Protein AF-A0A1C6NSI0-F1 (afdb_monomer_lite)

pLDDT: mean 80.67, std 23.89, range [26.38, 98.81]

Foldseek 3Di:
DDDDDDDDDDDDDDDDDDDDDDDDDDDDDDDDDDDDDDDDDDDDDDDDDDDDDDDDDDDDDDDDDDDDDDDDDDDDDDDDDDDDDDDDDDDDDDDDDDDDDDDDDDDDDDDDDDDDDDDDDDDDDDDDDDDDDDPPDPQQVVLLVLLVVLLVLLVVLLVLLVVLLVVLVVLLVLLVLADPDPVSVVLVVLNVVLVVLNVVLVVLQVCLVVVDPSVDPPDDSVSSNVSSVSSNVSSVSSVVSVVVSVVSSVVCVVSSVVSVVLVVVLVVLLVLLVVLLVLLVVLQVVLVVVVHDDPVLVVQSVVCVVLNVVLVVPCSPPHSVRNNVSSNVSNVSSNVSNVVSNCLVVLLVVLVVLLVVLVVLLVVLLVLLVVLVVLLVVCVVAADCLLPVVLPCLSVLLVVLSVVLVVLSVVLVVCSVVVVSVSNVVSSVVSVVSSVVSVVSSVVSVVSSVQLVVCVVPVVVLLVVLVVLLVVLVVLQPPPHPDGDCVLVVLSVVLVVLSVVLVVQPPDDHGPVVCSNVSSVVSSVSSVVSSVVSVVVVVVVD

Sequence (542 aa):
MTATPSQPYTPTARQTLHTPHFVDPPRPPTPTDPHAGPDSPAHRPVPPAGPSAPGASRTPAPVPRAARPAAPGGATSGRPRPTAPGTGHASDHVSGTGGSAVRRFLSSALLPLPLLALAAVTLPAAFSGGGNRRWFGGRGEGQRAEAQAAKDAAAAAFYELDSAQRDLRISIETITAVDDSPPARGAVSGFTDLSARIDEVSHQYIAAVDAHDLDRDDLEASTASRARAELTQARDALNKVKDDLDRFTQGLGPLLDKAETQLARLAPAVERARQSLLAASNALDATRAAGLRADDLAARLAALAPELTRLNQGAGRHGVPETLQRAEHVARDAEAVRAEAERLPERAAETDRRLVSLRTRAQALTTRAEQVEPILSELRRRFTIACWQDLQQVPEQAAATVRQAEAKLAEAQAARDAQRWPDATSLLSTVRALLNSTDEAVSAAGNRLQRLNAVAKDPQDEIDRTRFAIRDAQRLAMADRHTPDPRHARPLDESVRRLELAIATLEGRHPDYWHFLTELEAVRQTVATVVSRIREERGTTA

Radius of gyration: 51.69 Å; chains: 1; bounding box: 115×95×134 Å

Secondary structure (DSSP, 8-state):
----PPPPPP--------PPPP-PPPPPPPP------------------------------PPPP---------------PPPPPPPP-----------------------------------------------S-TTHHHHHHHHHHHHHHHHHHHHHHHHHHHHHHHHHHHHHTT--SHHHHHHHHHHHHHHHHHHHHHHHHHHHHHT--TT-TT--HHHHHHHHHHHHHHHHHHHHHHHHHHHHHHHTHHHHHHHHHHHHHHHHHHHHHHHHHHHHHHHHHHHHHTT---HHHHHHHHTTHHHHHHHHH-HHHH-HHHHHHHHHHHHHHHHHHHHHHHHHHHHHHHHHHHHHHHHHHHHHHHHHHHTHHHHHHHHHHHS-GGGTGGGTTHHHHHHHHHHHHHHHHHHHHHHHHTT-HHHHHHHHHHHHHHHHHHHHHHHHHHHHHHHHHHHHH-HHHHHHHHHHHHHHHHHHHHTT-SS--HHHHHHHHHHHHHHHHHHHTT-SSS--HHHHHHHHHHHHHHHHHHHHHHHHHHHH--

Structure (mmCIF, N/CA/C/O backbone):
data_AF-A0A1C6NSI0-F1
#
_entry.id   AF-A0A1C6NSI0-F1
#
loop_
_atom_site.group_PDB
_atom_site.id
_atom_site.type_symbol
_atom_site.label_atom_id
_atom_site.label_alt_id
_atom_site.label_comp_id
_atom_site.label_asym_id
_atom_site.label_entity_id
_atom_site.label_seq_id
_atom_site.pdbx_PDB_ins_code
_atom_site.Cartn_x
_atom_site.Cartn_y
_atom_site.Cartn_z
_atom_site.occupancy
_atom_site.B_iso_or_equiv
_atom_site.auth_seq_id
_atom_site.auth_comp_id
_atom_site.auth_asym_id
_atom_site.auth_atom_id
_atom_site.pdbx_PDB_model_num
ATOM 1 N N . MET A 1 1 ? 62.209 -1.057 9.130 1.00 40.44 1 MET A N 1
ATOM 2 C CA . MET A 1 1 ? 61.403 -2.267 9.394 1.00 40.44 1 MET A CA 1
ATOM 3 C C . MET A 1 1 ? 60.888 -2.758 8.060 1.00 40.44 1 MET A C 1
ATOM 5 O O . MET A 1 1 ? 60.290 -1.996 7.317 1.00 40.44 1 MET A O 1
ATOM 9 N N . THR A 1 2 ? 61.326 -3.956 7.712 1.00 35.31 2 THR A N 1
ATOM 10 C CA . THR A 1 2 ? 61.376 -4.556 6.378 1.00 35.31 2 THR A CA 1
ATOM 11 C C . THR A 1 2 ? 60.015 -5.052 5.903 1.00 35.31 2 THR A C 1
ATOM 13 O O . THR A 1 2 ? 59.338 -5.782 6.620 1.00 35.31 2 THR A O 1
ATOM 16 N N . ALA A 1 3 ? 59.658 -4.667 4.677 1.00 31.62 3 ALA A N 1
ATOM 17 C CA . ALA A 1 3 ? 58.542 -5.200 3.910 1.00 31.62 3 ALA A CA 1
ATOM 18 C C . ALA A 1 3 ? 58.968 -6.485 3.181 1.00 31.62 3 ALA A C 1
ATOM 20 O O . ALA A 1 3 ? 60.058 -6.547 2.610 1.00 31.62 3 ALA A O 1
ATOM 21 N N . THR A 1 4 ? 58.096 -7.491 3.181 1.00 44.34 4 THR A N 1
ATOM 22 C CA . THR A 1 4 ? 58.239 -8.742 2.424 1.00 44.34 4 THR A CA 1
ATOM 23 C C . THR A 1 4 ? 57.061 -8.851 1.450 1.00 44.34 4 THR A C 1
ATOM 25 O O . THR A 1 4 ? 55.926 -8.663 1.890 1.00 44.34 4 THR A O 1
ATOM 28 N N . PRO A 1 5 ? 57.280 -9.142 0.154 1.00 53.72 5 PRO A N 1
ATOM 29 C CA . PRO A 1 5 ? 56.206 -9.384 -0.803 1.00 53.72 5 PRO A CA 1
ATOM 30 C C . PRO A 1 5 ? 55.938 -10.891 -0.956 1.00 53.72 5 PRO A C 1
ATOM 32 O O . PRO A 1 5 ? 56.872 -11.679 -1.106 1.00 53.72 5 PRO A O 1
ATOM 35 N N . SER A 1 6 ? 54.663 -11.288 -0.962 1.00 47.56 6 SER A N 1
ATOM 36 C CA . SER A 1 6 ? 54.231 -12.665 -1.244 1.00 47.56 6 SER A CA 1
ATOM 37 C C . SER A 1 6 ? 53.713 -12.795 -2.677 1.00 47.56 6 SER A C 1
ATOM 39 O O . SER A 1 6 ? 52.918 -11.982 -3.144 1.00 47.56 6 SER A O 1
ATOM 41 N N . GLN A 1 7 ? 54.205 -13.834 -3.352 1.00 47.03 7 GLN A N 1
ATOM 42 C CA . GLN A 1 7 ? 53.901 -14.245 -4.723 1.00 47.03 7 GLN A CA 1
ATOM 43 C C . GLN A 1 7 ? 52.463 -14.771 -4.925 1.00 47.03 7 GLN A C 1
ATOM 45 O O . GLN A 1 7 ? 51.830 -15.205 -3.960 1.00 47.03 7 GLN A O 1
ATOM 50 N N . PRO A 1 8 ? 51.966 -14.808 -6.181 1.00 51.91 8 PRO A N 1
ATOM 51 C CA . PRO A 1 8 ? 50.662 -15.368 -6.528 1.00 51.91 8 PRO A CA 1
ATOM 52 C C . PRO A 1 8 ? 50.698 -16.892 -6.746 1.00 51.91 8 PRO A C 1
ATOM 54 O O . PRO A 1 8 ? 51.598 -17.435 -7.385 1.00 51.91 8 PRO A O 1
ATOM 57 N N . TYR A 1 9 ? 49.660 -17.564 -6.249 1.00 40.22 9 TYR A N 1
ATOM 58 C CA . TYR A 1 9 ? 49.408 -18.997 -6.397 1.00 40.22 9 TYR A CA 1
ATOM 59 C C . TYR A 1 9 ? 48.505 -19.246 -7.620 1.00 40.22 9 TYR A C 1
ATOM 61 O O . TYR A 1 9 ? 47.424 -18.671 -7.724 1.00 40.22 9 TYR A O 1
ATOM 69 N N . THR A 1 10 ? 48.931 -20.121 -8.529 1.00 43.44 10 THR A N 1
ATOM 70 C CA . THR A 1 10 ? 48.067 -20.816 -9.502 1.00 43.44 10 THR A CA 1
ATOM 71 C C . THR A 1 10 ? 47.802 -22.228 -8.988 1.00 43.44 10 THR A C 1
ATOM 73 O O . THR A 1 10 ? 48.672 -22.813 -8.341 1.00 43.44 10 THR A O 1
ATOM 76 N N . PRO A 1 11 ? 46.641 -22.819 -9.315 1.00 54.34 11 PRO A N 1
ATOM 77 C CA . PRO A 1 11 ? 46.708 -24.215 -9.722 1.00 54.34 11 PRO A CA 1
ATOM 78 C C . PRO A 1 11 ? 45.825 -24.546 -10.929 1.00 54.34 11 PRO A C 1
ATOM 80 O O . PRO A 1 11 ? 44.625 -24.281 -10.976 1.00 54.34 11 PRO A O 1
ATOM 83 N N . THR A 1 12 ? 46.464 -25.219 -11.877 1.00 39.75 12 THR A N 1
ATOM 84 C CA . THR A 1 12 ? 45.868 -26.054 -12.916 1.00 39.75 12 THR A CA 1
ATOM 85 C C . THR A 1 12 ? 45.442 -27.384 -12.292 1.00 39.75 12 THR A C 1
ATOM 87 O O . THR A 1 12 ? 46.282 -28.069 -11.711 1.00 39.75 12 THR A O 1
ATOM 90 N N . ALA A 1 13 ? 44.187 -27.805 -12.463 1.00 43.66 13 ALA A N 1
ATOM 91 C CA . ALA A 1 13 ? 43.788 -29.197 -12.253 1.00 43.66 13 ALA A CA 1
ATOM 92 C C . ALA A 1 13 ? 42.691 -29.620 -13.246 1.00 43.66 13 ALA A C 1
ATOM 94 O O . ALA A 1 13 ? 41.591 -29.077 -13.277 1.00 43.66 13 ALA A O 1
ATOM 95 N N . ARG A 1 14 ? 43.062 -30.596 -14.081 1.00 38.69 14 ARG A N 1
ATOM 96 C CA . ARG A 1 14 ? 42.221 -31.472 -14.913 1.00 38.69 14 ARG A CA 1
ATOM 97 C C . ARG A 1 14 ? 41.553 -32.545 -14.034 1.00 38.69 14 ARG A C 1
ATOM 99 O O . ARG A 1 14 ? 42.107 -32.859 -12.989 1.00 38.69 14 ARG A O 1
ATOM 106 N N . GLN A 1 15 ? 40.531 -33.207 -14.603 1.00 36.12 15 GLN A N 1
ATOM 107 C CA . GLN A 1 15 ? 39.722 -34.361 -14.124 1.00 36.12 15 GLN A CA 1
ATOM 108 C C . GLN A 1 15 ? 38.349 -33.913 -13.594 1.00 36.12 15 GLN A C 1
ATOM 110 O O . GLN A 1 15 ? 38.277 -32.964 -12.833 1.00 36.12 15 GLN A O 1
ATOM 115 N N . THR A 1 16 ? 37.195 -34.470 -13.969 1.00 35.91 16 THR A N 1
ATOM 116 C CA . THR A 1 16 ? 36.830 -35.710 -14.682 1.00 35.91 16 THR A CA 1
ATOM 117 C C . THR A 1 16 ? 35.379 -35.550 -15.150 1.00 35.91 16 THR A C 1
ATOM 119 O O . THR A 1 16 ? 34.544 -35.051 -14.399 1.00 35.91 16 THR A O 1
ATOM 122 N N . LEU A 1 17 ? 35.071 -35.975 -16.378 1.00 38.78 17 LEU A N 1
ATOM 123 C CA . LEU A 1 17 ? 33.705 -36.070 -16.896 1.00 38.78 17 LEU A CA 1
ATOM 124 C C . LEU A 1 17 ? 32.965 -37.196 -16.163 1.00 38.78 17 LEU A C 1
ATOM 126 O O . LEU A 1 17 ? 33.383 -38.352 -16.232 1.00 38.78 17 LEU A O 1
ATOM 130 N N . HIS A 1 18 ? 31.871 -36.861 -15.480 1.00 38.34 18 HIS A N 1
ATOM 131 C CA . HIS A 1 18 ? 30.928 -37.834 -14.941 1.00 38.34 18 HIS A CA 1
ATOM 132 C C . HIS A 1 18 ? 29.558 -37.591 -15.577 1.00 38.34 18 HIS A C 1
ATOM 134 O O . HIS A 1 18 ? 28.931 -36.553 -15.377 1.00 38.34 18 HIS A O 1
ATOM 140 N N . THR A 1 19 ? 29.152 -38.542 -16.410 1.00 45.38 19 THR A N 1
ATOM 141 C CA . THR A 1 19 ? 27.862 -38.612 -17.094 1.00 45.38 19 THR A CA 1
ATOM 142 C C . THR A 1 19 ? 26.788 -39.043 -16.092 1.00 45.38 19 THR A C 1
ATOM 144 O O . THR A 1 19 ? 26.946 -40.109 -15.496 1.00 45.38 19 THR A O 1
ATOM 147 N N . PRO A 1 20 ? 25.689 -38.296 -15.893 1.00 53.16 20 PRO A N 1
ATOM 148 C CA . PRO A 1 20 ? 24.567 -38.808 -15.126 1.00 53.16 20 PRO A CA 1
ATOM 149 C C . PRO A 1 20 ? 23.620 -39.618 -16.020 1.00 53.16 20 PRO A C 1
ATOM 151 O O . PRO A 1 20 ? 23.213 -39.188 -17.100 1.00 53.16 20 PRO A O 1
ATOM 154 N N . HIS A 1 21 ? 23.293 -40.811 -15.526 1.00 43.19 21 HIS A N 1
ATOM 155 C CA . HIS A 1 21 ? 22.279 -41.725 -16.032 1.00 43.19 21 HIS A CA 1
ATOM 156 C C . HIS A 1 21 ? 20.902 -41.053 -16.147 1.00 43.19 21 HIS A C 1
ATOM 158 O O . HIS A 1 21 ? 20.418 -40.419 -15.211 1.00 43.19 21 HIS A O 1
ATOM 164 N N . PHE A 1 22 ? 20.268 -41.259 -17.299 1.00 36.88 22 PHE A N 1
ATOM 165 C CA . PHE A 1 22 ? 18.878 -40.930 -17.598 1.00 36.88 22 PHE A CA 1
ATOM 166 C C . PHE A 1 22 ? 17.968 -41.942 -16.878 1.00 36.88 22 PHE A C 1
ATOM 168 O O . PHE A 1 22 ? 18.114 -43.148 -17.082 1.00 36.88 22 PHE A O 1
ATOM 175 N N . VAL A 1 23 ? 17.071 -41.466 -16.012 1.00 50.56 23 VAL A N 1
ATOM 176 C CA . VAL A 1 23 ? 16.022 -42.270 -15.363 1.00 50.56 23 VAL A CA 1
ATOM 177 C C . VAL A 1 23 ? 14.688 -41.876 -15.993 1.00 50.56 23 VAL A C 1
ATOM 179 O O . VAL A 1 23 ? 14.336 -40.697 -16.002 1.00 50.56 23 VAL A O 1
ATOM 182 N N . ASP A 1 24 ? 13.980 -42.865 -16.539 1.00 50.12 24 ASP A N 1
ATOM 183 C CA . ASP A 1 24 ? 12.663 -42.716 -17.164 1.00 50.12 24 ASP A CA 1
ATOM 184 C C . ASP A 1 24 ? 11.600 -42.171 -16.186 1.00 50.12 24 ASP A C 1
ATOM 186 O O . ASP A 1 24 ? 11.567 -42.573 -15.018 1.00 50.12 24 ASP A O 1
ATOM 190 N N . PRO A 1 25 ? 10.674 -41.308 -16.647 1.00 57.81 25 PRO A N 1
ATOM 191 C CA . PRO A 1 25 ? 9.536 -40.867 -15.847 1.00 57.81 25 PRO A CA 1
ATOM 192 C C . PRO A 1 25 ? 8.412 -41.927 -15.806 1.00 57.81 25 PRO A C 1
ATOM 194 O O . PRO A 1 25 ? 8.136 -42.584 -16.816 1.00 57.81 25 PRO A O 1
ATOM 197 N N . 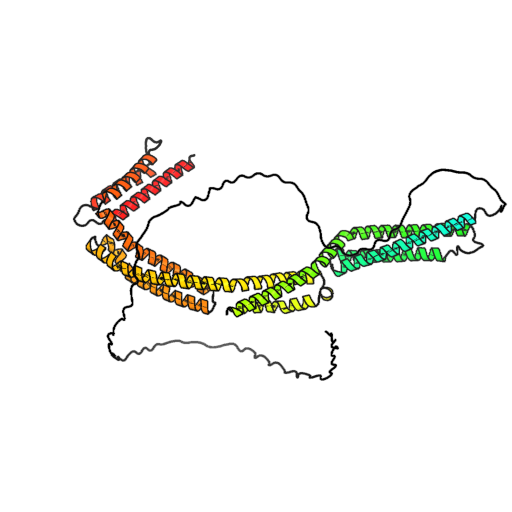PRO A 1 26 ? 7.694 -42.084 -14.675 1.00 59.44 26 PRO A N 1
ATOM 198 C CA . PRO A 1 26 ? 6.552 -42.989 -14.590 1.00 59.44 26 PRO A CA 1
ATOM 199 C C . PRO A 1 26 ? 5.335 -42.459 -15.369 1.00 59.44 26 PRO A C 1
ATOM 201 O O . PRO A 1 26 ? 4.995 -41.276 -15.316 1.00 59.44 26 PRO A O 1
ATOM 204 N N . ARG A 1 27 ? 4.660 -43.372 -16.080 1.00 55.62 27 ARG A N 1
ATOM 205 C CA . ARG A 1 27 ? 3.398 -43.139 -16.805 1.00 55.62 27 ARG A CA 1
ATOM 206 C C . ARG A 1 27 ? 2.239 -42.778 -15.855 1.00 55.62 27 ARG A C 1
ATOM 208 O O . ARG A 1 27 ? 2.170 -43.339 -14.762 1.00 55.62 27 ARG A O 1
ATOM 215 N N . PRO A 1 28 ? 1.283 -41.935 -16.288 1.00 58.69 28 PRO A N 1
ATOM 216 C CA . PRO A 1 28 ? 0.073 -41.629 -15.525 1.00 58.69 28 PRO A CA 1
ATOM 217 C C . PRO A 1 28 ? -0.999 -42.731 -15.670 1.00 58.69 28 PRO A C 1
ATOM 219 O O . PRO A 1 28 ? -1.108 -43.328 -16.745 1.00 58.69 28 PRO A O 1
ATOM 222 N N . PRO A 1 29 ? -1.833 -42.987 -14.643 1.00 61.12 29 PRO A N 1
ATOM 223 C CA . PRO A 1 29 ? -3.029 -43.808 -14.795 1.00 61.12 29 PRO A CA 1
ATOM 224 C C . PRO A 1 29 ? -4.190 -43.012 -15.418 1.00 61.12 29 PRO A C 1
ATOM 226 O O . PRO A 1 29 ? -4.438 -41.855 -15.078 1.00 61.12 29 PRO A O 1
ATOM 229 N N . THR A 1 30 ? -4.899 -43.664 -16.338 1.00 53.19 30 THR A N 1
ATOM 230 C CA . THR A 1 30 ? -6.143 -43.215 -16.979 1.00 53.19 30 THR A CA 1
ATOM 231 C C . THR A 1 30 ? -7.365 -43.352 -16.055 1.00 53.19 30 THR A C 1
ATOM 233 O O . THR A 1 30 ? -7.321 -44.128 -15.098 1.00 53.19 30 THR A O 1
ATOM 236 N N . PRO A 1 31 ? -8.466 -42.624 -16.335 1.00 55.97 31 PRO A N 1
ATOM 237 C CA . PRO A 1 31 ? -9.629 -42.534 -15.461 1.00 55.97 31 PRO A CA 1
ATOM 238 C C . PRO A 1 31 ? -10.654 -43.638 -15.757 1.00 55.97 31 PRO A C 1
ATOM 240 O O . PRO A 1 31 ? -10.918 -43.960 -16.915 1.00 55.97 31 PRO A O 1
ATOM 243 N N . THR A 1 32 ? -11.292 -44.158 -14.712 1.00 51.94 32 THR A N 1
ATOM 244 C CA . THR A 1 32 ? -12.570 -44.874 -14.815 1.00 51.94 32 THR A CA 1
ATOM 245 C C . THR A 1 32 ? -13.567 -44.226 -13.872 1.00 51.94 32 THR A C 1
ATOM 247 O O . THR A 1 32 ? -13.338 -44.139 -12.668 1.00 51.94 32 THR A O 1
ATOM 250 N N . ASP A 1 33 ? -14.636 -43.751 -14.490 1.00 42.72 33 ASP A N 1
ATOM 251 C CA . ASP A 1 33 ? -15.805 -43.092 -13.922 1.00 42.72 33 ASP A CA 1
ATOM 252 C C . ASP A 1 33 ? -16.917 -44.160 -13.677 1.00 42.72 33 ASP A C 1
ATOM 254 O O . ASP A 1 33 ? -16.643 -45.357 -13.804 1.00 42.72 33 ASP A O 1
ATOM 258 N N . PRO A 1 34 ? -18.156 -43.810 -13.291 1.00 57.75 34 PRO A N 1
ATOM 259 C CA . PRO A 1 34 ? -18.728 -44.064 -11.968 1.00 57.75 34 PRO A CA 1
ATOM 260 C C . PRO A 1 34 ? -19.895 -45.071 -12.009 1.00 57.75 34 PRO A C 1
ATOM 262 O O . PRO A 1 34 ? -20.441 -45.314 -13.074 1.00 57.75 34 PRO A O 1
ATOM 265 N N . HIS A 1 35 ? -20.347 -45.612 -10.868 1.00 37.12 35 HIS A N 1
ATOM 266 C CA . HIS A 1 35 ? -21.766 -45.953 -10.644 1.00 37.12 35 HIS A CA 1
ATOM 267 C C . HIS A 1 35 ? -22.051 -46.414 -9.200 1.00 37.12 35 HIS A C 1
ATOM 269 O O . HIS A 1 35 ? -21.257 -47.127 -8.596 1.00 37.12 35 HIS A O 1
ATOM 275 N N . ALA A 1 36 ? -23.266 -46.061 -8.753 1.00 38.09 36 ALA A N 1
ATOM 276 C CA . ALA A 1 36 ? -24.070 -46.597 -7.643 1.00 38.09 36 ALA A CA 1
ATOM 277 C C . ALA A 1 36 ? -23.945 -45.941 -6.244 1.00 38.09 36 ALA A C 1
ATOM 279 O O . ALA A 1 36 ? -23.085 -46.281 -5.438 1.00 38.09 36 ALA A O 1
ATOM 280 N N . GLY A 1 37 ? -24.907 -45.057 -5.927 1.00 35.53 37 GLY A N 1
ATOM 281 C CA . GLY A 1 37 ? -25.551 -45.030 -4.595 1.00 35.53 37 GLY A CA 1
ATOM 282 C C . GLY A 1 37 ? -26.655 -46.108 -4.511 1.00 35.53 37 GLY A C 1
ATOM 283 O O . GLY A 1 37 ? -26.683 -46.953 -5.409 1.00 35.53 37 GLY A O 1
ATOM 284 N N . PRO A 1 38 ? -27.621 -46.077 -3.562 1.00 57.59 38 PRO A N 1
ATOM 285 C CA . PRO A 1 38 ? -27.862 -45.141 -2.452 1.00 57.59 38 PRO A CA 1
ATOM 286 C C . PRO A 1 38 ? -28.110 -45.860 -1.085 1.00 57.59 38 PRO A C 1
ATOM 288 O O . PRO A 1 38 ? -27.823 -47.043 -0.947 1.00 57.59 38 PRO A O 1
ATOM 291 N N . ASP A 1 39 ? -28.657 -45.114 -0.112 1.00 40.38 39 ASP A N 1
ATOM 292 C CA . ASP A 1 39 ? -29.411 -45.533 1.097 1.00 40.38 39 ASP A CA 1
ATOM 293 C C . ASP A 1 39 ? -28.787 -45.315 2.500 1.00 40.38 39 ASP A C 1
ATOM 295 O O . ASP A 1 39 ? -27.895 -46.008 2.979 1.00 40.38 39 ASP A O 1
ATOM 299 N N . SER A 1 40 ? -29.358 -44.305 3.175 1.00 37.84 40 SER A N 1
ATOM 300 C CA . SER A 1 40 ? -29.440 -44.067 4.635 1.00 37.84 40 SER A CA 1
ATOM 301 C C . SER A 1 40 ? -30.383 -45.089 5.326 1.00 37.84 40 SER A C 1
ATOM 303 O O . SER A 1 40 ? -30.928 -45.931 4.617 1.00 37.84 40 SER A O 1
ATOM 305 N N . PRO A 1 41 ? -30.787 -44.978 6.621 1.00 53.75 41 PRO A N 1
ATOM 306 C CA . PRO A 1 41 ? -30.240 -44.328 7.833 1.00 53.75 41 PRO A CA 1
ATOM 307 C C . PRO A 1 41 ? -30.213 -45.300 9.058 1.00 53.75 41 PRO A C 1
ATOM 309 O O . PRO A 1 41 ? -30.652 -46.439 8.957 1.00 53.75 41 PRO A O 1
ATOM 312 N N . ALA A 1 42 ? -29.781 -44.827 10.243 1.00 37.69 42 ALA A N 1
ATOM 313 C CA . ALA A 1 42 ? -30.510 -44.935 11.534 1.00 37.69 42 ALA A CA 1
ATOM 314 C C . ALA A 1 42 ? -29.623 -45.125 12.788 1.00 37.69 42 ALA A C 1
ATOM 316 O O . ALA A 1 42 ? -28.912 -46.108 12.958 1.00 37.69 42 ALA A O 1
ATOM 317 N N . HIS A 1 43 ? -29.771 -44.156 13.698 1.00 38.34 43 HIS A N 1
ATOM 318 C CA . HIS A 1 43 ? -29.894 -44.261 15.157 1.00 38.34 43 HIS A CA 1
ATOM 319 C C . HIS A 1 43 ? -29.380 -45.504 15.913 1.00 38.34 43 HIS A C 1
ATOM 321 O O . HIS A 1 43 ? -29.957 -46.586 15.831 1.00 38.34 43 HIS A O 1
ATOM 327 N N . ARG A 1 44 ? -28.526 -45.248 16.920 1.00 40.34 44 ARG A N 1
ATOM 328 C CA . ARG A 1 44 ? -28.732 -45.807 18.270 1.00 40.34 44 ARG A CA 1
ATOM 329 C C . ARG A 1 44 ? -28.130 -44.924 19.382 1.00 40.34 44 ARG A C 1
ATOM 331 O O . ARG A 1 44 ? -26.974 -44.530 19.261 1.00 40.34 44 ARG A O 1
ATOM 338 N N . PRO A 1 45 ? -28.884 -44.631 20.459 1.00 55.09 45 PRO A N 1
ATOM 339 C CA . PRO A 1 45 ? -28.392 -43.978 21.672 1.00 55.09 45 PRO A CA 1
ATOM 340 C C . PRO A 1 45 ? -28.133 -45.000 22.797 1.00 55.09 45 PRO A C 1
ATOM 342 O O . PRO A 1 45 ? -28.888 -45.963 22.920 1.00 55.09 45 PRO A O 1
ATOM 345 N N . VAL A 1 46 ? -27.134 -44.763 23.659 1.00 46.56 46 VAL A N 1
ATOM 346 C CA . VAL A 1 46 ? -27.019 -45.382 25.000 1.00 46.56 46 VAL A CA 1
ATOM 347 C C . VAL A 1 46 ? -26.314 -44.415 25.979 1.00 46.56 46 VAL A C 1
ATOM 349 O O . VAL A 1 46 ? -25.192 -43.997 25.693 1.00 46.56 46 VAL A O 1
ATOM 352 N N . PRO A 1 47 ? -26.939 -44.067 27.125 1.00 57.81 47 PRO A N 1
ATOM 353 C CA . PRO A 1 47 ? -26.320 -43.457 28.316 1.00 57.81 47 PRO A CA 1
ATOM 354 C C . PRO A 1 47 ? -26.299 -44.468 29.513 1.00 57.81 47 PRO A C 1
ATOM 356 O O . PRO A 1 47 ? -26.535 -45.652 29.285 1.00 57.81 47 PRO A O 1
ATOM 359 N N . PRO A 1 48 ? -26.125 -44.068 30.796 1.00 66.31 48 PRO A N 1
ATOM 360 C CA . PRO A 1 48 ? -24.872 -43.692 31.469 1.00 66.31 48 PRO A CA 1
ATOM 361 C C . PRO A 1 48 ? -24.609 -44.488 32.785 1.00 66.31 48 PRO A C 1
ATOM 363 O O . PRO A 1 48 ? -25.527 -45.033 33.389 1.00 66.31 48 PRO A O 1
ATOM 366 N N . ALA A 1 49 ? -23.372 -44.482 33.297 1.00 42.81 49 ALA A N 1
ATOM 367 C CA . ALA A 1 49 ? -22.999 -44.798 34.694 1.00 42.81 49 ALA A CA 1
ATOM 368 C C . ALA A 1 49 ? -21.538 -44.342 34.898 1.00 42.81 49 ALA A C 1
ATOM 370 O O . ALA A 1 49 ? -20.738 -44.516 33.989 1.00 42.81 49 ALA A O 1
ATOM 371 N N . GLY A 1 50 ? -21.058 -43.745 35.986 1.00 36.53 50 GLY A N 1
ATOM 372 C CA . GLY A 1 50 ? -21.546 -43.447 37.328 1.00 36.53 50 GLY A CA 1
ATOM 373 C C . GLY A 1 50 ? -20.430 -42.665 38.070 1.00 36.53 50 GLY A C 1
ATOM 374 O O . GLY A 1 50 ? -19.399 -42.359 37.468 1.00 36.53 50 GLY A O 1
ATOM 375 N N . PRO A 1 51 ? -20.625 -42.293 39.344 1.00 53.56 51 PRO A N 1
ATOM 376 C CA . PRO A 1 51 ? -19.943 -41.172 39.993 1.00 53.56 51 PRO A CA 1
ATOM 377 C C . PRO A 1 51 ? -18.643 -41.565 40.714 1.00 53.56 51 PRO A C 1
ATOM 379 O O . PRO A 1 51 ? -18.516 -42.666 41.242 1.00 53.56 51 PRO A O 1
ATOM 382 N N . SER A 1 52 ? -17.701 -40.627 40.831 1.00 46.88 52 SER A N 1
ATOM 383 C CA . SER A 1 52 ? -16.618 -40.685 41.821 1.00 46.88 52 SER A CA 1
ATOM 384 C C . SER A 1 52 ? -16.544 -39.361 42.574 1.00 46.88 52 SER A C 1
ATOM 386 O O . SER A 1 52 ? -16.442 -38.290 41.981 1.00 46.88 52 SER A O 1
ATOM 388 N N . ALA A 1 53 ? -16.690 -39.475 43.891 1.00 43.84 53 ALA A N 1
ATOM 389 C CA . ALA A 1 53 ? -16.738 -38.406 44.879 1.00 43.84 53 ALA A CA 1
ATOM 390 C C . ALA A 1 53 ? -15.324 -38.171 45.497 1.00 43.84 53 ALA A C 1
ATOM 392 O O . ALA A 1 53 ? -14.342 -38.623 44.909 1.00 43.84 53 ALA A O 1
ATOM 393 N N . PRO A 1 54 ? -15.144 -37.418 46.604 1.00 50.62 54 PRO A N 1
ATOM 394 C CA . PRO A 1 54 ? -14.334 -36.200 46.603 1.00 50.62 54 PRO A CA 1
ATOM 395 C C . PRO A 1 54 ? -13.058 -36.306 47.462 1.00 50.62 54 PRO A C 1
ATOM 397 O O . PRO A 1 54 ? -13.008 -37.024 48.457 1.00 50.62 54 PRO A O 1
ATOM 400 N N . GLY A 1 55 ? -12.026 -35.530 47.116 1.00 38.16 55 GLY A N 1
ATOM 401 C CA . GLY A 1 55 ? -10.738 -35.524 47.813 1.00 38.16 55 GLY A CA 1
ATOM 402 C C . GLY A 1 55 ? -10.320 -34.145 48.325 1.00 38.16 55 GLY A C 1
ATOM 403 O O . GLY A 1 55 ? -9.794 -33.342 47.569 1.00 38.16 55 GLY A O 1
ATOM 404 N N . ALA A 1 56 ? -10.519 -33.950 49.629 1.00 42.22 56 ALA A N 1
ATOM 405 C CA . ALA A 1 56 ? -9.675 -33.224 50.585 1.00 42.22 56 ALA A CA 1
ATOM 406 C C . ALA A 1 56 ? -9.310 -31.736 50.366 1.00 42.22 56 ALA A C 1
ATOM 408 O O . ALA A 1 56 ? -8.397 -31.348 49.641 1.00 42.22 56 ALA A O 1
ATOM 409 N N . SER A 1 57 ? -9.948 -30.939 51.217 1.00 37.09 57 SER A N 1
ATOM 410 C CA . SER A 1 57 ? -9.590 -29.626 51.745 1.00 37.09 57 SER A CA 1
ATOM 411 C C . SER A 1 57 ? -8.140 -29.530 52.255 1.00 37.09 57 SER A C 1
ATOM 413 O O . SER A 1 57 ? -7.699 -30.356 53.055 1.00 37.09 57 SER A O 1
ATOM 415 N N . ARG A 1 58 ? -7.436 -28.442 51.910 1.00 43.44 58 ARG A N 1
ATOM 416 C CA . ARG A 1 58 ? -6.301 -27.910 52.687 1.00 43.44 58 ARG A CA 1
ATOM 417 C C . ARG A 1 58 ? -6.419 -26.389 52.819 1.00 43.44 58 ARG A C 1
ATOM 419 O O . ARG A 1 58 ? -6.312 -25.654 51.845 1.00 43.44 58 ARG A O 1
ATOM 426 N N . THR A 1 59 ? -6.659 -25.954 54.050 1.00 45.38 59 THR A N 1
ATOM 427 C CA . THR A 1 59 ? -6.667 -24.566 54.544 1.00 45.38 59 THR A CA 1
ATOM 428 C C . THR A 1 59 ? -5.214 -24.065 54.731 1.00 45.38 59 THR A C 1
ATOM 430 O O . THR A 1 59 ? -4.308 -24.897 54.840 1.00 45.38 59 THR A O 1
ATOM 433 N N . PRO A 1 60 ? -4.952 -22.739 54.743 1.00 52.34 60 PRO A N 1
ATOM 434 C CA . PRO A 1 60 ? -3.648 -22.156 54.429 1.00 52.34 60 PRO A CA 1
ATOM 435 C C . PRO A 1 60 ? -2.799 -21.818 55.667 1.00 52.34 60 PRO A C 1
ATOM 437 O O . PRO A 1 60 ? -3.311 -21.652 56.773 1.00 52.34 60 PRO A O 1
ATOM 440 N N . ALA A 1 61 ? -1.491 -21.665 55.449 1.00 43.25 61 ALA A N 1
ATOM 441 C CA . ALA A 1 61 ? -0.501 -21.192 56.422 1.00 43.25 61 ALA A CA 1
ATOM 442 C C . ALA A 1 61 ? 0.087 -19.819 55.988 1.00 43.25 61 ALA A C 1
ATOM 444 O O . ALA A 1 61 ? -0.077 -19.435 54.829 1.00 43.25 61 ALA A O 1
ATOM 445 N N . PRO A 1 62 ? 0.703 -19.043 56.906 1.00 51.22 62 PRO A N 1
ATOM 446 C CA . PRO A 1 62 ? 0.551 -17.588 56.957 1.00 51.22 62 PRO A CA 1
ATOM 447 C C . PRO A 1 62 ? 1.643 -16.755 56.259 1.00 51.22 62 PRO A C 1
ATOM 449 O O . PRO A 1 62 ? 2.753 -17.198 55.980 1.00 51.22 62 PRO A O 1
ATOM 452 N N . VAL A 1 63 ? 1.270 -15.490 56.054 1.00 47.38 63 VAL A N 1
ATOM 453 C CA . VAL A 1 63 ? 2.004 -14.330 55.520 1.00 47.38 63 VAL A CA 1
ATOM 454 C C . VAL A 1 63 ? 3.300 -14.009 56.287 1.00 47.38 63 VAL A C 1
ATOM 456 O O . VAL A 1 63 ? 3.265 -13.975 57.519 1.00 47.38 63 VAL A O 1
ATOM 459 N N . PRO A 1 64 ? 4.383 -13.575 55.607 1.00 55.72 64 PRO A N 1
ATOM 460 C CA . PRO A 1 64 ? 5.375 -12.690 56.199 1.00 55.72 64 PRO A CA 1
ATOM 461 C C . PRO A 1 64 ? 5.196 -11.233 55.736 1.00 55.72 64 PRO A C 1
ATOM 463 O O . PRO A 1 64 ? 5.087 -10.902 54.558 1.00 55.72 64 PRO A O 1
ATOM 466 N N . ARG A 1 65 ? 5.158 -10.364 56.745 1.00 42.81 65 ARG A N 1
ATOM 467 C CA . ARG A 1 65 ? 5.006 -8.908 56.734 1.00 42.81 65 ARG A CA 1
ATOM 468 C C . ARG A 1 65 ? 6.367 -8.251 56.449 1.00 42.81 65 ARG A C 1
ATOM 470 O O . ARG A 1 65 ? 7.293 -8.447 57.226 1.00 42.81 65 ARG A O 1
ATOM 477 N N . ALA A 1 66 ? 6.469 -7.426 55.407 1.00 42.22 66 ALA A N 1
ATOM 478 C CA . ALA A 1 66 ? 7.594 -6.510 55.168 1.00 42.22 66 ALA A CA 1
ATOM 479 C C . ALA A 1 66 ? 7.010 -5.114 54.874 1.00 42.22 66 ALA A C 1
ATOM 481 O O . ALA A 1 66 ? 6.215 -4.947 53.958 1.00 42.22 66 ALA A O 1
ATOM 482 N N . ALA A 1 67 ? 7.074 -4.192 55.836 1.00 38.00 67 ALA A N 1
ATOM 483 C CA . ALA A 1 67 ? 8.126 -3.183 56.012 1.00 38.00 67 ALA A CA 1
ATOM 484 C C . ALA A 1 67 ? 7.809 -1.881 55.243 1.00 38.00 67 ALA A C 1
ATOM 486 O O . ALA A 1 67 ? 8.092 -1.726 54.061 1.00 38.00 67 ALA A O 1
ATOM 487 N N . ARG A 1 68 ? 7.195 -0.939 55.975 1.00 45.31 68 ARG A N 1
ATOM 488 C CA . ARG A 1 68 ? 7.096 0.492 55.643 1.00 45.31 68 ARG A CA 1
ATOM 489 C C . ARG A 1 68 ? 8.496 1.119 55.588 1.00 45.31 68 ARG A C 1
ATOM 491 O O . ARG A 1 68 ? 9.284 0.838 56.490 1.00 45.31 68 ARG A O 1
ATOM 498 N N . PRO A 1 69 ? 8.715 2.117 54.721 1.00 51.50 69 PRO A N 1
ATOM 499 C CA . PRO A 1 69 ? 9.581 3.234 55.052 1.00 51.50 69 PRO A CA 1
ATOM 500 C C . PRO A 1 69 ? 8.783 4.525 55.274 1.00 51.50 69 PRO A C 1
ATOM 502 O O . PRO A 1 69 ? 7.681 4.724 54.763 1.00 51.50 69 PRO A O 1
ATOM 505 N N . ALA A 1 70 ? 9.363 5.354 56.133 1.00 38.16 70 ALA A N 1
ATOM 506 C CA . ALA A 1 70 ? 8.828 6.574 56.705 1.00 38.16 70 ALA A CA 1
ATOM 507 C C . ALA A 1 70 ? 8.808 7.763 55.730 1.00 38.16 70 ALA A C 1
ATOM 509 O O . ALA A 1 70 ? 9.564 7.823 54.763 1.00 38.16 70 ALA A O 1
ATOM 510 N N . ALA A 1 71 ? 7.955 8.734 56.056 1.00 42.94 71 ALA A N 1
ATOM 511 C CA . ALA A 1 71 ? 7.967 10.085 55.508 1.00 42.94 71 ALA A CA 1
ATOM 512 C C . ALA A 1 71 ? 9.236 10.859 55.913 1.00 42.94 71 ALA A C 1
ATOM 514 O O . ALA A 1 71 ? 9.818 10.587 56.966 1.00 42.94 71 ALA A O 1
ATOM 515 N N . PRO A 1 72 ? 9.561 11.925 55.167 1.00 53.59 72 PRO A N 1
ATOM 516 C CA . PRO A 1 72 ? 9.827 13.198 55.823 1.00 53.59 72 PRO A CA 1
ATOM 517 C C . PRO A 1 72 ? 8.977 14.339 55.249 1.00 53.59 72 PRO A C 1
ATOM 519 O O . PRO A 1 72 ? 8.509 14.302 54.112 1.00 53.59 72 PRO A O 1
ATOM 522 N N . GLY A 1 73 ? 8.731 15.317 56.121 1.00 33.97 73 GLY A N 1
ATOM 523 C CA . GLY A 1 73 ? 7.807 16.427 55.939 1.00 33.97 73 GLY A CA 1
ATOM 524 C C . GLY A 1 73 ? 8.292 17.526 54.995 1.00 33.97 73 GLY A C 1
ATOM 525 O O . GLY A 1 73 ? 9.351 17.450 54.378 1.00 33.97 73 GLY A O 1
ATOM 526 N N . GLY A 1 74 ? 7.425 18.528 54.865 1.00 35.84 74 GLY A N 1
ATOM 527 C CA . GLY A 1 74 ? 7.416 19.487 53.771 1.00 35.84 74 GLY A CA 1
ATOM 528 C C . GLY A 1 74 ? 8.402 20.644 53.883 1.00 35.84 74 GLY A C 1
ATOM 529 O O . GLY A 1 74 ? 8.915 20.950 54.953 1.00 35.84 74 GLY A O 1
ATOM 530 N N . ALA A 1 75 ? 8.544 21.355 52.767 1.00 34.88 75 ALA A N 1
ATOM 531 C CA . ALA A 1 75 ? 8.624 22.807 52.747 1.00 34.88 75 ALA A CA 1
ATOM 532 C C . ALA A 1 75 ? 8.256 23.343 51.353 1.00 34.88 75 ALA A C 1
ATOM 534 O O . ALA A 1 75 ? 8.567 22.772 50.313 1.00 34.88 75 ALA A O 1
ATOM 535 N N . THR A 1 76 ? 7.552 24.460 51.405 1.00 40.81 76 THR A N 1
ATOM 536 C CA . THR A 1 76 ? 7.112 25.409 50.381 1.00 40.81 76 THR A CA 1
ATOM 537 C C . THR A 1 76 ? 8.152 25.809 49.327 1.00 40.81 76 THR A C 1
ATOM 539 O O . THR A 1 76 ? 9.280 26.125 49.689 1.00 40.81 76 THR A O 1
ATOM 542 N N . SER A 1 77 ? 7.742 25.964 48.059 1.00 37.75 77 SER A N 1
ATOM 543 C CA . SER A 1 77 ? 7.991 27.171 47.231 1.00 37.75 77 SER A CA 1
ATOM 544 C C . SER A 1 77 ? 7.571 26.990 45.759 1.00 37.75 77 SER A C 1
ATOM 546 O O . SER A 1 77 ? 7.712 25.921 45.181 1.00 37.75 77 SER A O 1
ATOM 548 N N . GLY A 1 78 ? 7.087 28.079 45.149 1.00 33.06 78 GLY A N 1
ATOM 549 C CA . GLY A 1 78 ? 7.441 28.439 43.768 1.00 33.06 78 GLY A CA 1
ATOM 550 C C . GLY A 1 78 ? 6.677 27.789 42.610 1.00 33.06 78 GLY A C 1
ATOM 551 O O . GLY A 1 78 ? 7.148 26.850 41.983 1.00 33.06 78 GLY A O 1
ATOM 552 N N . ARG A 1 79 ? 5.550 28.392 42.226 1.00 42.81 79 ARG A N 1
ATOM 553 C CA . ARG A 1 79 ? 4.870 28.179 40.936 1.00 42.81 79 ARG A CA 1
ATOM 554 C C . ARG A 1 79 ? 5.584 28.986 39.833 1.00 42.81 79 ARG A C 1
ATOM 556 O O . ARG A 1 79 ? 5.826 30.172 40.055 1.00 42.81 79 ARG A O 1
ATOM 563 N N . PRO A 1 80 ? 5.766 28.435 38.620 1.00 45.69 80 PRO A N 1
ATOM 564 C CA . PRO A 1 80 ? 5.504 29.235 37.425 1.00 45.69 80 PRO A CA 1
ATOM 565 C C . PRO A 1 80 ? 4.549 28.540 36.441 1.00 45.69 80 PRO A C 1
ATOM 567 O O . PRO A 1 80 ? 4.483 27.319 36.327 1.00 45.69 80 PRO A O 1
ATOM 570 N N . ARG A 1 81 ? 3.757 29.379 35.766 1.00 42.53 81 ARG A N 1
ATOM 571 C CA . ARG A 1 81 ? 2.778 29.057 34.715 1.00 42.53 81 ARG A CA 1
ATOM 572 C C . ARG A 1 81 ? 3.456 28.496 33.453 1.00 42.53 81 ARG A C 1
ATOM 574 O O . ARG A 1 81 ? 4.483 29.045 33.064 1.00 42.53 81 ARG A O 1
ATOM 581 N N . PRO A 1 82 ? 2.826 27.556 32.727 1.00 47.12 82 PRO A N 1
ATOM 582 C CA . PRO A 1 82 ? 3.112 27.336 31.315 1.00 47.12 82 PRO A CA 1
ATOM 583 C C . PRO A 1 82 ? 2.275 28.278 30.430 1.00 47.12 82 PRO A C 1
ATOM 585 O O . PRO A 1 82 ? 1.075 28.467 30.643 1.00 47.12 82 PRO A O 1
ATOM 588 N N . THR A 1 83 ? 2.940 28.892 29.455 1.00 42.34 83 THR A N 1
ATOM 589 C CA . THR A 1 83 ? 2.376 29.719 28.385 1.00 42.34 83 THR A CA 1
ATOM 590 C C . THR A 1 83 ? 1.701 28.862 27.309 1.00 42.34 83 THR A C 1
ATOM 592 O O . THR A 1 83 ? 2.126 27.747 27.017 1.00 42.34 83 THR A O 1
ATOM 595 N N . ALA A 1 84 ? 0.623 29.403 26.740 1.00 44.59 84 ALA A N 1
ATOM 596 C CA . ALA A 1 84 ? -0.204 28.812 25.690 1.00 44.59 84 ALA A CA 1
ATOM 597 C C . ALA A 1 84 ? 0.507 28.730 24.321 1.00 44.59 84 ALA A C 1
ATOM 599 O O . ALA A 1 84 ? 1.376 29.561 24.048 1.00 44.59 84 ALA A O 1
ATOM 600 N N . PRO A 1 85 ? 0.097 27.816 23.419 1.00 45.50 85 PRO A N 1
ATOM 601 C CA . PRO A 1 85 ? 0.433 27.902 22.005 1.00 45.50 85 PRO A CA 1
ATOM 602 C C . PRO A 1 85 ? -0.585 28.776 21.258 1.00 45.50 85 PRO A C 1
ATOM 604 O O . PRO A 1 85 ? -1.800 28.617 21.392 1.00 45.50 85 PRO A O 1
ATOM 607 N N . GLY A 1 86 ? -0.047 29.729 20.500 1.00 35.03 86 GLY A N 1
ATOM 608 C CA . GLY A 1 86 ? -0.781 30.712 19.718 1.00 35.03 86 GLY A CA 1
ATOM 609 C C . GLY A 1 86 ? -1.414 30.150 18.446 1.00 35.03 86 GLY A C 1
ATOM 610 O O . GLY A 1 86 ? -0.914 29.231 17.802 1.00 35.03 86 GLY A O 1
ATOM 611 N N . THR A 1 87 ? -2.533 30.782 18.130 1.00 37.25 87 THR A N 1
ATOM 612 C CA . THR A 1 87 ? -3.388 30.738 16.947 1.00 37.25 87 THR A CA 1
ATOM 613 C C . THR A 1 87 ? -2.658 30.839 15.610 1.00 37.25 87 THR A C 1
ATOM 615 O O . THR A 1 87 ? -1.755 31.657 15.441 1.00 37.25 87 THR A O 1
ATOM 618 N N . GLY A 1 88 ? -3.151 30.082 14.628 1.00 30.44 88 GLY A N 1
ATOM 619 C CA . GLY A 1 88 ? -2.845 30.291 13.220 1.00 30.44 88 GLY A CA 1
ATOM 620 C C . GLY A 1 88 ? -3.569 31.499 12.626 1.00 30.44 88 GLY A C 1
ATOM 621 O O . GLY A 1 88 ? -4.664 31.861 13.059 1.00 30.44 88 GLY A O 1
ATOM 622 N N . HIS A 1 89 ? -2.970 32.066 11.584 1.00 34.88 89 HIS A N 1
ATOM 623 C CA . HIS A 1 89 ? -3.656 32.829 10.549 1.00 34.88 89 HIS A CA 1
ATOM 624 C C . HIS A 1 89 ? -3.004 32.534 9.200 1.00 34.88 89 HIS A C 1
ATOM 626 O O . HIS A 1 89 ? -1.787 32.612 9.044 1.00 34.88 89 HIS A O 1
ATOM 632 N N . ALA A 1 90 ? -3.860 32.148 8.261 1.00 32.88 90 ALA A N 1
ATOM 633 C CA . ALA A 1 90 ? -3.587 32.046 6.844 1.00 32.88 90 ALA A CA 1
ATOM 634 C C . ALA A 1 90 ? -3.527 33.447 6.227 1.00 32.88 90 ALA A C 1
ATOM 636 O O . ALA A 1 90 ? -4.281 34.329 6.637 1.00 32.88 90 ALA A O 1
ATOM 637 N N . SER A 1 91 ? -2.688 33.627 5.211 1.00 33.78 91 SER A N 1
ATOM 638 C CA . SER A 1 91 ? -2.888 34.600 4.132 1.00 33.78 91 SER A CA 1
ATOM 639 C C . SER A 1 91 ? -2.029 34.192 2.939 1.00 33.78 91 SER A C 1
ATOM 641 O O . SER A 1 91 ? -0.805 34.128 3.041 1.00 33.78 91 SER A O 1
ATOM 643 N N . ASP A 1 92 ? -2.705 33.908 1.831 1.00 32.22 92 ASP A N 1
ATOM 644 C CA . ASP A 1 92 ? -2.154 33.813 0.485 1.00 32.22 92 ASP A CA 1
ATOM 645 C C . ASP A 1 92 ? -1.499 35.134 0.058 1.00 32.22 92 ASP A C 1
ATOM 647 O O . ASP A 1 92 ? -2.031 36.205 0.339 1.00 32.22 92 ASP A O 1
ATOM 651 N N . HIS A 1 93 ? -0.405 35.059 -0.706 1.00 33.19 93 HIS A N 1
ATOM 652 C CA . HIS A 1 93 ? -0.259 35.857 -1.925 1.00 33.19 93 HIS A CA 1
ATOM 653 C C . HIS A 1 93 ? 0.834 35.298 -2.849 1.00 33.19 93 HIS A C 1
ATOM 655 O O . HIS A 1 93 ? 1.976 35.055 -2.468 1.00 33.19 93 HIS A O 1
ATOM 661 N N . VAL A 1 94 ? 0.417 35.124 -4.100 1.00 33.62 94 VAL A N 1
ATOM 662 C CA . VAL A 1 94 ? 1.169 34.805 -5.316 1.00 33.62 94 VAL A CA 1
ATOM 663 C C . VAL A 1 94 ? 2.158 35.916 -5.678 1.00 33.62 94 VAL A C 1
ATOM 665 O O . VAL A 1 94 ? 1.778 37.083 -5.661 1.00 33.62 94 VAL A O 1
ATOM 668 N N . SER A 1 95 ? 3.370 35.548 -6.115 1.00 33.25 95 SER A N 1
ATOM 669 C CA . SER A 1 95 ? 4.087 36.109 -7.284 1.00 33.25 95 SER A CA 1
ATOM 670 C C . SER A 1 95 ? 5.405 35.360 -7.501 1.00 33.25 95 SER A C 1
ATOM 672 O O . SER A 1 95 ? 6.145 35.106 -6.557 1.00 33.25 95 SER A O 1
ATOM 674 N N . GLY A 1 96 ? 5.659 34.950 -8.745 1.00 28.47 96 GLY A N 1
ATOM 675 C CA . GLY A 1 96 ? 6.765 34.071 -9.109 1.00 28.47 96 GLY A CA 1
ATOM 676 C C . GLY A 1 96 ? 8.059 34.770 -9.539 1.00 28.47 96 GLY A C 1
ATOM 677 O O . GLY A 1 96 ? 8.358 35.899 -9.157 1.00 28.47 96 GLY A O 1
ATOM 678 N N . THR A 1 97 ? 8.754 34.051 -10.426 1.00 30.91 97 THR A N 1
ATOM 679 C CA . THR A 1 97 ? 10.005 34.330 -11.164 1.00 30.91 97 THR A CA 1
ATOM 680 C C . THR A 1 97 ? 11.334 33.949 -10.491 1.00 30.91 97 THR A C 1
ATOM 682 O O . THR A 1 97 ? 11.904 34.702 -9.719 1.00 30.91 97 THR A O 1
ATOM 685 N N . GLY A 1 98 ? 11.843 32.774 -10.895 1.00 26.38 98 GLY A N 1
ATOM 686 C CA . GLY A 1 98 ? 13.082 32.646 -11.680 1.00 26.38 98 GLY A CA 1
ATOM 687 C C . GLY A 1 98 ? 14.433 32.796 -10.971 1.00 26.38 98 GLY A C 1
ATOM 688 O O . GLY A 1 98 ? 14.752 33.849 -10.437 1.00 26.38 98 GLY A O 1
ATOM 689 N N . GLY A 1 99 ? 15.299 31.785 -11.112 1.00 26.48 99 GLY A N 1
ATOM 690 C CA . GLY A 1 99 ? 16.741 31.965 -10.911 1.00 26.48 99 GLY A CA 1
ATOM 691 C C . GLY A 1 99 ? 17.488 30.709 -10.479 1.00 26.48 99 GLY A C 1
ATOM 692 O O . GLY A 1 99 ? 17.446 30.317 -9.322 1.00 26.48 99 GLY A O 1
ATOM 693 N N . SER A 1 100 ? 18.202 30.096 -11.419 1.00 28.69 100 SER A N 1
ATOM 694 C CA . SER A 1 100 ? 19.121 28.972 -11.231 1.00 28.69 100 SER A CA 1
ATOM 695 C C . SER A 1 100 ? 20.271 29.261 -10.258 1.00 28.69 100 SER A C 1
ATOM 697 O O . SER A 1 100 ? 20.783 30.377 -10.271 1.00 28.69 100 SER A O 1
ATOM 699 N N . ALA A 1 101 ? 20.800 28.222 -9.599 1.00 29.22 101 ALA A N 1
ATOM 700 C CA . ALA A 1 101 ? 22.189 27.748 -9.764 1.00 29.22 101 ALA A CA 1
ATOM 701 C C . ALA A 1 101 ? 22.712 27.027 -8.508 1.00 29.22 101 ALA A C 1
ATOM 703 O O . ALA A 1 101 ? 23.044 27.670 -7.520 1.00 29.22 101 ALA A O 1
ATOM 704 N N . VAL A 1 102 ? 22.947 25.714 -8.604 1.00 32.88 102 VAL A N 1
ATOM 705 C CA . VAL A 1 102 ? 24.141 25.099 -8.003 1.00 32.88 102 VAL A CA 1
ATOM 706 C C . VAL A 1 102 ? 24.735 24.157 -9.044 1.00 32.88 102 VAL A C 1
ATOM 708 O O . VAL A 1 102 ? 24.094 23.228 -9.527 1.00 32.88 102 VAL A O 1
ATOM 711 N N . ARG A 1 103 ? 25.957 24.493 -9.448 1.00 30.67 103 ARG A N 1
ATOM 712 C CA . ARG A 1 103 ? 26.768 23.900 -10.512 1.00 30.67 103 ARG A CA 1
ATOM 713 C C . ARG A 1 103 ? 28.045 23.368 -9.848 1.00 30.67 103 ARG A C 1
ATOM 715 O O . ARG A 1 103 ? 28.578 24.068 -8.990 1.00 30.67 103 ARG A O 1
ATOM 722 N N . ARG A 1 104 ? 28.588 22.263 -10.387 1.00 33.34 104 ARG A N 1
ATOM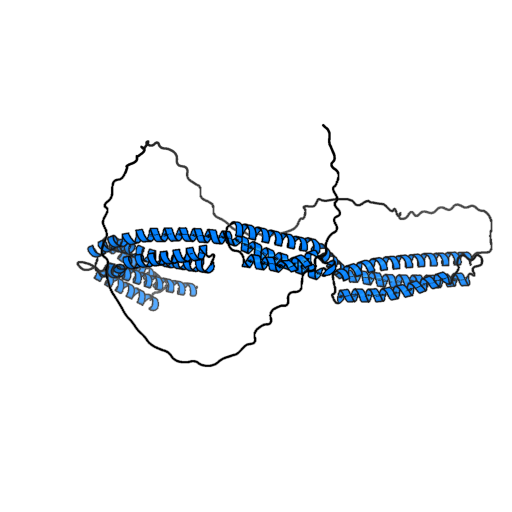 723 C CA . ARG A 1 104 ? 29.935 21.661 -10.162 1.00 33.34 104 ARG A CA 1
ATOM 724 C C . ARG A 1 104 ? 30.002 20.707 -8.957 1.00 33.34 104 ARG A C 1
ATOM 726 O O . ARG A 1 104 ? 29.437 21.005 -7.920 1.00 33.34 104 ARG A O 1
ATOM 733 N N . PHE A 1 105 ? 30.633 19.532 -9.019 1.00 30.58 105 PHE A N 1
ATOM 734 C CA . PHE A 1 105 ? 31.844 19.074 -9.726 1.00 30.58 105 PHE A CA 1
ATOM 735 C C . PHE A 1 105 ? 31.618 17.644 -10.282 1.00 30.58 105 PHE A C 1
ATOM 737 O O . PHE A 1 105 ? 30.861 16.885 -9.695 1.00 30.58 105 PHE A O 1
ATOM 744 N N . LEU A 1 106 ? 32.164 17.235 -11.430 1.00 33.41 106 LEU A N 1
ATOM 745 C CA . LEU A 1 106 ? 33.547 16.767 -11.566 1.00 33.41 106 LEU A CA 1
ATOM 746 C C . LEU A 1 106 ? 34.054 16.929 -13.005 1.00 33.41 106 LEU A C 1
ATOM 748 O O . LEU A 1 106 ? 33.438 16.485 -13.970 1.00 33.41 106 LEU A O 1
ATOM 752 N N . SER A 1 107 ? 35.213 17.569 -13.087 1.00 30.09 107 SER A N 1
ATOM 753 C CA . SER A 1 107 ? 36.039 17.791 -14.264 1.00 30.09 107 SER A CA 1
ATOM 754 C C . SER A 1 107 ? 37.064 16.666 -14.376 1.00 30.09 107 SER A C 1
ATOM 756 O O . SER A 1 107 ? 37.711 16.357 -13.377 1.00 30.09 107 SER A O 1
ATOM 758 N N . SER A 1 108 ? 37.279 16.110 -15.570 1.00 34.44 108 SER A N 1
ATOM 759 C CA . SER A 1 108 ? 38.529 15.431 -15.947 1.00 34.44 108 SER A CA 1
ATOM 760 C C . SER A 1 108 ? 38.670 15.338 -17.473 1.00 34.44 108 SER A C 1
ATOM 762 O O . SER A 1 108 ? 37.871 14.685 -18.130 1.00 34.44 108 SER A O 1
ATOM 764 N N . ALA A 1 109 ? 39.732 15.989 -17.964 1.00 32.59 109 ALA A N 1
ATOM 765 C CA . ALA A 1 109 ? 40.524 15.716 -19.169 1.00 32.59 109 ALA A CA 1
ATOM 766 C C . ALA A 1 109 ? 39.883 15.842 -20.573 1.00 32.59 109 ALA A C 1
ATOM 768 O O . ALA A 1 109 ? 39.513 14.851 -21.192 1.00 32.59 109 ALA A O 1
ATOM 769 N N . LEU A 1 110 ? 39.942 17.055 -21.142 1.00 34.19 110 LEU A N 1
ATOM 770 C CA . LEU A 1 110 ? 40.107 17.265 -22.589 1.00 34.19 110 LEU A CA 1
ATOM 771 C C . LEU A 1 110 ? 41.437 17.997 -22.845 1.00 34.19 110 LEU A C 1
ATOM 773 O O . LEU A 1 110 ? 41.706 19.028 -22.227 1.00 34.19 110 LEU A O 1
ATOM 777 N N . LEU A 1 111 ? 42.250 17.459 -23.759 1.00 35.09 111 LEU A N 1
ATOM 778 C CA . LEU A 1 111 ? 43.373 18.155 -24.393 1.00 35.09 111 LEU A CA 1
ATOM 779 C C . LEU A 1 111 ? 42.851 19.197 -25.404 1.00 35.09 111 LEU A C 1
ATOM 781 O O . LEU A 1 111 ? 41.927 18.876 -26.151 1.00 35.09 111 LEU A O 1
ATOM 785 N N . PRO A 1 112 ? 43.471 20.388 -25.516 1.00 38.16 112 PRO A N 1
ATOM 786 C CA . PRO A 1 112 ? 43.270 21.297 -26.638 1.00 38.16 112 PRO A CA 1
ATOM 787 C C . PRO A 1 112 ? 44.470 21.263 -27.602 1.00 38.16 112 PRO A C 1
ATOM 789 O O . PRO A 1 112 ? 45.623 21.320 -27.174 1.00 38.16 112 PRO A O 1
ATOM 792 N N . LEU A 1 113 ? 44.209 21.235 -28.910 1.00 32.47 113 LEU A N 1
ATOM 793 C CA . LEU A 1 113 ? 45.195 21.546 -29.953 1.00 32.47 113 LEU A CA 1
ATOM 794 C C . LEU A 1 113 ? 44.593 22.608 -30.893 1.00 32.47 113 LEU A C 1
ATOM 796 O O . LEU A 1 113 ? 43.439 22.452 -31.296 1.00 32.47 113 LEU A O 1
ATOM 800 N N . PRO A 1 114 ? 45.314 23.708 -31.192 1.00 43.19 114 PRO A N 1
ATOM 801 C CA . PRO A 1 114 ? 44.758 24.877 -31.860 1.00 43.19 114 PRO A CA 1
ATOM 802 C C . PRO A 1 114 ? 45.018 24.838 -33.371 1.00 43.19 114 PRO A C 1
ATOM 804 O O . PRO A 1 114 ? 46.095 24.434 -33.807 1.00 43.19 114 PRO A O 1
ATOM 807 N N . LEU A 1 115 ? 44.083 25.355 -34.168 1.00 36.47 115 LEU A N 1
ATOM 808 C CA . LEU A 1 115 ? 44.356 25.748 -35.550 1.00 36.47 115 LEU A CA 1
ATOM 809 C C . LEU A 1 115 ? 43.894 27.187 -35.795 1.00 36.47 115 LEU A C 1
ATOM 811 O O . LEU A 1 115 ? 42.737 27.550 -35.601 1.00 36.47 115 LEU A O 1
ATOM 815 N N . LEU A 1 116 ? 44.881 27.992 -36.182 1.00 37.78 116 LEU A N 1
ATOM 816 C CA . LEU A 1 116 ? 44.802 29.356 -36.686 1.00 37.78 116 LEU A CA 1
ATOM 817 C C . LEU A 1 116 ? 44.138 29.379 -38.069 1.00 37.78 116 LEU A C 1
ATOM 819 O O . LEU A 1 116 ? 44.543 28.616 -38.941 1.00 37.78 116 LEU A O 1
ATOM 823 N N . ALA A 1 117 ? 43.249 30.342 -38.316 1.00 35.78 117 ALA A N 1
ATOM 824 C CA . ALA A 1 117 ? 43.048 30.882 -39.659 1.00 35.78 117 ALA A CA 1
ATOM 825 C C . ALA A 1 117 ? 42.661 32.366 -39.593 1.00 35.78 117 ALA A C 1
ATOM 827 O O . ALA A 1 117 ? 41.749 32.780 -38.881 1.00 35.78 117 ALA A O 1
ATOM 828 N N . LEU A 1 118 ? 43.455 33.143 -40.320 1.00 35.97 118 LEU A N 1
ATOM 829 C CA . LEU A 1 118 ? 43.561 34.593 -40.382 1.00 35.97 118 LEU A CA 1
ATOM 830 C C . LEU A 1 118 ? 42.504 35.169 -41.342 1.00 35.97 118 LEU A C 1
ATOM 832 O O . LEU A 1 118 ? 42.321 34.633 -42.433 1.00 35.97 118 LEU A O 1
ATOM 836 N N . ALA A 1 119 ? 41.887 36.300 -40.993 1.00 34.03 119 ALA A N 1
ATOM 837 C CA . ALA A 1 119 ? 41.087 37.105 -41.915 1.00 34.03 119 ALA A CA 1
ATOM 838 C C . ALA A 1 119 ? 41.811 38.418 -42.272 1.00 34.03 119 ALA A C 1
ATOM 840 O O . ALA A 1 119 ? 42.229 39.160 -41.389 1.00 34.03 119 ALA A O 1
ATOM 841 N N . ALA A 1 120 ? 41.906 38.658 -43.583 1.00 36.62 120 ALA A N 1
ATOM 842 C CA . ALA A 1 120 ? 41.939 39.932 -44.312 1.00 36.62 120 ALA A CA 1
ATOM 843 C C . ALA A 1 120 ? 42.901 41.063 -43.874 1.00 36.62 120 ALA A C 1
ATOM 845 O O . ALA A 1 120 ? 42.632 41.821 -42.947 1.00 36.62 120 ALA A O 1
ATOM 846 N N . VAL A 1 121 ? 43.925 41.305 -44.705 1.00 40.16 121 VAL A N 1
ATOM 847 C CA . VAL A 1 121 ? 44.555 42.625 -44.877 1.00 40.16 121 VAL A CA 1
ATOM 848 C C . VAL A 1 121 ? 44.545 42.985 -46.363 1.00 40.16 121 VAL A C 1
ATOM 850 O O . VAL A 1 121 ? 45.096 42.274 -47.197 1.00 40.16 121 VAL A O 1
ATOM 853 N N . THR A 1 122 ? 43.912 44.111 -46.677 1.00 43.56 122 THR A N 1
ATOM 854 C CA . THR A 1 122 ? 44.019 44.850 -47.940 1.00 43.56 122 THR A CA 1
ATOM 855 C C . THR A 1 122 ? 45.085 45.939 -47.806 1.00 43.56 122 THR A C 1
ATOM 857 O O . THR A 1 122 ? 45.033 46.665 -46.818 1.00 43.56 122 THR A O 1
ATOM 860 N N . LEU A 1 123 ? 45.982 46.096 -48.792 1.00 34.66 123 LEU A N 1
ATOM 861 C CA . LEU A 1 123 ? 46.478 47.371 -49.367 1.00 34.66 123 LEU A CA 1
ATOM 862 C C . LEU A 1 123 ? 47.518 47.089 -50.492 1.00 34.66 123 LEU A C 1
ATOM 864 O O . LEU A 1 123 ? 48.120 46.015 -50.501 1.00 34.66 123 LEU A O 1
ATOM 868 N N . PRO A 1 124 ? 47.713 48.016 -51.458 1.00 52.38 124 PRO A N 1
ATOM 869 C CA . PRO A 1 124 ? 48.440 47.797 -52.710 1.00 52.38 124 PRO A CA 1
ATOM 870 C C . PRO A 1 124 ? 49.905 48.256 -52.634 1.00 52.38 124 PRO A C 1
ATOM 872 O O . PRO A 1 124 ? 50.206 49.283 -52.031 1.00 52.38 124 PRO A O 1
ATOM 875 N N . ALA A 1 125 ? 50.813 47.565 -53.327 1.00 34.66 125 ALA A N 1
ATOM 876 C CA . ALA A 1 125 ? 52.117 48.124 -53.686 1.00 34.66 125 ALA A CA 1
ATOM 877 C C . ALA A 1 125 ? 52.693 47.429 -54.924 1.00 34.66 125 ALA A C 1
ATOM 879 O O . ALA A 1 125 ? 52.885 46.216 -54.961 1.00 34.66 125 ALA A O 1
ATOM 880 N N . ALA A 1 126 ? 52.966 48.245 -55.936 1.00 43.34 126 ALA A N 1
ATOM 881 C CA . ALA A 1 126 ? 53.770 47.907 -57.092 1.00 43.34 126 ALA A CA 1
ATOM 882 C C . ALA A 1 126 ? 55.254 47.816 -56.704 1.00 43.34 126 ALA A C 1
ATOM 884 O O . ALA A 1 126 ? 55.745 48.671 -55.969 1.00 43.34 126 ALA A O 1
ATOM 885 N N . PHE A 1 127 ? 55.988 46.869 -57.291 1.00 40.84 127 PHE A N 1
ATOM 886 C CA . PHE A 1 127 ? 57.364 47.131 -57.705 1.00 40.84 127 PHE A CA 1
ATOM 887 C C . PHE A 1 127 ? 57.727 46.323 -58.951 1.00 40.84 127 PHE A C 1
ATOM 889 O O . PHE A 1 127 ? 57.371 45.160 -59.117 1.00 40.84 127 PHE A O 1
ATOM 896 N N . SER A 1 128 ? 58.402 47.029 -59.843 1.00 42.72 128 SER A N 1
ATOM 897 C CA . SER A 1 128 ? 58.851 46.662 -61.176 1.00 42.72 128 SER A CA 1
ATOM 898 C C . SER A 1 128 ? 60.237 46.014 -61.175 1.00 42.72 128 SER A C 1
ATOM 900 O O . SER A 1 128 ? 61.117 46.456 -60.439 1.00 42.72 128 SER A O 1
ATOM 902 N N . GLY A 1 129 ? 60.454 45.090 -62.116 1.00 35.00 129 GLY A N 1
ATOM 903 C CA . GLY A 1 129 ? 61.763 44.579 -62.550 1.00 35.00 129 GLY A CA 1
ATOM 904 C C . GLY A 1 129 ? 61.722 43.053 -62.661 1.00 35.00 129 GLY A C 1
ATOM 905 O O . GLY A 1 129 ? 61.565 42.382 -61.657 1.00 35.00 129 GLY A O 1
ATOM 906 N N . GLY A 1 130 ? 61.775 42.395 -63.818 1.00 35.53 130 GLY A N 1
ATOM 907 C CA . GLY A 1 130 ? 62.340 42.753 -65.116 1.00 35.53 130 GLY A CA 1
ATOM 908 C C . GLY A 1 130 ? 63.379 41.682 -65.460 1.00 35.53 130 GLY A C 1
ATOM 909 O O . GLY A 1 130 ? 64.453 41.688 -64.874 1.00 35.53 130 GLY A O 1
ATOM 910 N N . GLY A 1 131 ? 63.069 40.747 -66.368 1.00 34.66 131 GLY A N 1
ATOM 911 C CA . GLY A 1 131 ? 64.045 39.717 -66.748 1.00 34.66 131 GLY A CA 1
ATOM 912 C C . GLY A 1 131 ? 63.522 38.539 -67.571 1.00 34.66 131 GLY A C 1
ATOM 913 O O . GLY A 1 131 ? 63.383 37.442 -67.059 1.00 34.66 131 GLY A O 1
ATOM 914 N N . ASN A 1 132 ? 63.341 38.784 -68.870 1.00 37.25 132 ASN A N 1
ATOM 915 C CA . ASN A 1 132 ? 63.502 37.847 -69.993 1.00 37.25 132 ASN A CA 1
ATOM 916 C C . ASN A 1 132 ? 62.483 36.709 -70.233 1.00 37.25 132 ASN A C 1
ATOM 918 O O . ASN A 1 132 ? 62.655 35.565 -69.838 1.00 37.25 132 ASN A O 1
ATOM 922 N N . ARG A 1 133 ? 61.514 37.045 -71.098 1.00 46.97 133 ARG A N 1
ATOM 923 C CA . ARG A 1 133 ? 61.148 36.334 -72.343 1.00 46.97 133 ARG A CA 1
ATOM 924 C C . ARG A 1 133 ? 61.142 34.794 -72.303 1.00 46.97 133 ARG A C 1
ATOM 926 O O . ARG A 1 133 ? 62.132 34.155 -72.648 1.00 46.97 133 ARG A O 1
ATOM 933 N N . ARG A 1 134 ? 59.935 34.229 -72.201 1.00 42.47 134 ARG A N 1
ATOM 934 C CA . ARG A 1 134 ? 59.525 33.110 -73.067 1.00 42.47 134 ARG A CA 1
ATOM 935 C C . ARG A 1 134 ? 58.122 33.381 -73.616 1.00 42.47 134 ARG A C 1
ATOM 937 O O . ARG A 1 134 ? 57.096 33.035 -73.049 1.00 42.47 134 ARG A O 1
ATOM 944 N N . TRP A 1 135 ? 58.133 34.152 -74.694 1.00 44.97 135 TRP A N 1
ATOM 945 C CA . TRP A 1 135 ? 57.012 34.508 -75.556 1.00 44.97 135 TRP A CA 1
ATOM 946 C C . TRP A 1 135 ? 56.700 33.262 -76.413 1.00 44.97 135 TRP A C 1
ATOM 948 O O . TRP A 1 135 ? 57.619 32.757 -77.049 1.00 44.97 135 TRP A O 1
ATOM 958 N N . PHE A 1 136 ? 55.442 32.789 -76.392 1.00 41.66 136 PHE A N 1
ATOM 959 C CA . PHE A 1 136 ? 54.865 31.542 -76.965 1.00 41.66 136 PHE A CA 1
ATOM 960 C C . PHE A 1 136 ? 54.689 30.342 -75.998 1.00 41.66 136 PHE A C 1
ATOM 962 O O . PHE A 1 136 ? 55.497 29.422 -75.969 1.00 41.66 136 PHE A O 1
ATOM 969 N N . GLY A 1 137 ? 53.565 30.341 -75.259 1.00 49.44 137 GLY A N 1
ATOM 970 C CA . GLY A 1 137 ? 53.019 29.181 -74.513 1.00 49.44 137 GLY A CA 1
ATOM 971 C C . GLY A 1 137 ? 51.645 29.410 -73.833 1.00 49.44 137 GLY A C 1
ATOM 972 O O . GLY A 1 137 ? 51.189 28.605 -73.031 1.00 49.44 137 GLY A O 1
ATOM 973 N N . GLY A 1 138 ? 50.968 30.531 -74.112 1.00 52.38 138 GLY A N 1
ATOM 974 C CA . GLY A 1 138 ? 49.995 31.158 -73.199 1.00 52.38 138 GLY A CA 1
ATOM 975 C C . GLY A 1 138 ? 48.513 30.792 -73.345 1.00 52.38 138 GLY A C 1
ATOM 976 O O . GLY A 1 138 ? 47.670 31.673 -73.218 1.00 52.38 138 GLY A O 1
ATOM 977 N N . ARG A 1 139 ? 48.153 29.533 -73.611 1.00 52.81 139 ARG A N 1
ATOM 978 C CA . ARG A 1 139 ? 46.738 29.099 -73.506 1.00 52.81 139 ARG A CA 1
ATOM 979 C C . ARG A 1 139 ? 46.584 27.649 -73.036 1.00 52.81 139 ARG A C 1
ATOM 981 O O . ARG A 1 139 ? 45.632 27.364 -72.326 1.00 52.81 139 ARG A O 1
ATOM 988 N N . GLY A 1 140 ? 47.534 26.769 -73.366 1.00 55.81 140 GLY A N 1
ATOM 989 C CA . GLY A 1 140 ? 47.558 25.380 -72.883 1.00 55.81 140 GLY A CA 1
ATOM 990 C C . GLY A 1 140 ? 47.929 25.252 -71.401 1.00 55.81 140 GLY A C 1
ATOM 991 O O . GLY A 1 140 ? 47.248 24.543 -70.671 1.00 55.81 140 GLY A O 1
ATOM 992 N N . GLU A 1 141 ? 48.925 26.014 -70.934 1.00 62.44 141 GLU A N 1
ATOM 993 C CA . GLU A 1 141 ? 49.405 25.964 -69.539 1.00 62.44 141 GLU A CA 1
ATOM 994 C C . GLU A 1 141 ? 48.341 26.417 -68.522 1.00 62.44 141 GLU A C 1
ATOM 996 O O . GLU A 1 141 ? 48.134 25.787 -67.489 1.00 62.44 141 GLU A O 1
ATOM 1001 N N . GLY A 1 142 ? 47.593 27.480 -68.846 1.00 75.06 142 GLY A N 1
ATOM 1002 C CA . GLY A 1 142 ? 46.489 27.956 -68.006 1.00 75.06 142 GLY A CA 1
ATOM 1003 C C . GLY A 1 142 ? 45.336 26.954 -67.923 1.00 75.06 142 GLY A C 1
ATOM 1004 O O . GLY A 1 142 ? 44.786 26.746 -66.848 1.00 75.06 142 GLY A O 1
ATOM 1005 N N . GLN A 1 143 ? 45.009 26.276 -69.028 1.00 77.88 143 GLN A N 1
ATOM 1006 C CA . GLN A 1 143 ? 43.954 25.260 -69.030 1.00 77.88 143 GLN A CA 1
ATOM 1007 C C . GLN A 1 143 ? 44.352 23.985 -68.286 1.00 77.88 143 GLN A C 1
ATOM 1009 O O . GLN A 1 143 ? 43.498 23.356 -67.664 1.00 77.88 143 GLN A O 1
ATOM 1014 N N . ARG A 1 144 ? 45.640 23.626 -68.297 1.00 80.56 144 ARG A N 1
ATOM 1015 C CA . ARG A 1 144 ? 46.172 22.535 -67.475 1.00 80.56 144 ARG A CA 1
ATOM 1016 C C . ARG A 1 144 ? 46.045 22.853 -65.985 1.00 80.56 144 ARG A C 1
ATOM 1018 O O . ARG A 1 144 ? 45.526 22.033 -65.236 1.00 80.56 144 ARG A O 1
ATOM 1025 N N . ALA A 1 145 ? 46.443 24.057 -65.569 1.00 85.25 145 ALA A N 1
ATOM 1026 C CA . ALA A 1 145 ? 46.296 24.505 -64.184 1.00 85.25 145 ALA A CA 1
ATOM 1027 C C . ALA A 1 145 ? 44.824 24.528 -63.726 1.00 85.25 145 ALA A C 1
ATOM 1029 O O . ALA A 1 145 ? 44.512 24.108 -62.614 1.00 85.25 145 ALA A O 1
ATOM 1030 N N . GLU A 1 146 ? 43.901 24.962 -64.586 1.00 85.75 146 GLU A N 1
ATOM 1031 C CA . GLU A 1 146 ? 42.463 24.935 -64.289 1.00 85.75 146 GLU A CA 1
ATOM 1032 C C . GLU A 1 146 ? 41.887 23.510 -64.215 1.00 85.75 146 GLU A C 1
ATOM 1034 O O . GLU A 1 146 ? 41.020 23.249 -63.382 1.00 85.75 146 GLU A O 1
ATOM 1039 N N . ALA A 1 147 ? 42.352 22.585 -65.063 1.00 87.69 147 ALA A N 1
ATOM 1040 C CA . ALA A 1 147 ? 41.966 21.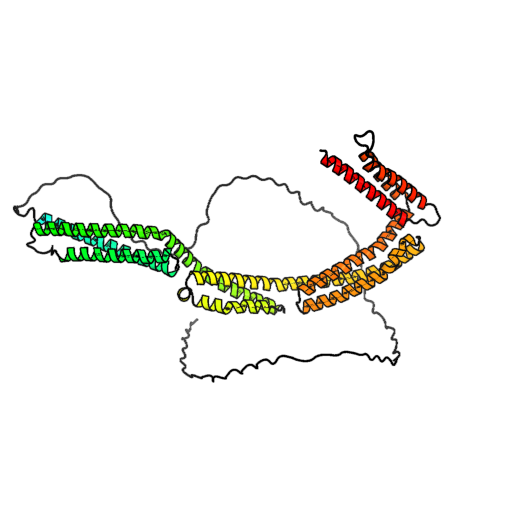175 -65.003 1.00 87.69 147 ALA A CA 1
ATOM 1041 C C . ALA A 1 147 ? 42.499 20.497 -63.730 1.00 87.69 147 ALA A C 1
ATOM 1043 O O . ALA A 1 147 ? 41.763 19.751 -63.086 1.00 87.69 147 ALA A O 1
ATOM 1044 N N . GLN A 1 148 ? 43.729 20.819 -63.316 1.00 89.94 148 GLN A N 1
ATOM 1045 C CA . GLN A 1 148 ? 44.295 20.341 -62.055 1.00 89.94 148 GLN A CA 1
ATOM 1046 C C . GLN A 1 148 ? 43.514 20.876 -60.849 1.00 89.94 148 GLN A C 1
ATOM 1048 O O . GLN A 1 148 ? 43.134 20.105 -59.974 1.00 89.94 148 GLN A O 1
ATOM 1053 N N . ALA A 1 149 ? 43.172 22.168 -60.838 1.00 91.00 149 ALA A N 1
ATOM 1054 C CA . ALA A 1 149 ? 42.332 22.740 -59.787 1.00 91.00 149 ALA A CA 1
ATOM 1055 C C . ALA A 1 149 ? 40.936 22.086 -59.730 1.00 91.00 149 ALA A C 1
ATOM 1057 O O . ALA A 1 149 ? 40.384 21.895 -58.646 1.00 91.00 149 ALA A O 1
ATOM 1058 N N . ALA A 1 150 ? 40.360 21.714 -60.881 1.00 92.56 150 ALA A N 1
ATOM 1059 C CA . ALA A 1 150 ? 39.107 20.960 -60.931 1.00 92.56 150 ALA A CA 1
ATOM 1060 C C . ALA A 1 150 ? 39.264 19.535 -60.372 1.00 92.56 150 ALA A C 1
ATOM 1062 O O . ALA A 1 150 ? 38.369 19.071 -59.665 1.00 92.56 150 ALA A O 1
ATOM 1063 N N . LYS A 1 151 ? 40.400 18.871 -60.631 1.00 92.62 151 LYS A N 1
ATOM 1064 C CA . LYS A 1 151 ? 40.741 17.557 -60.063 1.00 92.62 151 LYS A CA 1
ATOM 1065 C C . LYS A 1 151 ? 40.863 17.621 -58.543 1.00 92.62 151 LYS A C 1
ATOM 1067 O O . LYS A 1 151 ? 40.225 16.828 -57.859 1.00 92.62 151 LYS A O 1
ATOM 1072 N N . ASP A 1 152 ? 41.600 18.598 -58.019 1.00 95.06 152 ASP A N 1
ATOM 1073 C CA . ASP A 1 152 ? 41.779 18.790 -56.575 1.00 95.06 152 ASP A CA 1
ATOM 1074 C C . ASP A 1 152 ? 40.441 19.103 -55.881 1.00 95.06 152 ASP A C 1
ATOM 1076 O O . ASP A 1 152 ? 40.139 18.557 -54.820 1.00 95.06 152 ASP A O 1
ATOM 1080 N N . ALA A 1 153 ? 39.593 19.931 -56.505 1.00 94.81 153 ALA A N 1
ATOM 1081 C CA . ALA A 1 153 ? 38.259 20.240 -55.990 1.00 94.81 153 ALA A CA 1
ATOM 1082 C C . ALA A 1 153 ? 37.313 19.025 -56.008 1.00 94.81 153 ALA A C 1
ATOM 1084 O O . ALA A 1 153 ? 36.530 18.846 -55.076 1.00 94.81 153 ALA A O 1
ATOM 1085 N N . ALA A 1 154 ? 37.374 18.189 -57.048 1.00 94.75 154 ALA A N 1
ATOM 1086 C CA . ALA A 1 154 ? 36.612 16.943 -57.114 1.00 94.75 154 ALA A CA 1
ATOM 1087 C C . ALA A 1 154 ? 37.103 15.925 -56.071 1.00 94.75 154 ALA A C 1
ATOM 1089 O O . ALA A 1 154 ? 36.285 15.297 -55.402 1.00 94.75 154 ALA A O 1
ATOM 1090 N N . ALA A 1 155 ? 38.420 15.824 -55.867 1.00 96.12 155 ALA A N 1
ATOM 1091 C CA . ALA A 1 155 ? 39.011 14.985 -54.829 1.00 96.12 155 ALA A CA 1
ATOM 1092 C C . ALA A 1 155 ? 38.572 15.424 -53.424 1.00 96.12 155 ALA A C 1
ATOM 1094 O O . ALA A 1 155 ? 38.186 14.584 -52.615 1.00 96.12 155 ALA A O 1
ATOM 1095 N N . ALA A 1 156 ? 38.566 16.731 -53.143 1.00 97.50 156 ALA A N 1
ATOM 1096 C CA . ALA A 1 156 ? 38.056 17.265 -51.881 1.00 97.50 156 ALA A CA 1
ATOM 1097 C C . ALA A 1 156 ? 36.577 16.898 -51.656 1.00 97.50 156 ALA A C 1
ATOM 1099 O O . ALA A 1 156 ? 36.240 16.358 -50.604 1.00 97.50 156 ALA A O 1
ATOM 1100 N N . ALA A 1 157 ? 35.717 17.099 -52.663 1.00 96.88 157 ALA A N 1
ATOM 1101 C CA . ALA A 1 157 ? 34.299 16.733 -52.590 1.00 96.88 157 ALA A CA 1
ATOM 1102 C C . ALA A 1 157 ? 34.087 15.225 -52.355 1.00 96.88 157 ALA A C 1
ATOM 1104 O O . ALA A 1 157 ? 33.206 14.830 -51.593 1.00 96.88 157 ALA A O 1
ATOM 1105 N N . PHE A 1 158 ? 34.920 14.379 -52.968 1.00 97.19 158 PHE A N 1
ATOM 1106 C CA . PHE A 1 158 ? 34.897 12.932 -52.758 1.00 97.19 158 PHE A CA 1
ATOM 1107 C C . PHE A 1 158 ? 35.241 12.555 -51.306 1.00 97.19 158 PHE A C 1
ATOM 1109 O O . PHE A 1 158 ? 34.507 11.791 -50.681 1.00 97.19 158 PHE A O 1
ATOM 1116 N N . TYR A 1 159 ? 36.312 13.125 -50.739 1.00 97.56 159 TYR A N 1
ATOM 1117 C CA . TYR A 1 159 ? 36.702 12.868 -49.346 1.00 97.56 159 TYR A CA 1
ATOM 1118 C C . TYR A 1 159 ? 35.660 13.351 -48.331 1.00 97.56 159 TYR A C 1
ATOM 1120 O O . TYR A 1 159 ? 35.419 12.676 -47.326 1.00 97.56 159 TYR A O 1
ATOM 1128 N N . GLU A 1 160 ? 35.041 14.508 -48.574 1.00 96.94 160 GLU A N 1
ATOM 1129 C CA . GLU A 1 160 ? 33.966 15.021 -47.722 1.00 96.94 160 GLU A CA 1
ATOM 1130 C C . GLU A 1 160 ? 32.739 14.103 -47.745 1.00 96.94 160 GLU A C 1
ATOM 1132 O O . GLU A 1 160 ? 32.175 13.815 -46.688 1.00 96.94 160 GLU A O 1
ATOM 1137 N N . LEU A 1 161 ? 32.351 13.603 -48.925 1.00 97.69 161 LEU A N 1
ATOM 1138 C CA . LEU A 1 161 ? 31.231 12.672 -49.066 1.00 97.69 161 LEU A CA 1
ATOM 1139 C C . LEU A 1 161 ? 31.499 11.331 -48.364 1.00 97.69 161 LEU A C 1
ATOM 1141 O O . LEU A 1 161 ? 30.641 10.866 -47.616 1.00 97.69 161 LEU A O 1
ATOM 1145 N N . ASP A 1 162 ? 32.679 10.732 -48.558 1.00 96.44 162 ASP A N 1
ATOM 1146 C CA . ASP A 1 162 ? 33.070 9.479 -47.886 1.00 96.44 162 ASP A CA 1
ATOM 1147 C C . ASP A 1 162 ? 33.093 9.646 -46.357 1.00 96.44 162 ASP A C 1
ATOM 1149 O O . ASP A 1 162 ? 32.579 8.797 -45.626 1.00 96.44 162 ASP A O 1
ATOM 1153 N N . SER A 1 163 ? 33.614 10.771 -45.859 1.00 96.44 163 SER A N 1
ATOM 1154 C CA . SER A 1 163 ? 33.613 11.070 -44.421 1.00 96.44 163 SER A CA 1
ATOM 1155 C C . SER A 1 163 ? 32.186 11.173 -43.873 1.00 96.44 163 SER A C 1
ATOM 1157 O O . SER A 1 163 ? 31.849 10.502 -42.897 1.00 96.44 163 SER A O 1
ATOM 1159 N N . ALA A 1 164 ? 31.314 11.928 -44.547 1.00 96.00 164 ALA A N 1
ATOM 1160 C CA . ALA A 1 164 ? 29.917 12.076 -44.148 1.00 96.00 164 ALA A CA 1
ATOM 1161 C C . ALA A 1 164 ? 29.140 10.746 -44.216 1.00 96.00 164 ALA A C 1
ATOM 1163 O O . ALA A 1 164 ? 28.308 10.464 -43.351 1.00 96.00 164 ALA A O 1
ATOM 1164 N N . GLN A 1 165 ? 29.423 9.889 -45.205 1.00 96.12 165 GLN A N 1
ATOM 1165 C CA . GLN A 1 165 ? 28.808 8.563 -45.313 1.00 96.12 165 GLN A CA 1
ATOM 1166 C C . GLN A 1 165 ? 29.214 7.661 -44.139 1.00 96.12 165 GLN A C 1
ATOM 1168 O O . GLN A 1 165 ? 28.373 6.939 -43.593 1.00 96.12 165 GLN A O 1
ATOM 1173 N N . ARG A 1 166 ? 30.490 7.699 -43.728 1.00 96.31 166 ARG A N 1
ATOM 1174 C CA . ARG A 1 166 ? 30.985 6.940 -42.569 1.00 96.31 166 ARG A CA 1
ATOM 1175 C C . ARG A 1 166 ? 30.329 7.397 -41.271 1.00 96.31 166 ARG A C 1
ATOM 1177 O O . ARG A 1 166 ? 29.930 6.535 -40.490 1.00 96.31 166 ARG A O 1
ATOM 1184 N N . ASP A 1 167 ? 30.180 8.703 -41.072 1.00 94.75 167 ASP A N 1
ATOM 1185 C CA . ASP A 1 167 ? 29.516 9.261 -39.890 1.00 94.75 167 ASP A CA 1
ATOM 1186 C C . ASP A 1 167 ? 28.038 8.854 -39.841 1.00 94.75 167 ASP A C 1
ATOM 1188 O O . ASP A 1 167 ? 27.560 8.347 -38.823 1.00 94.75 167 ASP A O 1
ATOM 1192 N N . LEU A 1 168 ? 27.327 8.964 -40.968 1.00 95.06 168 LEU A N 1
ATOM 1193 C CA . LEU A 1 168 ? 25.933 8.535 -41.053 1.00 95.06 168 LEU A CA 1
ATOM 1194 C C . LEU A 1 168 ? 25.771 7.034 -40.777 1.00 95.06 168 LEU A C 1
ATOM 1196 O O . LEU A 1 168 ? 24.811 6.631 -40.119 1.00 95.06 168 LEU A O 1
ATOM 1200 N N . ARG A 1 169 ? 26.707 6.192 -41.228 1.00 96.12 169 ARG A N 1
ATOM 1201 C CA . ARG A 1 169 ? 26.682 4.757 -40.912 1.00 96.12 169 ARG A CA 1
ATOM 1202 C C . ARG A 1 169 ? 26.700 4.511 -39.400 1.00 96.12 169 ARG A C 1
ATOM 1204 O O . ARG A 1 169 ? 25.903 3.708 -38.925 1.00 96.12 169 ARG A O 1
ATOM 1211 N N . ILE A 1 170 ? 27.533 5.233 -38.645 1.00 94.56 170 ILE A N 1
ATOM 1212 C CA . ILE A 1 170 ? 27.586 5.133 -37.173 1.00 94.56 170 ILE A CA 1
ATOM 1213 C C . ILE A 1 170 ? 26.243 5.547 -36.552 1.00 94.56 170 ILE A C 1
ATOM 1215 O O . ILE A 1 170 ? 25.745 4.894 -35.630 1.00 94.56 170 ILE A O 1
ATOM 1219 N N . SER A 1 171 ? 25.618 6.608 -37.072 1.00 94.75 171 SER A N 1
ATOM 1220 C CA . SER A 1 171 ? 24.281 7.034 -36.645 1.00 94.75 171 SER A CA 1
ATOM 1221 C C . SER A 1 171 ? 23.221 5.954 -36.895 1.00 94.75 171 SER A C 1
ATOM 1223 O O . SER A 1 171 ? 22.429 5.654 -36.002 1.00 94.75 171 SER A O 1
ATOM 1225 N N . ILE A 1 172 ? 23.225 5.322 -38.071 1.00 95.12 172 ILE A N 1
ATOM 1226 C CA . ILE A 1 172 ? 22.295 4.234 -38.410 1.00 95.12 172 ILE A CA 1
ATOM 1227 C C . ILE A 1 172 ? 22.524 3.003 -37.525 1.00 95.12 172 ILE A C 1
ATOM 1229 O O . ILE A 1 172 ? 21.558 2.427 -37.019 1.00 95.12 172 ILE A O 1
ATOM 1233 N N . GLU A 1 173 ? 23.777 2.618 -37.277 1.00 92.19 173 GLU A N 1
ATOM 1234 C CA . GLU A 1 173 ? 24.120 1.531 -36.348 1.00 92.19 173 GLU A CA 1
ATOM 1235 C C . GLU A 1 173 ? 23.619 1.827 -34.926 1.00 92.19 173 GLU A C 1
ATOM 1237 O O . GLU A 1 173 ? 23.042 0.959 -34.275 1.00 92.19 173 GLU A O 1
ATOM 1242 N N . THR A 1 174 ? 23.749 3.074 -34.465 1.00 93.19 174 THR A N 1
ATOM 1243 C CA . THR A 1 174 ? 23.268 3.499 -33.141 1.00 93.19 174 THR A CA 1
ATOM 1244 C C . THR A 1 174 ? 21.744 3.430 -33.033 1.00 93.19 174 THR A C 1
ATOM 1246 O O . THR A 1 174 ? 21.226 2.916 -32.042 1.00 93.19 174 THR A O 1
ATOM 1249 N N . ILE A 1 175 ? 21.017 3.903 -34.053 1.00 93.50 175 ILE A N 1
ATOM 1250 C CA . ILE A 1 175 ? 19.546 3.832 -34.099 1.00 93.50 175 ILE A CA 1
ATOM 1251 C C . ILE A 1 175 ? 19.092 2.369 -34.093 1.00 93.50 175 ILE A C 1
ATOM 1253 O O . ILE A 1 175 ? 18.256 1.980 -33.282 1.00 93.50 175 ILE A O 1
ATOM 1257 N N . THR A 1 176 ? 19.660 1.543 -34.971 1.00 90.50 176 THR A N 1
ATOM 1258 C CA . THR A 1 176 ? 19.240 0.142 -35.142 1.00 90.50 176 THR A CA 1
ATOM 1259 C C . THR A 1 176 ? 19.621 -0.755 -33.968 1.00 90.50 176 THR A C 1
ATOM 1261 O O . THR A 1 176 ? 18.933 -1.740 -33.708 1.00 90.50 176 THR A O 1
ATOM 1264 N N . ALA A 1 177 ? 20.659 -0.405 -33.203 1.00 87.25 177 ALA A N 1
ATOM 1265 C CA . ALA A 1 177 ? 21.011 -1.115 -31.976 1.00 87.25 177 ALA A CA 1
ATOM 1266 C C . ALA A 1 177 ? 19.930 -1.014 -30.882 1.00 87.25 177 ALA A C 1
ATOM 1268 O O . ALA A 1 177 ? 19.911 -1.836 -29.960 1.00 87.25 177 ALA A O 1
ATOM 1269 N N . VAL A 1 178 ? 19.049 -0.008 -30.946 1.00 90.44 178 VAL A N 1
ATOM 1270 C CA . VAL A 1 178 ? 18.088 0.289 -29.870 1.00 90.44 178 VAL A CA 1
ATOM 1271 C C . VAL A 1 178 ? 16.644 0.477 -30.328 1.00 90.44 178 VAL A C 1
ATOM 1273 O O . VAL A 1 178 ? 15.751 0.526 -29.482 1.00 90.44 178 VAL A O 1
ATOM 1276 N N . ASP A 1 179 ? 16.390 0.558 -31.633 1.00 86.44 179 ASP A N 1
ATOM 1277 C CA . ASP A 1 179 ? 15.067 0.807 -32.196 1.00 86.44 179 ASP A CA 1
ATOM 1278 C C . ASP A 1 179 ? 14.823 -0.046 -33.456 1.00 86.44 179 ASP A C 1
ATOM 1280 O O . ASP A 1 179 ? 15.544 0.061 -34.445 1.00 86.44 179 ASP A O 1
ATOM 1284 N N . ASP A 1 180 ? 13.762 -0.861 -33.431 1.00 85.69 180 ASP A N 1
ATOM 1285 C CA . ASP A 1 180 ? 13.258 -1.639 -34.578 1.00 85.69 180 ASP A CA 1
ATOM 1286 C C . ASP A 1 180 ? 11.841 -1.185 -34.996 1.00 85.69 180 ASP A C 1
ATOM 1288 O O . ASP A 1 180 ? 10.977 -1.947 -35.441 1.00 85.69 180 ASP A O 1
ATOM 1292 N N . SER A 1 181 ? 11.533 0.094 -34.800 1.00 88.25 181 SER A N 1
ATOM 1293 C CA . SER A 1 181 ? 10.284 0.685 -35.274 1.00 88.25 181 SER A CA 1
ATOM 1294 C C . SER A 1 181 ? 10.286 0.885 -36.800 1.00 88.25 181 SER A C 1
ATOM 1296 O O . SER A 1 181 ? 11.344 0.942 -37.434 1.00 88.25 181 SER A O 1
ATOM 1298 N N . PRO A 1 182 ? 9.106 1.032 -37.439 1.00 93.31 182 PRO A N 1
ATOM 1299 C CA . PRO A 1 182 ? 9.035 1.322 -38.871 1.00 93.31 182 PRO A CA 1
ATOM 1300 C C . PRO A 1 182 ? 9.871 2.541 -39.317 1.00 93.31 182 PRO A C 1
ATOM 1302 O O . PRO A 1 182 ? 10.521 2.430 -40.354 1.00 93.31 182 PRO A O 1
ATOM 1305 N N . PRO A 1 183 ? 9.944 3.661 -38.562 1.00 91.06 183 PRO A N 1
ATOM 1306 C CA . PRO A 1 183 ? 10.859 4.762 -38.874 1.00 91.06 183 PRO A CA 1
ATOM 1307 C C . PRO A 1 183 ? 12.344 4.372 -38.852 1.00 91.06 183 PRO A C 1
ATOM 1309 O O . PRO A 1 183 ? 13.081 4.780 -39.746 1.00 91.06 183 PRO A O 1
ATOM 1312 N N . ALA A 1 184 ? 12.783 3.554 -37.888 1.00 91.81 184 ALA A N 1
ATOM 1313 C CA . ALA A 1 184 ? 14.165 3.074 -37.814 1.00 91.81 184 ALA A CA 1
ATOM 1314 C C . ALA A 1 184 ? 14.514 2.160 -39.002 1.00 91.81 184 ALA A C 1
ATOM 1316 O O . ALA A 1 184 ? 15.544 2.344 -39.649 1.00 91.81 184 ALA A O 1
ATOM 1317 N N . ARG A 1 185 ? 13.609 1.247 -39.382 1.00 93.31 185 ARG A N 1
ATOM 1318 C CA . ARG A 1 185 ? 13.757 0.447 -40.614 1.00 93.31 185 ARG A CA 1
ATOM 1319 C C . ARG A 1 185 ? 13.755 1.313 -41.877 1.00 93.31 185 ARG A C 1
ATOM 1321 O O . ARG A 1 185 ? 14.515 1.049 -42.806 1.00 93.31 185 ARG A O 1
ATOM 1328 N N . GLY A 1 186 ? 12.943 2.370 -41.897 1.00 94.19 186 GLY A N 1
ATOM 1329 C CA . GLY A 1 186 ? 12.945 3.375 -42.960 1.00 94.19 186 GLY A CA 1
ATOM 1330 C C . GLY A 1 186 ? 14.288 4.099 -43.083 1.00 94.19 186 GLY A C 1
ATOM 1331 O O . GLY A 1 186 ? 14.758 4.307 -44.198 1.00 94.19 186 GLY A O 1
ATOM 1332 N N . ALA A 1 187 ? 14.945 4.409 -41.961 1.00 95.00 187 ALA A N 1
ATOM 1333 C CA . ALA A 1 187 ? 16.282 5.000 -41.951 1.00 95.00 187 ALA A CA 1
ATOM 1334 C C . ALA A 1 187 ? 17.335 4.062 -42.575 1.00 95.00 187 ALA A C 1
ATOM 1336 O O . ALA A 1 187 ? 18.163 4.508 -43.365 1.00 95.00 187 ALA A O 1
ATOM 1337 N N . VAL A 1 188 ? 17.263 2.754 -42.308 1.00 95.88 188 VAL A N 1
ATOM 1338 C CA . VAL A 1 188 ? 18.148 1.759 -42.946 1.00 95.88 188 VAL A CA 1
ATOM 1339 C C . VAL A 1 188 ? 17.924 1.694 -44.458 1.00 95.88 188 VAL A C 1
ATOM 1341 O O . VAL A 1 188 ? 18.885 1.721 -45.229 1.00 95.88 188 VAL A O 1
ATOM 1344 N N . SER A 1 189 ? 16.661 1.646 -44.894 1.00 95.75 189 SER A N 1
ATOM 1345 C CA . SER A 1 189 ? 16.318 1.639 -46.322 1.00 95.75 189 SER A CA 1
ATOM 1346 C C . SER A 1 189 ? 16.819 2.905 -47.016 1.00 95.75 189 SER A C 1
ATOM 1348 O O . SER A 1 189 ? 17.506 2.820 -48.028 1.00 95.75 189 SER A O 1
ATOM 1350 N N . GLY A 1 190 ? 16.546 4.078 -46.436 1.00 95.69 190 GLY A N 1
ATOM 1351 C CA . GLY A 1 190 ? 16.981 5.361 -46.990 1.00 95.69 190 GLY A CA 1
ATOM 1352 C C . GLY A 1 190 ? 18.504 5.493 -47.061 1.00 95.69 190 GLY A C 1
ATOM 1353 O O . GLY A 1 190 ? 19.030 5.998 -48.053 1.00 95.69 190 GLY A O 1
ATOM 1354 N N . PHE A 1 191 ? 19.224 4.980 -46.058 1.00 96.81 191 PHE A N 1
ATOM 1355 C CA . PHE A 1 191 ? 20.686 4.922 -46.078 1.00 96.81 191 PHE A CA 1
ATOM 1356 C C . PHE A 1 191 ? 21.224 3.978 -47.165 1.00 96.81 191 PHE A C 1
ATOM 1358 O O . PHE A 1 191 ? 22.227 4.291 -47.807 1.00 96.81 191 PHE A O 1
ATOM 1365 N N . THR A 1 192 ? 20.542 2.858 -47.416 1.00 96.88 192 THR A N 1
ATOM 1366 C CA . THR A 1 192 ? 20.900 1.910 -48.487 1.00 96.88 192 THR A CA 1
ATOM 1367 C C . THR A 1 192 ? 20.740 2.559 -49.864 1.00 96.88 192 THR A C 1
ATOM 1369 O O . THR A 1 192 ? 21.658 2.510 -50.683 1.00 96.88 192 THR A O 1
ATOM 1372 N N . ASP A 1 193 ? 19.625 3.260 -50.088 1.00 97.06 193 ASP A N 1
ATOM 1373 C CA . ASP A 1 193 ? 19.356 3.981 -51.339 1.00 97.06 193 ASP A CA 1
ATOM 1374 C C . ASP A 1 193 ? 20.327 5.153 -51.565 1.00 97.06 193 ASP A C 1
ATOM 1376 O O . ASP A 1 193 ? 20.660 5.497 -52.702 1.00 97.06 193 ASP A O 1
ATOM 1380 N N . LEU A 1 194 ? 20.763 5.824 -50.493 1.00 96.56 194 LEU A N 1
ATOM 1381 C CA . LEU A 1 194 ? 21.805 6.853 -50.561 1.00 96.56 194 LEU A CA 1
ATOM 1382 C C . LEU A 1 194 ? 23.175 6.245 -50.853 1.00 96.56 194 LEU A C 1
ATOM 1384 O O . LEU A 1 194 ? 23.880 6.766 -51.709 1.00 96.56 194 LEU A O 1
ATOM 1388 N N . SER A 1 195 ? 23.524 5.128 -50.217 1.00 96.44 195 SER A N 1
ATOM 1389 C CA . SER A 1 195 ? 24.805 4.448 -50.440 1.00 96.44 195 SER A CA 1
ATOM 1390 C C . SER A 1 195 ? 24.960 3.999 -51.894 1.00 96.44 195 SER A C 1
ATOM 1392 O O . SER A 1 195 ? 25.981 4.291 -52.502 1.00 96.44 195 SER A O 1
ATOM 1394 N N . ALA A 1 196 ? 23.915 3.428 -52.504 1.00 97.12 196 ALA A N 1
ATOM 1395 C CA . ALA A 1 196 ? 23.949 3.064 -53.924 1.00 97.12 196 ALA A CA 1
ATOM 1396 C C . ALA A 1 196 ? 24.163 4.280 -54.849 1.00 97.12 196 ALA A C 1
ATOM 1398 O O . ALA A 1 196 ? 24.851 4.189 -55.865 1.00 97.12 196 ALA A O 1
ATOM 1399 N N . ARG A 1 197 ? 23.590 5.441 -54.500 1.00 97.00 197 ARG A N 1
ATOM 1400 C CA . ARG A 1 197 ? 23.813 6.693 -55.242 1.00 97.00 197 ARG A CA 1
ATOM 1401 C C . ARG A 1 197 ? 25.227 7.235 -55.048 1.00 97.00 197 ARG A C 1
ATOM 1403 O O . ARG A 1 197 ? 25.784 7.765 -56.004 1.00 97.00 197 ARG A O 1
ATOM 1410 N N . ILE A 1 198 ? 25.787 7.107 -53.845 1.00 96.94 198 ILE A N 1
ATOM 1411 C CA . ILE A 1 198 ? 27.175 7.474 -53.535 1.00 96.94 198 ILE A CA 1
ATOM 1412 C C . ILE A 1 198 ? 28.146 6.613 -54.344 1.00 96.94 198 ILE A C 1
ATOM 1414 O O . ILE A 1 198 ? 29.068 7.163 -54.944 1.00 96.94 198 ILE A O 1
ATOM 1418 N N . ASP A 1 199 ? 27.914 5.302 -54.423 1.00 97.12 199 ASP A N 1
ATOM 1419 C CA . ASP A 1 199 ? 28.744 4.382 -55.210 1.00 97.12 199 ASP A CA 1
ATOM 1420 C C . ASP A 1 199 ? 28.756 4.775 -56.698 1.00 97.12 199 ASP A C 1
ATOM 1422 O O . ASP A 1 199 ? 29.814 4.834 -57.325 1.00 97.12 199 ASP A O 1
ATOM 1426 N N . GLU A 1 200 ? 27.595 5.140 -57.252 1.00 97.31 200 GLU A N 1
ATOM 1427 C CA . GLU A 1 200 ? 27.472 5.592 -58.643 1.00 97.31 200 GLU A CA 1
ATOM 1428 C C . GLU A 1 200 ? 28.262 6.884 -58.919 1.00 97.31 200 GLU A C 1
ATOM 1430 O O . GLU A 1 200 ? 29.059 6.936 -59.857 1.00 97.31 200 GLU A O 1
ATOM 1435 N N . VAL A 1 201 ? 28.104 7.929 -58.095 1.00 97.50 201 VAL A N 1
ATOM 1436 C CA . VAL A 1 201 ? 28.858 9.185 -58.299 1.00 97.50 201 VAL A CA 1
ATOM 1437 C C . VAL A 1 201 ? 30.352 9.027 -58.002 1.00 97.50 201 VAL A C 1
ATOM 1439 O O . VAL A 1 201 ? 31.177 9.700 -58.618 1.00 97.50 201 VAL A O 1
ATOM 1442 N N . SER A 1 202 ? 30.714 8.096 -57.116 1.00 96.12 202 SER A N 1
ATOM 1443 C CA . SER A 1 202 ? 32.103 7.720 -56.845 1.00 96.12 202 SER A CA 1
ATOM 1444 C C . SER A 1 202 ? 32.748 7.069 -58.066 1.00 96.12 202 SER A C 1
ATOM 1446 O O . SER A 1 202 ? 33.859 7.443 -58.440 1.00 96.12 202 SER A O 1
ATOM 1448 N N . HIS A 1 203 ? 32.042 6.158 -58.746 1.00 96.56 203 HIS A N 1
ATOM 1449 C CA . HIS A 1 203 ? 32.509 5.578 -60.006 1.00 96.56 203 HIS A CA 1
ATOM 1450 C C . HIS A 1 203 ? 32.662 6.627 -61.110 1.00 96.56 203 HIS A C 1
ATOM 1452 O O . HIS A 1 203 ? 33.654 6.595 -61.835 1.00 96.56 203 HIS A O 1
ATOM 1458 N N . GLN A 1 204 ? 31.728 7.576 -61.226 1.00 94.44 204 GLN A N 1
ATOM 1459 C CA . GLN A 1 204 ? 31.826 8.668 -62.204 1.00 94.44 204 GLN A CA 1
ATOM 1460 C C . GLN A 1 204 ? 33.055 9.551 -61.955 1.00 94.44 204 GLN A C 1
ATOM 1462 O O . GLN A 1 204 ? 33.756 9.910 -62.900 1.00 94.44 204 GLN A O 1
ATOM 1467 N N . TYR A 1 205 ? 33.352 9.862 -60.691 1.00 95.62 205 TYR A N 1
ATOM 1468 C CA . TYR A 1 205 ? 34.565 10.582 -60.308 1.00 95.62 205 TYR A CA 1
ATOM 1469 C C . TYR A 1 205 ? 35.840 9.794 -60.637 1.00 95.62 205 TYR A C 1
ATOM 1471 O O . TYR A 1 205 ? 36.734 10.343 -61.279 1.00 95.62 205 TYR A O 1
ATOM 1479 N N . ILE A 1 206 ? 35.915 8.513 -60.254 1.00 94.81 206 ILE A N 1
ATOM 1480 C CA . ILE A 1 206 ? 37.078 7.657 -60.537 1.00 94.81 206 ILE A CA 1
ATOM 1481 C C . ILE A 1 206 ? 37.303 7.554 -62.050 1.00 94.81 206 ILE A C 1
ATOM 1483 O O . ILE A 1 206 ? 38.411 7.792 -62.518 1.00 94.81 206 ILE A O 1
ATOM 1487 N N . ALA A 1 207 ? 36.245 7.315 -62.831 1.00 94.62 207 ALA A N 1
ATOM 1488 C CA . ALA A 1 207 ? 36.325 7.257 -64.287 1.00 94.62 207 ALA A CA 1
ATOM 1489 C C . ALA A 1 207 ? 36.803 8.583 -64.904 1.00 94.62 207 ALA A C 1
ATOM 1491 O O . ALA A 1 207 ? 37.608 8.568 -65.833 1.00 94.62 207 ALA A O 1
ATOM 1492 N N . ALA A 1 208 ? 36.348 9.729 -64.382 1.00 91.81 208 ALA A N 1
ATOM 1493 C CA . ALA A 1 208 ? 36.804 11.043 -64.832 1.00 91.81 208 ALA A CA 1
ATOM 1494 C C . ALA A 1 208 ? 38.278 11.308 -64.476 1.00 91.81 208 ALA A C 1
ATOM 1496 O O . ALA A 1 208 ? 38.987 11.951 -65.246 1.00 91.81 208 ALA A O 1
ATOM 1497 N N . VAL A 1 209 ? 38.761 10.815 -63.334 1.00 92.25 209 VAL A N 1
ATOM 1498 C CA . VAL A 1 209 ? 40.178 10.916 -62.953 1.00 92.25 209 VAL A CA 1
ATOM 1499 C C . VAL A 1 209 ? 41.056 9.990 -63.799 1.00 92.25 209 VAL A C 1
ATOM 1501 O O . VAL A 1 209 ? 42.124 10.418 -64.234 1.00 92.25 209 VAL A O 1
ATOM 1504 N N . ASP A 1 210 ? 40.602 8.766 -64.070 1.00 91.81 210 ASP A N 1
ATOM 1505 C CA . ASP A 1 210 ? 41.344 7.754 -64.833 1.00 91.81 210 ASP A CA 1
ATOM 1506 C C . ASP A 1 210 ? 41.399 8.063 -66.338 1.00 91.81 210 ASP A C 1
ATOM 1508 O O . ASP A 1 210 ? 42.359 7.698 -67.019 1.00 91.81 210 ASP A O 1
ATOM 1512 N N . ALA A 1 211 ? 40.384 8.746 -66.877 1.00 89.56 211 ALA A N 1
ATOM 1513 C CA . ALA A 1 211 ? 40.309 9.092 -68.296 1.00 89.56 211 ALA A CA 1
ATOM 1514 C C . ALA A 1 211 ? 41.349 10.139 -68.735 1.00 89.56 211 ALA A C 1
ATOM 1516 O O . ALA A 1 211 ? 41.670 10.212 -69.926 1.00 89.56 211 ALA A O 1
ATOM 1517 N N . HIS A 1 212 ? 41.877 10.946 -67.804 1.00 83.75 212 HIS A N 1
ATOM 1518 C CA . HIS A 1 212 ? 42.746 12.085 -68.116 1.00 83.75 212 HIS A CA 1
ATOM 1519 C C . HIS A 1 212 ? 44.060 12.044 -67.330 1.00 83.75 212 HIS A C 1
ATOM 1521 O O . HIS A 1 212 ? 44.115 12.399 -66.151 1.00 83.75 212 HIS A O 1
ATOM 1527 N N . ASP A 1 213 ? 45.152 11.707 -68.019 1.00 82.81 213 ASP A N 1
ATOM 1528 C CA . ASP A 1 213 ? 46.512 11.874 -67.498 1.00 82.81 213 ASP A CA 1
ATOM 1529 C C . ASP A 1 213 ? 46.944 13.348 -67.602 1.00 82.81 213 ASP A C 1
ATOM 1531 O O . ASP A 1 213 ? 47.503 13.801 -68.607 1.00 82.81 213 ASP A O 1
ATOM 1535 N N . LEU A 1 214 ? 46.624 14.115 -66.557 1.00 80.44 214 LEU A N 1
ATOM 1536 C CA . LEU A 1 214 ? 46.961 15.536 -66.455 1.00 80.44 214 LEU A CA 1
ATOM 1537 C C . LEU A 1 214 ? 48.457 15.793 -66.219 1.00 80.44 214 LEU A C 1
ATOM 1539 O O . LEU A 1 214 ? 48.855 16.953 -66.293 1.00 80.44 214 LEU A O 1
ATOM 1543 N N . ASP A 1 215 ? 49.275 14.760 -65.980 1.00 79.31 215 ASP A N 1
ATOM 1544 C CA . ASP A 1 215 ? 50.718 14.880 -65.732 1.00 79.31 215 ASP A CA 1
ATOM 1545 C C . ASP A 1 215 ? 51.551 14.785 -67.023 1.00 79.31 215 ASP A C 1
ATOM 1547 O O . ASP A 1 215 ? 52.722 15.159 -67.046 1.00 79.31 215 ASP A O 1
ATOM 1551 N N . ARG A 1 216 ? 50.930 14.431 -68.152 1.00 79.75 216 ARG A N 1
ATOM 1552 C CA . ARG A 1 216 ? 51.580 14.290 -69.464 1.00 79.75 216 ARG A CA 1
ATOM 1553 C C . ARG A 1 216 ? 52.116 15.609 -70.051 1.00 79.75 216 ARG A C 1
ATOM 1555 O O . ARG A 1 216 ? 51.343 16.537 -70.271 1.00 79.75 216 ARG A O 1
ATOM 1562 N N . ASP A 1 217 ? 53.408 15.691 -70.377 1.00 68.31 217 ASP A N 1
ATOM 1563 C CA . ASP A 1 217 ? 54.102 16.925 -70.819 1.00 68.31 217 ASP A CA 1
ATOM 1564 C C . ASP A 1 217 ? 53.557 17.575 -72.118 1.00 68.31 217 ASP A C 1
ATOM 1566 O O . ASP A 1 217 ? 53.715 18.779 -72.322 1.00 68.31 217 ASP A O 1
ATOM 1570 N N . ASP A 1 218 ? 52.891 16.814 -72.994 1.00 69.62 218 ASP A N 1
ATOM 1571 C CA . ASP A 1 218 ? 52.325 17.245 -74.286 1.00 69.62 218 ASP A CA 1
ATOM 1572 C C . ASP A 1 218 ? 50.780 17.299 -74.302 1.00 69.62 218 ASP A C 1
ATOM 1574 O O . ASP A 1 218 ? 50.148 17.058 -75.332 1.00 69.62 218 ASP A O 1
ATOM 1578 N N . LEU A 1 219 ? 50.145 17.612 -73.164 1.00 75.81 219 LEU A N 1
ATOM 1579 C CA . LEU A 1 219 ? 48.681 17.655 -73.049 1.00 75.81 219 LEU A CA 1
ATOM 1580 C C . LEU A 1 219 ? 48.042 18.709 -73.976 1.00 75.81 219 LEU A C 1
ATOM 1582 O O . LEU A 1 219 ? 48.300 19.911 -73.876 1.00 75.81 219 LEU A O 1
ATOM 1586 N N . GLU A 1 220 ? 47.141 18.262 -74.853 1.00 80.38 220 GLU A N 1
ATOM 1587 C CA . GLU A 1 220 ? 46.396 19.141 -75.756 1.00 80.38 220 GLU A CA 1
ATOM 1588 C C . GLU A 1 220 ? 45.392 20.019 -74.983 1.00 80.38 220 GLU A C 1
ATOM 1590 O O . GLU A 1 220 ? 44.679 19.547 -74.096 1.00 80.38 220 GLU A O 1
ATOM 1595 N N . ALA A 1 221 ? 45.269 21.299 -75.354 1.00 78.75 221 ALA A N 1
ATOM 1596 C CA . ALA A 1 221 ? 44.338 22.228 -74.704 1.00 78.75 221 ALA A CA 1
ATOM 1597 C C . ALA A 1 221 ? 42.865 21.770 -74.794 1.00 78.75 221 ALA A C 1
ATOM 1599 O O . ALA A 1 221 ? 42.092 21.979 -73.863 1.00 78.75 221 ALA A O 1
ATOM 1600 N N . SER A 1 222 ? 42.464 21.105 -75.884 1.00 81.56 222 SER A N 1
ATOM 1601 C CA . SER A 1 222 ? 41.107 20.557 -76.026 1.00 81.56 222 SER A CA 1
ATOM 1602 C C . SER A 1 222 ? 40.833 19.429 -75.016 1.00 81.56 222 SER A C 1
ATOM 1604 O O . SER A 1 222 ? 39.747 19.370 -74.435 1.00 81.56 222 SER A O 1
ATOM 1606 N N . THR A 1 223 ? 41.839 18.594 -74.744 1.00 85.44 223 THR A N 1
ATOM 1607 C CA . THR A 1 223 ? 41.813 17.536 -73.726 1.00 85.44 223 THR A CA 1
ATOM 1608 C C . THR A 1 223 ? 41.785 18.124 -72.317 1.00 85.44 223 THR A C 1
ATOM 1610 O O . THR A 1 223 ? 40.956 17.705 -71.516 1.00 85.44 223 THR A O 1
ATOM 1613 N N . ALA A 1 224 ? 42.584 19.159 -72.029 1.00 84.38 224 ALA A N 1
ATOM 1614 C CA . ALA A 1 224 ? 42.553 19.859 -70.739 1.00 84.38 224 ALA A CA 1
ATOM 1615 C C . ALA A 1 224 ? 41.185 20.518 -70.455 1.00 84.38 224 ALA A C 1
ATOM 1617 O O . ALA A 1 224 ? 40.647 20.395 -69.355 1.00 84.38 224 ALA A O 1
ATOM 1618 N N . SER A 1 225 ? 40.571 21.157 -71.461 1.00 86.75 225 SER A N 1
ATOM 1619 C CA . SER A 1 225 ? 39.202 21.691 -71.363 1.00 86.75 225 SER A CA 1
ATOM 1620 C C . 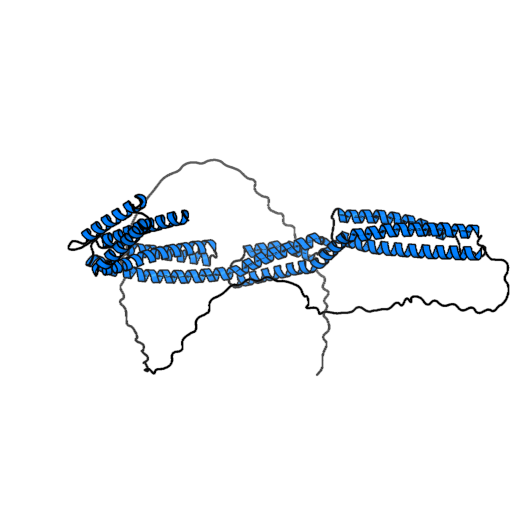SER A 1 225 ? 38.159 20.603 -71.086 1.00 86.75 225 SER A C 1
ATOM 1622 O O . SER A 1 225 ? 37.259 20.812 -70.271 1.00 86.75 225 SER A O 1
ATOM 1624 N N . ARG A 1 226 ? 38.268 19.444 -71.751 1.00 88.44 226 ARG A N 1
ATOM 1625 C CA . ARG A 1 226 ? 37.355 18.310 -71.547 1.00 88.44 226 ARG A CA 1
ATOM 1626 C C . ARG A 1 226 ? 37.506 17.717 -70.146 1.00 88.44 226 ARG A C 1
ATOM 1628 O O . ARG A 1 226 ? 36.502 17.564 -69.458 1.00 88.44 226 ARG A O 1
ATOM 1635 N N . ALA A 1 227 ? 38.742 17.493 -69.701 1.00 89.62 227 ALA A N 1
ATOM 1636 C CA . ALA A 1 227 ? 39.046 17.022 -68.354 1.00 89.62 227 ALA A CA 1
ATOM 1637 C C . ALA A 1 227 ? 38.474 17.961 -67.286 1.00 89.62 227 ALA A C 1
ATOM 1639 O O . ALA A 1 227 ? 37.791 17.520 -66.366 1.00 89.62 227 ALA A O 1
ATOM 1640 N N . ARG A 1 228 ? 38.667 19.279 -67.447 1.00 92.19 228 ARG A N 1
ATOM 1641 C CA . ARG A 1 228 ? 38.076 20.286 -66.556 1.00 92.19 228 ARG A CA 1
ATOM 1642 C C . ARG A 1 228 ? 36.551 20.166 -66.493 1.00 92.19 228 ARG A C 1
ATOM 1644 O O . ARG A 1 228 ? 35.992 20.240 -65.400 1.00 92.19 228 ARG A O 1
ATOM 1651 N N . ALA A 1 229 ? 35.878 20.016 -67.634 1.00 92.69 229 ALA A N 1
ATOM 1652 C CA . ALA A 1 229 ? 34.420 19.913 -67.692 1.00 92.69 229 ALA A CA 1
ATOM 1653 C C . ALA A 1 229 ? 33.904 18.636 -67.007 1.00 92.69 229 ALA A C 1
ATOM 1655 O O . ALA A 1 229 ? 33.009 18.722 -66.169 1.00 92.69 229 ALA A O 1
ATOM 1656 N N . GLU A 1 230 ? 34.506 17.482 -67.303 1.00 93.62 230 GLU A N 1
ATOM 1657 C CA . GLU A 1 230 ? 34.126 16.185 -66.725 1.00 93.62 230 GLU A CA 1
ATOM 1658 C C . GLU A 1 230 ? 34.398 16.127 -65.210 1.00 93.62 230 GLU A C 1
ATOM 1660 O O . GLU A 1 230 ? 33.533 15.702 -64.447 1.00 93.62 230 GLU A O 1
ATOM 1665 N N . LEU A 1 231 ? 35.537 16.650 -64.740 1.00 94.19 231 LEU A N 1
ATOM 1666 C CA . LEU A 1 231 ? 35.855 16.739 -63.307 1.00 94.19 231 LEU A CA 1
ATOM 1667 C C . LEU A 1 231 ? 34.943 17.724 -62.564 1.00 94.19 231 LEU A C 1
ATOM 1669 O O . LEU A 1 231 ? 34.540 17.465 -61.431 1.00 94.19 231 LEU A O 1
ATOM 1673 N N . THR A 1 232 ? 34.574 18.839 -63.202 1.00 95.38 232 THR A N 1
ATOM 1674 C CA . THR A 1 232 ? 33.595 19.785 -62.641 1.00 95.38 232 THR A CA 1
ATOM 1675 C C . THR A 1 232 ? 32.222 19.125 -62.517 1.00 95.38 232 THR A C 1
ATOM 1677 O O . THR A 1 232 ? 31.578 19.251 -61.479 1.00 95.38 232 THR A O 1
ATOM 1680 N N . GLN A 1 233 ? 31.799 18.369 -63.533 1.00 95.88 233 GLN A N 1
ATOM 1681 C CA . GLN A 1 233 ? 30.548 17.615 -63.506 1.00 95.88 233 GLN A CA 1
ATOM 1682 C C . GLN A 1 233 ? 30.549 16.546 -62.403 1.00 95.88 233 GLN A C 1
ATOM 1684 O O . GLN A 1 233 ? 29.570 16.440 -61.666 1.00 95.88 233 GLN A O 1
ATOM 1689 N N . ALA A 1 234 ? 31.643 15.791 -62.255 1.00 96.12 234 ALA A N 1
ATOM 1690 C CA . ALA A 1 234 ? 31.793 14.802 -61.190 1.00 96.12 234 ALA A CA 1
ATOM 1691 C C . ALA A 1 234 ? 31.732 15.454 -59.799 1.00 96.12 234 ALA A C 1
ATOM 1693 O O . ALA A 1 234 ? 30.985 14.998 -58.936 1.00 96.12 234 ALA A O 1
ATOM 1694 N N . ARG A 1 235 ? 32.441 16.574 -59.595 1.00 97.25 235 ARG A N 1
ATOM 1695 C CA . ARG A 1 235 ? 32.373 17.365 -58.356 1.00 97.25 235 ARG A CA 1
ATOM 1696 C C . ARG A 1 235 ? 30.945 17.817 -58.045 1.00 97.25 235 ARG A C 1
ATOM 1698 O O . ARG A 1 235 ? 30.494 17.682 -56.912 1.00 97.25 235 ARG A O 1
ATOM 1705 N N . ASP A 1 236 ? 30.233 18.363 -59.026 1.00 97.62 236 ASP A N 1
ATOM 1706 C CA . ASP A 1 236 ? 28.874 18.870 -58.820 1.00 97.62 236 ASP A CA 1
ATOM 1707 C C . ASP A 1 236 ? 27.890 17.731 -58.492 1.00 97.62 236 ASP A C 1
ATOM 1709 O O . ASP A 1 236 ? 27.004 17.901 -57.651 1.00 97.62 236 ASP A O 1
ATOM 1713 N N . ALA A 1 237 ? 28.078 16.548 -59.089 1.00 97.25 237 ALA A N 1
ATOM 1714 C CA . ALA A 1 237 ? 27.326 15.344 -58.744 1.00 97.25 237 ALA A CA 1
ATOM 1715 C C . ALA A 1 237 ? 27.622 14.859 -57.310 1.00 97.25 237 ALA A C 1
ATOM 1717 O O . ALA A 1 237 ? 26.680 14.582 -56.564 1.00 97.25 237 ALA A O 1
ATOM 1718 N N . LEU A 1 238 ? 28.899 14.823 -56.903 1.00 97.75 238 LEU A N 1
ATOM 1719 C CA . LEU A 1 238 ? 29.322 14.485 -55.537 1.00 97.75 238 LEU A CA 1
ATOM 1720 C C . LEU A 1 238 ? 28.700 15.439 -54.507 1.00 97.75 238 LEU A C 1
ATOM 1722 O O . LEU A 1 238 ? 28.081 14.987 -53.544 1.00 97.75 238 LEU A O 1
ATOM 1726 N N . ASN A 1 239 ? 28.779 16.750 -54.748 1.00 97.94 239 ASN A N 1
ATOM 1727 C CA . ASN A 1 239 ? 28.196 17.765 -53.867 1.00 97.94 239 ASN A CA 1
ATOM 1728 C C . ASN A 1 239 ? 26.674 17.624 -53.753 1.00 97.94 239 ASN A C 1
ATOM 1730 O O . ASN A 1 239 ? 26.124 17.720 -52.661 1.00 97.94 239 ASN A O 1
ATOM 1734 N N . LYS A 1 240 ? 25.981 17.328 -54.858 1.00 97.69 240 LYS A N 1
ATOM 1735 C CA . LYS A 1 240 ? 24.528 17.119 -54.834 1.00 97.69 240 LYS A CA 1
ATOM 1736 C C . LYS A 1 240 ? 24.127 15.919 -53.971 1.00 97.69 240 LYS A C 1
ATOM 1738 O O . LYS A 1 240 ? 23.156 16.007 -53.221 1.00 97.69 240 LYS A O 1
ATOM 1743 N N . VAL A 1 241 ? 24.853 14.803 -54.076 1.00 97.88 241 VAL A N 1
ATOM 1744 C CA . VAL A 1 241 ? 24.594 13.617 -53.243 1.00 97.88 241 VAL A CA 1
ATOM 1745 C C . VAL A 1 241 ? 24.959 13.889 -51.783 1.00 97.88 241 VAL A C 1
ATOM 1747 O O . VAL A 1 241 ? 24.220 13.472 -50.894 1.00 97.88 241 VAL A O 1
ATOM 1750 N N . LYS A 1 242 ? 26.023 14.654 -51.521 1.00 96.94 242 LYS A N 1
ATOM 1751 C CA . LYS A 1 242 ? 26.360 15.129 -50.174 1.00 96.94 242 LYS A CA 1
ATOM 1752 C C . LYS A 1 242 ? 25.237 15.985 -49.572 1.00 96.94 242 LYS A C 1
ATOM 1754 O O . LYS A 1 242 ? 24.856 15.760 -48.432 1.00 96.94 242 LYS A O 1
ATOM 1759 N N . ASP A 1 243 ? 24.634 16.894 -50.335 1.00 97.69 243 ASP A N 1
ATOM 1760 C CA . ASP A 1 243 ? 23.503 17.700 -49.854 1.00 97.69 243 ASP A CA 1
ATOM 1761 C C . ASP A 1 243 ? 22.254 16.848 -49.556 1.00 97.69 243 ASP A C 1
ATOM 1763 O O . ASP A 1 243 ? 21.484 17.159 -48.641 1.00 97.69 243 ASP A O 1
ATOM 1767 N N . ASP A 1 244 ? 22.009 15.792 -50.343 1.00 97.38 244 ASP A N 1
ATOM 1768 C CA . ASP A 1 244 ? 20.964 14.797 -50.056 1.00 97.38 244 ASP A CA 1
ATOM 1769 C C . ASP A 1 244 ? 21.274 14.032 -48.756 1.00 97.38 244 ASP A C 1
ATOM 1771 O O . ASP A 1 244 ? 20.373 13.827 -47.937 1.00 97.38 244 ASP A O 1
ATOM 1775 N N . LEU A 1 245 ? 22.538 13.649 -48.556 1.00 97.25 245 LEU A N 1
ATOM 1776 C CA . LEU A 1 245 ? 23.034 12.961 -47.366 1.00 97.25 245 LEU A CA 1
ATOM 1777 C C . LEU A 1 245 ? 22.882 13.829 -46.109 1.00 97.25 245 LEU A C 1
ATOM 1779 O O . LEU A 1 245 ? 22.322 13.372 -45.117 1.00 97.25 245 LEU A O 1
ATOM 1783 N N . ASP A 1 246 ? 23.303 15.092 -46.164 1.00 96.38 246 ASP A N 1
ATOM 1784 C CA . ASP A 1 246 ? 23.221 16.034 -45.044 1.00 96.38 246 ASP A CA 1
ATOM 1785 C C . ASP A 1 246 ? 21.762 16.284 -44.629 1.00 96.38 246 ASP A C 1
ATOM 1787 O O . ASP A 1 246 ? 21.434 16.267 -43.440 1.00 96.38 246 ASP A O 1
ATOM 1791 N N . ARG A 1 247 ? 20.849 16.443 -45.600 1.00 96.81 247 ARG A N 1
ATOM 1792 C CA . ARG A 1 247 ? 19.402 16.551 -45.335 1.00 96.81 247 ARG A CA 1
ATOM 1793 C C . ARG A 1 247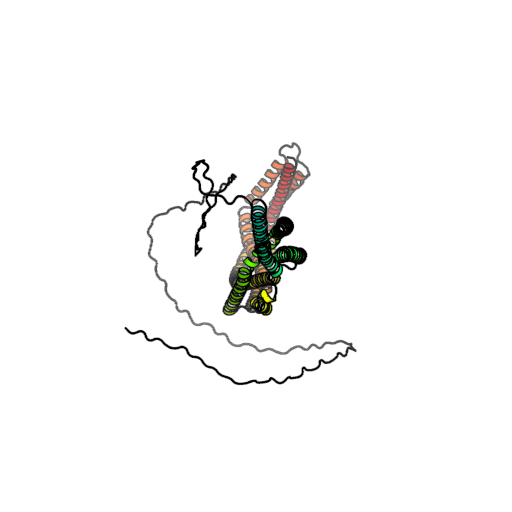 ? 18.833 15.289 -44.698 1.00 96.81 247 ARG A C 1
ATOM 1795 O O . ARG A 1 247 ? 17.998 15.381 -43.798 1.00 96.81 247 ARG A O 1
ATOM 1802 N N . PHE A 1 248 ? 19.268 14.121 -45.159 1.00 97.00 248 PHE A N 1
ATOM 1803 C CA . PHE A 1 248 ? 18.847 12.851 -44.583 1.00 97.00 248 PHE A CA 1
ATOM 1804 C C . PHE A 1 248 ? 19.323 12.714 -43.131 1.00 97.00 248 PHE A C 1
ATOM 1806 O O . PHE A 1 248 ? 18.505 12.442 -42.255 1.00 97.00 248 PHE A O 1
ATOM 1813 N N . THR A 1 249 ? 20.597 13.011 -42.856 1.00 95.56 249 THR A N 1
ATOM 1814 C CA . THR A 1 249 ? 21.177 13.024 -41.503 1.00 95.56 249 THR A CA 1
ATOM 1815 C C . THR A 1 249 ? 20.418 13.966 -40.569 1.00 95.56 249 THR A C 1
ATOM 1817 O O . THR A 1 249 ? 20.058 13.574 -39.460 1.00 95.56 249 THR A O 1
ATOM 1820 N N . GLN A 1 250 ? 20.090 15.183 -41.021 1.00 94.88 250 GLN A N 1
ATOM 1821 C CA . GLN A 1 250 ? 19.282 16.132 -40.240 1.00 94.88 250 GLN A CA 1
ATOM 1822 C C . GLN A 1 250 ? 17.893 15.570 -39.894 1.00 94.88 250 GLN A C 1
ATOM 1824 O O . GLN A 1 250 ? 17.394 15.789 -38.790 1.00 94.88 250 GLN A O 1
ATOM 1829 N N . GLY A 1 251 ? 17.284 14.803 -40.802 1.00 95.31 251 GLY A N 1
ATOM 1830 C CA . GLY A 1 251 ? 16.006 14.128 -40.568 1.00 95.31 251 GLY A CA 1
ATOM 1831 C C . GLY A 1 251 ? 16.055 13.023 -39.504 1.00 95.31 251 GLY A C 1
ATOM 1832 O O . GLY A 1 251 ? 15.020 12.703 -38.920 1.00 95.31 251 GLY A O 1
ATOM 1833 N N . LEU A 1 252 ? 17.236 12.464 -39.212 1.00 95.69 252 LEU A N 1
ATOM 1834 C CA . LEU A 1 252 ? 17.413 11.406 -38.210 1.00 95.69 252 LEU A CA 1
ATOM 1835 C C . LEU A 1 252 ? 17.539 11.919 -36.772 1.00 95.69 252 LEU A C 1
ATOM 1837 O O . LEU A 1 252 ? 17.461 11.105 -35.851 1.00 95.69 252 LEU A O 1
ATOM 1841 N N . GLY A 1 253 ? 17.693 13.232 -36.561 1.00 93.88 253 GLY A N 1
ATOM 1842 C CA . GLY A 1 253 ? 17.902 13.837 -35.237 1.00 93.88 253 GLY A CA 1
ATOM 1843 C C . GLY A 1 253 ? 16.979 13.284 -34.136 1.00 93.88 253 GLY A C 1
ATOM 1844 O O . GLY A 1 253 ? 17.482 12.760 -33.146 1.00 93.88 253 GLY A O 1
ATOM 1845 N N . PRO A 1 254 ? 15.644 13.255 -34.323 1.00 94.44 254 PRO A N 1
ATOM 1846 C CA . PRO A 1 254 ? 14.726 12.717 -33.314 1.00 94.44 254 PRO A CA 1
ATOM 1847 C C . PRO A 1 254 ? 14.923 11.227 -32.983 1.00 94.44 254 PRO A C 1
ATOM 1849 O O . PRO A 1 254 ? 14.652 10.804 -31.857 1.00 94.44 254 PRO A O 1
ATOM 1852 N N . LEU A 1 255 ? 15.360 10.412 -33.951 1.00 94.31 255 LEU A N 1
ATOM 1853 C CA . LEU A 1 255 ? 15.647 8.991 -33.726 1.00 94.31 255 LEU A CA 1
ATOM 1854 C C . LEU A 1 255 ? 16.958 8.813 -32.954 1.00 94.31 255 LEU A C 1
ATOM 1856 O O . LEU A 1 255 ? 17.013 7.976 -32.053 1.00 94.31 255 LEU A O 1
ATOM 1860 N N . LEU A 1 256 ? 17.974 9.626 -33.257 1.00 93.88 256 LEU A N 1
ATOM 1861 C CA . LEU A 1 256 ? 19.241 9.642 -32.523 1.00 93.88 256 LEU A CA 1
ATOM 1862 C C . LEU A 1 256 ? 19.052 10.107 -31.078 1.00 93.88 256 LEU A C 1
ATOM 1864 O O . LEU A 1 256 ? 19.453 9.394 -30.163 1.00 93.88 256 LEU A O 1
ATOM 1868 N N . ASP A 1 257 ? 18.340 11.213 -30.853 1.00 94.25 257 ASP A N 1
ATOM 1869 C CA . ASP A 1 257 ? 18.052 11.726 -29.506 1.00 94.25 257 ASP A CA 1
ATOM 1870 C C . ASP A 1 257 ? 17.341 10.672 -28.637 1.00 94.25 257 ASP A C 1
ATOM 1872 O O . ASP A 1 257 ? 17.636 10.482 -27.448 1.00 94.25 257 ASP A O 1
ATOM 1876 N N . LYS A 1 258 ? 16.389 9.947 -29.239 1.00 92.44 258 LYS A N 1
ATOM 1877 C CA . LYS A 1 258 ? 15.682 8.842 -28.587 1.00 92.44 258 LYS A CA 1
ATOM 1878 C C . LYS A 1 258 ? 16.636 7.692 -28.258 1.00 92.44 258 LYS A C 1
ATOM 1880 O O . LYS A 1 258 ? 16.591 7.184 -27.133 1.00 92.44 258 LYS A O 1
ATOM 1885 N N . ALA A 1 259 ? 17.480 7.297 -29.209 1.00 93.44 259 ALA A N 1
ATOM 1886 C CA . ALA A 1 259 ? 18.445 6.219 -29.042 1.00 93.44 259 ALA A CA 1
ATOM 1887 C C . ALA A 1 259 ? 19.448 6.519 -27.917 1.00 93.44 259 ALA A C 1
ATOM 1889 O O . ALA A 1 259 ? 19.618 5.718 -26.994 1.00 93.44 259 ALA A O 1
ATOM 1890 N N . GLU A 1 260 ? 20.032 7.716 -27.926 1.00 92.81 260 GLU A N 1
ATOM 1891 C CA . GLU A 1 260 ? 20.946 8.196 -26.889 1.00 92.81 260 GLU A CA 1
ATOM 1892 C C . GLU A 1 260 ? 20.278 8.221 -25.513 1.00 92.81 260 GLU A C 1
ATOM 1894 O O . GLU A 1 260 ? 20.841 7.744 -24.524 1.00 92.81 260 GLU A O 1
ATOM 1899 N N . THR A 1 261 ? 19.032 8.700 -25.445 1.00 94.00 261 THR A N 1
ATOM 1900 C CA . THR A 1 261 ? 18.254 8.714 -24.202 1.00 94.00 261 THR A CA 1
ATOM 1901 C C . THR A 1 261 ? 18.038 7.303 -23.649 1.00 94.00 261 THR A C 1
ATOM 1903 O O . THR A 1 261 ? 18.121 7.098 -22.434 1.00 94.00 261 THR A O 1
ATOM 1906 N N . GLN A 1 262 ? 17.753 6.315 -24.501 1.00 93.94 262 GLN A N 1
ATOM 1907 C CA . GLN A 1 262 ? 17.583 4.922 -24.075 1.00 93.94 262 GLN A CA 1
ATOM 1908 C C . GLN A 1 262 ? 18.904 4.311 -23.595 1.00 93.94 262 GLN A C 1
ATOM 1910 O O . GLN A 1 262 ? 18.939 3.702 -22.522 1.00 93.94 262 GLN A O 1
ATOM 1915 N N . LEU A 1 263 ? 19.998 4.531 -24.326 1.00 94.06 263 LEU A N 1
ATOM 1916 C CA . LEU A 1 263 ? 21.331 4.054 -23.947 1.00 94.06 263 LEU A CA 1
ATOM 1917 C C . LEU A 1 263 ? 21.794 4.649 -22.613 1.00 94.06 263 LEU A C 1
ATOM 1919 O O . LEU A 1 263 ? 22.251 3.914 -21.736 1.00 94.06 263 LEU A O 1
ATOM 1923 N N . ALA A 1 264 ? 21.588 5.952 -22.406 1.00 95.62 264 ALA A N 1
ATOM 1924 C CA . ALA A 1 264 ? 21.933 6.635 -21.160 1.00 95.62 264 ALA A CA 1
ATOM 1925 C C . ALA A 1 264 ? 21.162 6.091 -19.942 1.00 95.62 264 ALA A C 1
ATOM 1927 O O . ALA A 1 264 ? 21.661 6.117 -18.815 1.00 95.62 264 ALA A O 1
ATOM 1928 N N . ARG A 1 265 ? 19.942 5.578 -20.150 1.00 96.25 265 ARG A N 1
ATOM 1929 C CA . ARG A 1 265 ? 19.094 5.012 -19.086 1.00 96.25 265 ARG A CA 1
ATOM 1930 C C . ARG A 1 265 ? 19.404 3.554 -18.765 1.00 96.25 265 ARG A C 1
ATOM 1932 O O . ARG A 1 265 ? 19.097 3.118 -17.654 1.00 96.25 265 ARG A O 1
ATOM 1939 N N . LEU A 1 266 ? 19.998 2.809 -19.697 1.00 96.25 266 LEU A N 1
ATOM 1940 C CA . LEU A 1 266 ? 20.144 1.357 -19.604 1.00 96.25 266 LEU A CA 1
ATOM 1941 C C . LEU A 1 266 ? 20.903 0.913 -18.350 1.00 96.25 266 LEU A C 1
ATOM 1943 O O . LEU A 1 266 ? 20.361 0.167 -17.534 1.00 96.25 266 LEU A O 1
ATOM 1947 N N . ALA A 1 267 ? 22.137 1.385 -18.169 1.00 96.00 267 ALA A N 1
ATOM 1948 C CA . ALA A 1 267 ? 22.958 0.974 -17.031 1.00 96.00 267 ALA A CA 1
ATOM 1949 C C . ALA A 1 267 ? 22.335 1.373 -15.673 1.00 96.00 267 ALA A C 1
ATOM 1951 O O . ALA A 1 267 ? 22.206 0.498 -14.812 1.00 96.00 267 ALA A O 1
ATOM 1952 N N . PRO A 1 268 ? 21.854 2.621 -15.472 1.00 98.06 268 PRO A N 1
ATOM 1953 C CA . PRO A 1 268 ? 21.140 2.989 -14.249 1.00 98.06 268 PRO A CA 1
ATOM 1954 C C . PRO A 1 268 ? 19.885 2.151 -13.969 1.00 98.06 268 PRO A C 1
ATOM 1956 O O . PRO A 1 268 ? 19.602 1.844 -12.811 1.00 98.06 268 PRO A O 1
ATOM 1959 N N . ALA A 1 269 ? 19.113 1.788 -14.999 1.00 98.19 269 ALA A N 1
ATOM 1960 C CA . ALA A 1 269 ? 17.906 0.982 -14.830 1.00 98.19 269 ALA A CA 1
ATOM 1961 C C . ALA A 1 269 ? 18.237 -0.442 -14.364 1.00 98.19 269 ALA A C 1
ATOM 1963 O O . ALA A 1 269 ? 17.654 -0.917 -13.388 1.00 98.19 269 ALA A O 1
ATOM 1964 N N . VAL A 1 270 ? 19.205 -1.095 -15.017 1.00 98.19 270 VAL A N 1
ATOM 1965 C CA . VAL A 1 270 ? 19.661 -2.441 -14.637 1.00 98.19 270 VAL A CA 1
ATOM 1966 C C . VAL A 1 270 ? 20.204 -2.442 -13.211 1.00 98.19 270 VAL A C 1
ATOM 1968 O O . VAL A 1 270 ? 19.889 -3.343 -12.435 1.00 98.19 270 VAL A O 1
ATOM 1971 N N . GLU A 1 271 ? 20.970 -1.419 -12.834 1.00 98.00 271 GLU A N 1
ATOM 1972 C CA . GLU A 1 271 ? 21.558 -1.383 -11.500 1.00 98.00 271 GLU A CA 1
ATOM 1973 C C . GLU A 1 271 ? 20.535 -1.104 -10.401 1.00 98.00 271 GLU A C 1
ATOM 1975 O O . GLU A 1 271 ? 20.567 -1.748 -9.351 1.00 98.00 271 GLU A O 1
ATOM 1980 N N . ARG A 1 272 ? 19.540 -0.255 -10.674 1.00 98.38 272 ARG A N 1
ATOM 1981 C CA . ARG A 1 272 ? 18.382 -0.102 -9.787 1.00 98.38 272 ARG A CA 1
ATOM 1982 C C . ARG A 1 272 ? 17.659 -1.434 -9.578 1.00 98.38 272 ARG A C 1
ATOM 1984 O O . ARG A 1 272 ? 17.333 -1.763 -8.443 1.00 98.38 272 ARG A O 1
ATOM 1991 N N . ALA A 1 273 ? 17.445 -2.216 -10.636 1.00 98.50 273 ALA A N 1
ATOM 1992 C CA . ALA A 1 273 ? 16.790 -3.520 -10.528 1.00 98.50 273 ALA A CA 1
ATOM 1993 C C . ALA A 1 273 ? 17.562 -4.485 -9.611 1.00 98.50 273 ALA A C 1
ATOM 1995 O O . ALA A 1 273 ? 16.961 -5.138 -8.756 1.00 98.50 273 ALA A O 1
ATOM 1996 N N . ARG A 1 274 ? 18.897 -4.537 -9.729 1.00 98.00 274 ARG A N 1
ATOM 1997 C CA . ARG A 1 274 ? 19.747 -5.354 -8.844 1.00 98.00 274 ARG A CA 1
ATOM 1998 C C . ARG A 1 274 ? 19.692 -4.888 -7.393 1.00 98.00 274 ARG A C 1
ATOM 2000 O O . ARG A 1 274 ? 19.565 -5.716 -6.492 1.00 98.00 274 ARG A O 1
ATOM 2007 N N . GLN A 1 275 ? 19.750 -3.579 -7.166 1.00 98.31 275 GLN A N 1
ATOM 2008 C CA . GLN A 1 275 ? 19.649 -3.002 -5.826 1.00 98.31 275 GLN A CA 1
ATOM 2009 C C . GLN A 1 275 ? 18.292 -3.302 -5.180 1.00 98.31 275 GLN A C 1
ATOM 2011 O O . GLN A 1 275 ? 18.253 -3.697 -4.015 1.00 98.31 275 GLN A O 1
ATOM 2016 N N . SER A 1 276 ? 17.191 -3.188 -5.930 1.00 98.62 276 SER A N 1
ATOM 2017 C CA . SER A 1 276 ? 15.852 -3.544 -5.446 1.00 98.62 276 SER A CA 1
ATOM 2018 C C . SER A 1 276 ? 15.749 -5.029 -5.082 1.00 98.62 276 SER A C 1
ATOM 2020 O O . SER A 1 276 ? 15.208 -5.351 -4.028 1.00 98.62 276 SER A O 1
ATOM 2022 N N . LEU A 1 277 ? 16.318 -5.935 -5.889 1.00 98.38 277 LEU A N 1
ATOM 2023 C CA . LEU A 1 277 ? 16.357 -7.371 -5.578 1.00 98.38 277 LEU A CA 1
ATOM 2024 C C . LEU A 1 277 ? 17.141 -7.672 -4.293 1.00 98.38 277 LEU A C 1
ATOM 2026 O O . LEU A 1 277 ? 16.664 -8.426 -3.445 1.00 98.38 277 LEU A O 1
ATOM 2030 N N . LEU A 1 278 ? 18.322 -7.068 -4.128 1.00 98.31 278 LEU A N 1
ATOM 2031 C CA . LEU A 1 278 ? 19.129 -7.234 -2.918 1.00 98.31 278 LEU A CA 1
ATOM 2032 C C . LEU A 1 278 ? 18.394 -6.704 -1.680 1.00 98.31 278 LEU A C 1
ATOM 2034 O O . LEU A 1 278 ? 18.351 -7.373 -0.650 1.00 98.31 278 LEU A O 1
ATOM 2038 N N . ALA A 1 279 ? 17.783 -5.522 -1.786 1.00 98.62 279 ALA A N 1
ATOM 2039 C CA . ALA A 1 279 ? 17.019 -4.932 -0.695 1.00 98.62 279 ALA A CA 1
ATOM 2040 C C . ALA A 1 279 ? 15.806 -5.796 -0.309 1.00 98.62 279 ALA A C 1
ATOM 2042 O O . ALA A 1 279 ? 15.563 -6.003 0.877 1.00 98.62 279 ALA A O 1
ATOM 2043 N N . ALA A 1 280 ? 15.092 -6.354 -1.291 1.00 98.69 280 ALA A N 1
ATOM 2044 C CA . ALA A 1 280 ? 13.993 -7.285 -1.050 1.00 98.69 280 ALA A CA 1
ATOM 2045 C C . ALA A 1 280 ? 14.463 -8.570 -0.347 1.00 98.69 280 ALA A C 1
ATOM 2047 O O . ALA A 1 280 ? 13.823 -9.012 0.606 1.00 98.69 280 ALA A O 1
ATOM 2048 N N . SER A 1 281 ? 15.603 -9.138 -0.761 1.00 98.31 281 SER A N 1
ATOM 2049 C CA . SER A 1 281 ? 16.197 -10.307 -0.094 1.00 98.31 281 SER A CA 1
ATOM 2050 C C . SER A 1 281 ? 16.539 -10.006 1.366 1.00 98.31 281 SER A C 1
ATOM 2052 O O . SER A 1 281 ? 16.134 -10.749 2.257 1.00 98.31 281 SER A O 1
ATOM 2054 N N . ASN A 1 282 ? 17.208 -8.880 1.626 1.00 98.50 282 ASN A N 1
ATOM 2055 C CA . ASN A 1 282 ? 17.571 -8.467 2.982 1.00 98.50 282 ASN A CA 1
ATOM 2056 C C . ASN A 1 282 ? 16.333 -8.243 3.868 1.00 98.50 282 ASN A C 1
ATOM 2058 O O . ASN A 1 282 ? 16.329 -8.639 5.033 1.00 98.50 282 ASN A O 1
ATOM 2062 N N . ALA A 1 283 ? 15.269 -7.642 3.324 1.00 98.38 283 ALA A N 1
ATOM 2063 C CA . ALA A 1 283 ? 14.013 -7.445 4.047 1.00 98.38 283 ALA A CA 1
ATOM 2064 C C . ALA A 1 283 ? 13.321 -8.778 4.389 1.00 98.38 283 ALA A C 1
ATOM 2066 O O . ALA A 1 283 ? 12.789 -8.937 5.493 1.00 98.38 283 ALA A O 1
ATOM 2067 N N . LEU A 1 284 ? 13.363 -9.765 3.487 1.00 98.12 284 LEU A N 1
ATOM 2068 C CA . LEU A 1 284 ? 12.862 -11.114 3.765 1.00 98.12 284 LEU A CA 1
ATOM 2069 C C . LEU A 1 284 ? 13.678 -11.820 4.845 1.00 98.12 284 LEU A C 1
ATOM 2071 O O . LEU A 1 284 ? 13.098 -12.440 5.736 1.00 98.12 284 LEU A O 1
ATOM 2075 N N . ASP A 1 285 ? 15.001 -11.706 4.804 1.00 97.75 285 ASP A N 1
ATOM 2076 C CA . ASP A 1 285 ? 15.865 -12.315 5.814 1.00 97.75 285 ASP A CA 1
ATOM 2077 C C . ASP A 1 285 ? 15.660 -11.673 7.189 1.00 97.75 285 ASP A C 1
ATOM 2079 O O . ASP A 1 285 ? 15.542 -12.388 8.185 1.00 97.75 285 ASP A O 1
ATOM 2083 N N . ALA A 1 286 ? 15.491 -10.349 7.251 1.00 97.25 286 ALA A N 1
ATOM 2084 C CA . ALA A 1 286 ? 15.115 -9.650 8.480 1.00 97.25 286 ALA A CA 1
ATOM 2085 C C . ALA A 1 286 ? 13.742 -10.107 9.011 1.00 97.25 286 ALA A C 1
ATOM 2087 O O . ALA A 1 286 ? 13.581 -10.344 10.210 1.00 97.25 286 ALA A O 1
ATOM 2088 N N . THR A 1 287 ? 12.764 -10.297 8.121 1.00 97.56 287 THR A N 1
ATOM 2089 C CA . THR A 1 287 ? 11.425 -10.800 8.470 1.00 97.56 287 THR A CA 1
ATOM 2090 C C . THR A 1 287 ? 11.495 -12.213 9.058 1.00 97.56 287 THR A C 1
ATOM 2092 O O . THR A 1 287 ? 10.903 -12.484 10.105 1.00 97.56 287 THR A O 1
ATOM 2095 N N . ARG A 1 288 ? 12.281 -13.107 8.446 1.00 96.31 288 ARG A N 1
ATOM 2096 C CA . ARG A 1 288 ? 12.505 -14.472 8.951 1.00 96.31 288 ARG A CA 1
ATOM 2097 C C . ARG A 1 288 ? 13.271 -14.484 10.269 1.00 96.31 288 ARG A C 1
ATOM 2099 O O . ARG A 1 288 ? 12.924 -15.257 11.158 1.00 96.31 288 ARG A O 1
ATOM 2106 N N . ALA A 1 289 ? 14.274 -13.619 10.422 1.00 96.00 289 ALA A N 1
ATOM 2107 C CA . ALA A 1 289 ? 15.019 -13.466 11.670 1.00 96.00 289 ALA A CA 1
ATOM 2108 C C . ALA A 1 289 ? 14.114 -13.006 12.827 1.00 96.00 289 ALA A C 1
ATOM 2110 O O . ALA A 1 289 ? 14.326 -13.404 13.970 1.00 96.00 289 ALA A O 1
ATOM 2111 N N . ALA A 1 290 ? 13.059 -12.241 12.528 1.00 95.38 290 ALA A N 1
ATOM 2112 C CA . ALA A 1 290 ? 12.006 -11.887 13.478 1.00 95.38 290 ALA A CA 1
ATOM 2113 C C . ALA A 1 290 ? 10.986 -13.022 13.740 1.00 95.38 290 ALA A C 1
ATOM 2115 O O . ALA A 1 290 ? 10.003 -12.812 14.451 1.00 95.38 290 ALA A O 1
ATOM 2116 N N . GLY A 1 291 ? 11.184 -14.220 13.175 1.00 95.31 291 GLY A N 1
ATOM 2117 C CA . GLY A 1 291 ? 10.290 -15.374 13.326 1.00 95.31 291 GLY A CA 1
ATOM 2118 C C . GLY A 1 291 ? 8.989 -15.275 12.521 1.00 95.31 291 GLY A C 1
ATOM 2119 O O . GLY A 1 291 ? 8.033 -16.011 12.786 1.00 95.31 291 GLY A O 1
ATOM 2120 N N . LEU A 1 292 ? 8.916 -14.359 11.552 1.00 97.38 292 LEU A N 1
ATOM 2121 C CA . LEU A 1 292 ? 7.735 -14.159 10.717 1.00 97.38 292 LEU A CA 1
ATOM 2122 C C . LEU A 1 292 ? 7.835 -14.984 9.430 1.00 97.38 292 LEU A C 1
ATOM 2124 O O . LEU A 1 292 ? 8.890 -15.073 8.801 1.00 97.38 292 LEU A O 1
ATOM 2128 N N . ARG A 1 293 ? 6.720 -15.604 9.042 1.00 95.12 293 ARG A N 1
ATOM 2129 C CA . ARG A 1 293 ? 6.591 -16.339 7.786 1.00 95.12 293 ARG A CA 1
ATOM 2130 C C . ARG A 1 293 ? 6.468 -15.349 6.640 1.00 95.12 293 ARG A C 1
ATOM 2132 O O . ARG A 1 293 ? 5.733 -14.368 6.725 1.00 95.12 293 ARG A O 1
ATOM 2139 N N . ALA A 1 294 ? 7.169 -15.652 5.558 1.00 95.94 294 ALA A N 1
ATOM 2140 C CA . ALA A 1 294 ? 7.189 -14.841 4.349 1.00 95.94 294 ALA A CA 1
ATOM 2141 C C . ALA A 1 294 ? 7.325 -15.725 3.098 1.00 95.94 294 ALA A C 1
ATOM 2143 O O . ALA A 1 294 ? 7.969 -15.330 2.130 1.00 95.94 294 ALA A O 1
ATOM 2144 N N . ASP A 1 295 ? 6.762 -16.938 3.128 1.00 95.00 295 ASP A N 1
ATOM 2145 C CA . ASP A 1 295 ? 6.944 -17.949 2.075 1.00 95.00 295 ASP A CA 1
ATOM 2146 C C . ASP A 1 295 ? 6.387 -17.479 0.725 1.00 95.00 295 ASP A C 1
ATOM 2148 O O . ASP A 1 295 ? 7.075 -17.578 -0.289 1.00 95.00 295 ASP A O 1
ATOM 2152 N N . ASP A 1 296 ? 5.205 -16.856 0.718 1.00 95.31 296 ASP A N 1
ATOM 2153 C CA . ASP A 1 296 ? 4.605 -16.293 -0.499 1.00 95.31 296 ASP A CA 1
ATOM 2154 C C . ASP A 1 296 ? 5.453 -15.151 -1.083 1.00 95.31 296 ASP A C 1
ATOM 2156 O O . ASP A 1 296 ? 5.655 -15.060 -2.296 1.00 95.31 296 ASP A O 1
ATOM 2160 N N . LEU A 1 297 ? 5.995 -14.284 -0.220 1.00 97.56 297 LEU A N 1
ATOM 2161 C CA . LEU A 1 297 ? 6.879 -13.192 -0.635 1.00 97.56 297 LEU A CA 1
ATOM 2162 C C . LEU A 1 297 ? 8.212 -13.729 -1.172 1.00 97.56 297 LEU A C 1
ATOM 2164 O O . LEU A 1 297 ? 8.730 -13.229 -2.170 1.00 97.56 297 LEU A O 1
ATOM 2168 N N . ALA A 1 298 ? 8.742 -14.784 -0.552 1.00 97.69 298 ALA A N 1
ATOM 2169 C CA . ALA A 1 298 ? 9.937 -15.473 -1.012 1.00 97.69 298 ALA A CA 1
ATOM 2170 C C . ALA A 1 298 ? 9.720 -16.156 -2.367 1.00 97.69 298 ALA A C 1
ATOM 2172 O O . ALA A 1 298 ? 10.581 -16.052 -3.237 1.00 97.69 298 ALA A O 1
ATOM 2173 N N . ALA A 1 299 ? 8.567 -16.796 -2.575 1.00 98.00 299 ALA A N 1
ATOM 2174 C CA . ALA A 1 299 ? 8.198 -17.396 -3.853 1.00 98.00 299 ALA A CA 1
ATOM 2175 C C . ALA A 1 299 ? 8.075 -16.337 -4.961 1.00 98.00 299 ALA A C 1
ATOM 2177 O O . ALA A 1 299 ? 8.597 -16.531 -6.059 1.00 98.00 299 ALA A O 1
ATOM 2178 N N . ARG A 1 300 ? 7.462 -15.181 -4.661 1.00 97.88 300 ARG A N 1
ATOM 2179 C CA . ARG A 1 300 ? 7.394 -14.035 -5.585 1.00 97.88 300 ARG A CA 1
ATOM 2180 C C . ARG A 1 300 ? 8.778 -13.490 -5.936 1.00 97.88 300 ARG A C 1
ATOM 2182 O O . ARG A 1 300 ? 9.043 -13.249 -7.109 1.00 97.88 300 ARG A O 1
ATOM 2189 N N . LEU A 1 301 ? 9.674 -13.337 -4.958 1.00 98.06 301 LEU A N 1
ATOM 2190 C CA . LEU A 1 301 ? 11.047 -12.899 -5.226 1.00 98.06 301 LEU A CA 1
ATOM 2191 C C . LEU A 1 301 ? 11.818 -13.935 -6.059 1.00 98.06 301 LEU A C 1
ATOM 2193 O O . LEU A 1 301 ? 12.517 -13.573 -7.002 1.00 98.06 301 LEU A O 1
ATOM 2197 N N . ALA A 1 302 ? 11.657 -15.225 -5.755 1.00 97.50 302 ALA A N 1
ATOM 2198 C CA . ALA A 1 302 ? 12.280 -16.313 -6.505 1.00 97.50 302 ALA A CA 1
ATOM 2199 C C . ALA A 1 302 ? 11.797 -16.371 -7.965 1.00 97.50 302 ALA A C 1
ATOM 2201 O O . ALA A 1 302 ? 12.589 -16.667 -8.861 1.00 97.50 302 ALA A O 1
ATOM 2202 N N . ALA A 1 303 ? 10.534 -16.019 -8.229 1.00 97.94 303 ALA A N 1
ATOM 2203 C CA . ALA A 1 303 ? 9.992 -15.928 -9.584 1.00 97.94 303 ALA A CA 1
ATOM 2204 C C . ALA A 1 303 ? 10.695 -14.865 -10.457 1.00 97.94 303 ALA A C 1
ATOM 2206 O O . ALA A 1 303 ? 10.638 -14.960 -11.682 1.00 97.94 303 ALA A O 1
ATOM 2207 N N . LEU A 1 304 ? 11.418 -13.903 -9.861 1.00 97.81 304 LEU A N 1
ATOM 2208 C CA . LEU A 1 304 ? 12.225 -12.908 -10.584 1.00 97.81 304 LEU A CA 1
ATOM 2209 C C . LEU A 1 304 ? 13.626 -13.419 -10.984 1.00 97.81 304 LEU A C 1
ATOM 2211 O O . LEU A 1 304 ? 14.346 -12.739 -11.718 1.00 97.81 304 LEU A O 1
ATOM 2215 N N . ALA A 1 305 ? 14.043 -14.616 -10.558 1.00 95.31 305 ALA A N 1
ATOM 2216 C CA . ALA A 1 305 ? 15.374 -15.151 -10.872 1.00 95.31 305 ALA A CA 1
ATOM 2217 C C . ALA A 1 305 ? 15.659 -15.332 -12.387 1.00 95.31 305 ALA A C 1
ATOM 2219 O O . ALA A 1 305 ? 16.762 -14.983 -12.836 1.00 95.31 305 ALA A O 1
ATOM 2220 N N . PRO A 1 306 ? 14.711 -15.813 -13.223 1.00 97.06 306 PRO A N 1
ATOM 2221 C CA . PRO A 1 306 ? 14.909 -15.869 -14.674 1.00 97.06 306 PRO A CA 1
ATOM 2222 C C . PRO A 1 306 ? 15.103 -14.479 -15.292 1.00 97.06 306 PRO A C 1
ATOM 2224 O O . PRO A 1 306 ? 15.888 -14.307 -16.226 1.00 97.06 306 PRO A O 1
ATOM 2227 N N . GLU A 1 307 ? 14.430 -13.473 -14.739 1.00 97.00 307 GLU A N 1
ATOM 2228 C CA . GLU A 1 307 ? 14.513 -12.091 -15.199 1.00 97.00 307 GLU A CA 1
ATOM 2229 C C . GLU A 1 307 ? 15.888 -11.494 -14.892 1.00 97.00 307 GLU A C 1
ATOM 2231 O O . GLU A 1 307 ? 16.522 -10.933 -15.786 1.00 97.00 307 GLU A O 1
ATOM 2236 N N . LEU A 1 308 ? 16.418 -11.722 -13.684 1.00 95.06 308 LEU A N 1
ATOM 2237 C CA . LEU A 1 308 ? 17.792 -11.359 -13.323 1.00 95.06 308 LEU A CA 1
ATOM 2238 C C . LEU A 1 308 ? 18.825 -12.035 -14.237 1.00 95.06 308 LEU A C 1
ATOM 2240 O O . LEU A 1 308 ? 19.805 -11.411 -14.644 1.00 95.06 308 LEU A O 1
ATOM 2244 N N . THR A 1 309 ? 18.592 -13.296 -14.607 1.00 96.31 309 THR A N 1
ATOM 2245 C CA . THR A 1 309 ? 19.471 -14.023 -15.535 1.00 96.31 309 THR A CA 1
ATOM 2246 C C . THR A 1 309 ? 19.522 -13.329 -16.898 1.00 96.31 309 THR A C 1
ATOM 2248 O O . THR A 1 309 ? 20.603 -13.145 -17.457 1.00 96.31 309 THR A O 1
ATOM 2251 N N . ARG A 1 310 ? 18.377 -12.878 -17.422 1.00 96.94 310 ARG A N 1
ATOM 2252 C CA . ARG A 1 310 ? 18.308 -12.124 -18.684 1.00 96.94 310 ARG A CA 1
ATOM 2253 C C . ARG A 1 310 ? 18.930 -10.731 -18.558 1.00 96.94 310 ARG A C 1
ATOM 2255 O O . ARG A 1 310 ? 19.657 -10.326 -19.459 1.00 96.94 310 ARG A O 1
ATOM 2262 N N . LEU A 1 311 ? 18.738 -10.038 -17.432 1.00 96.44 311 LEU A N 1
ATOM 2263 C CA . LEU A 1 311 ? 19.416 -8.761 -17.162 1.00 96.44 311 LEU A CA 1
ATOM 2264 C C . LEU A 1 311 ? 20.945 -8.911 -17.158 1.00 96.44 311 LEU A C 1
ATOM 2266 O O . LEU A 1 311 ? 21.644 -8.054 -17.690 1.00 96.44 311 LEU A O 1
ATOM 2270 N N . ASN A 1 312 ? 21.470 -10.015 -16.619 1.00 94.38 312 ASN A N 1
ATOM 2271 C CA . ASN A 1 312 ? 22.908 -10.302 -16.623 1.00 94.38 312 ASN A CA 1
ATOM 2272 C C . ASN A 1 312 ? 23.447 -10.696 -18.006 1.00 94.38 312 ASN A C 1
ATOM 2274 O O . ASN A 1 312 ? 24.618 -10.463 -18.284 1.00 94.38 312 ASN A O 1
ATOM 2278 N N . GLN A 1 313 ? 22.608 -11.258 -18.880 1.00 95.25 313 GLN A N 1
ATOM 2279 C CA . GLN A 1 313 ? 22.961 -11.484 -20.287 1.00 95.25 313 GLN A CA 1
ATOM 2280 C C . GLN A 1 313 ? 23.021 -10.171 -21.090 1.00 95.25 313 GLN A C 1
ATOM 2282 O O . GLN A 1 313 ? 23.707 -10.117 -22.108 1.00 95.25 313 GLN A O 1
ATOM 2287 N N . GLY A 1 314 ? 22.349 -9.119 -20.611 1.00 92.94 314 GLY A N 1
ATOM 2288 C CA . GLY A 1 314 ? 22.476 -7.750 -21.103 1.00 92.94 314 GLY A CA 1
ATOM 2289 C C . GLY A 1 314 ? 21.738 -7.453 -22.412 1.00 92.94 314 GLY A C 1
ATOM 2290 O O . GLY A 1 314 ? 21.200 -8.336 -23.086 1.00 92.94 314 GLY A O 1
ATOM 2291 N N . ALA A 1 315 ? 21.744 -6.171 -22.784 1.00 92.94 315 ALA A N 1
ATOM 2292 C CA . ALA A 1 315 ? 21.031 -5.669 -23.957 1.00 92.94 315 ALA A CA 1
ATOM 2293 C C . ALA A 1 315 ? 21.616 -6.142 -25.294 1.00 92.94 315 ALA A C 1
ATOM 2295 O O . ALA A 1 315 ? 20.878 -6.235 -26.265 1.00 92.94 315 ALA A O 1
ATOM 2296 N N . GLY A 1 316 ? 22.898 -6.521 -25.348 1.00 90.25 316 GLY A N 1
ATOM 2297 C CA . GLY A 1 316 ? 23.497 -7.064 -26.574 1.00 90.25 316 GLY A CA 1
ATOM 2298 C C . GLY A 1 316 ? 22.850 -8.374 -27.045 1.00 90.25 316 GLY A C 1
ATOM 2299 O O . GLY A 1 316 ? 22.889 -8.682 -28.229 1.00 90.25 316 GLY A O 1
ATOM 2300 N N . ARG A 1 317 ? 22.229 -9.138 -26.133 1.00 92.38 317 ARG A N 1
ATOM 2301 C CA . ARG A 1 317 ? 21.492 -10.367 -26.467 1.00 92.38 317 ARG A CA 1
ATOM 2302 C C . ARG A 1 317 ? 19.987 -10.150 -26.596 1.00 92.38 317 ARG A C 1
ATOM 2304 O O . ARG A 1 317 ? 19.346 -10.854 -27.369 1.00 92.38 317 ARG A O 1
ATOM 2311 N N . HIS A 1 318 ? 19.429 -9.252 -25.787 1.00 92.81 318 HIS A N 1
ATOM 2312 C CA . HIS A 1 318 ? 17.978 -9.130 -25.609 1.00 92.81 318 HIS A CA 1
ATOM 2313 C C . HIS A 1 318 ? 17.370 -7.859 -26.193 1.00 92.81 318 HIS A C 1
ATOM 2315 O O . HIS A 1 318 ? 16.155 -7.749 -26.162 1.00 92.81 318 HIS A O 1
ATOM 2321 N N . GLY A 1 319 ? 18.178 -6.927 -26.698 1.00 92.12 319 GLY A N 1
ATOM 2322 C CA . GLY A 1 319 ? 17.727 -5.599 -27.106 1.00 92.12 319 GLY A CA 1
ATOM 2323 C C . GLY A 1 319 ? 17.702 -4.603 -25.943 1.00 92.12 319 GLY A C 1
ATOM 2324 O O . GLY A 1 319 ? 17.511 -4.962 -24.772 1.00 92.12 319 GLY A O 1
ATOM 2325 N N . VAL A 1 320 ? 17.954 -3.326 -26.249 1.00 93.38 320 VAL A N 1
ATOM 2326 C CA . VAL A 1 320 ? 17.908 -2.232 -25.263 1.00 93.38 320 VAL A CA 1
ATOM 2327 C C . VAL A 1 320 ? 16.487 -1.999 -24.730 1.00 93.38 320 VAL A C 1
ATOM 2329 O O . VAL A 1 320 ? 16.347 -1.947 -23.502 1.00 93.38 320 VAL A O 1
ATOM 2332 N N . PRO A 1 321 ? 15.432 -1.907 -25.567 1.00 91.94 321 PRO A N 1
ATOM 2333 C CA . PRO A 1 321 ? 14.066 -1.677 -25.088 1.00 91.94 321 PRO A CA 1
ATOM 2334 C C . PRO A 1 321 ? 13.572 -2.759 -24.122 1.00 91.94 321 PRO A C 1
ATOM 2336 O O . PRO A 1 321 ? 13.075 -2.452 -23.038 1.00 91.94 321 PRO A O 1
ATOM 2339 N N . GLU A 1 322 ? 13.768 -4.028 -24.469 1.00 93.56 322 GLU A N 1
ATOM 2340 C CA . GLU A 1 322 ? 13.339 -5.179 -23.679 1.00 93.56 322 GLU A CA 1
ATOM 2341 C C . GLU A 1 322 ? 14.113 -5.257 -22.364 1.00 93.56 322 GLU A C 1
ATOM 2343 O O . GLU A 1 322 ? 13.550 -5.606 -21.325 1.00 93.56 322 GLU A O 1
AT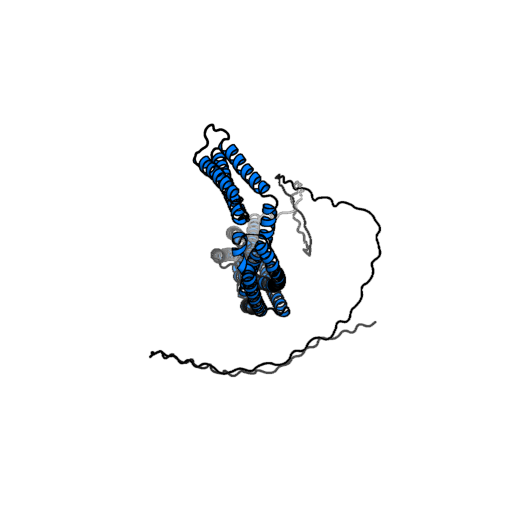OM 2348 N N . THR A 1 323 ? 15.406 -4.919 -22.383 1.00 96.44 323 THR A N 1
ATOM 2349 C CA . THR A 1 323 ? 16.231 -4.896 -21.169 1.00 96.44 323 THR A CA 1
ATOM 2350 C C . THR A 1 323 ? 15.801 -3.776 -20.225 1.00 96.44 323 THR A C 1
ATOM 2352 O O . THR A 1 323 ? 15.717 -4.007 -19.018 1.00 96.44 323 THR A O 1
ATOM 2355 N N . LEU A 1 324 ? 15.478 -2.590 -20.752 1.00 96.56 324 LEU A N 1
ATOM 2356 C CA . LEU A 1 324 ? 14.926 -1.481 -19.968 1.00 96.56 324 LEU A CA 1
ATOM 2357 C C . LEU A 1 324 ? 13.586 -1.860 -19.331 1.00 96.56 324 LEU A C 1
ATOM 2359 O O . LEU A 1 324 ? 13.438 -1.758 -18.113 1.00 96.56 324 LEU A O 1
ATOM 2363 N N . GLN A 1 325 ? 12.643 -2.370 -20.127 1.00 96.31 325 GLN A N 1
ATOM 2364 C CA . GLN A 1 325 ? 11.331 -2.799 -19.638 1.00 96.31 325 GLN A CA 1
ATOM 2365 C C . GLN A 1 325 ? 11.460 -3.878 -18.555 1.00 96.31 325 GLN A C 1
ATOM 2367 O O . GLN A 1 325 ? 10.783 -3.829 -17.524 1.00 96.31 325 GLN A O 1
ATOM 2372 N N . ARG A 1 326 ? 12.362 -4.843 -18.766 1.00 97.75 326 ARG A N 1
ATOM 2373 C CA . ARG A 1 326 ? 12.658 -5.901 -17.798 1.00 97.75 326 ARG A CA 1
ATOM 2374 C C . ARG A 1 326 ? 13.221 -5.342 -16.500 1.00 97.75 326 ARG A C 1
ATOM 2376 O O . ARG A 1 326 ? 12.765 -5.729 -15.427 1.00 97.75 326 ARG A O 1
ATOM 2383 N N . ALA A 1 327 ? 14.188 -4.433 -16.587 1.00 98.44 327 ALA A N 1
ATOM 2384 C CA . ALA A 1 327 ? 14.795 -3.814 -15.417 1.00 98.44 327 ALA A CA 1
ATOM 2385 C C . ALA A 1 327 ? 13.753 -3.042 -14.595 1.00 98.44 327 ALA A C 1
ATOM 2387 O O . ALA A 1 327 ? 13.698 -3.183 -13.375 1.00 98.44 327 ALA A O 1
ATOM 2388 N N . GLU A 1 328 ? 12.871 -2.290 -15.254 1.00 98.12 328 GLU A N 1
ATOM 2389 C CA . GLU A 1 328 ? 11.781 -1.569 -14.594 1.00 98.12 328 GLU A CA 1
ATOM 2390 C C . GLU A 1 328 ? 10.754 -2.502 -13.942 1.00 98.12 328 GLU A C 1
ATOM 2392 O O . GLU A 1 328 ? 10.277 -2.219 -12.843 1.00 98.12 328 GLU A O 1
ATOM 2397 N N . HIS A 1 329 ? 10.397 -3.611 -14.594 1.00 98.12 329 HIS A N 1
ATOM 2398 C CA . HIS A 1 329 ? 9.502 -4.617 -14.020 1.00 98.12 329 HIS A CA 1
ATOM 2399 C C . HIS A 1 329 ? 10.113 -5.278 -12.780 1.00 98.12 329 HIS A C 1
ATOM 2401 O O . HIS A 1 329 ? 9.492 -5.265 -11.721 1.00 98.12 329 HIS A O 1
ATOM 2407 N N . VAL A 1 330 ? 11.354 -5.764 -12.883 1.00 98.62 330 VAL A N 1
ATOM 2408 C CA . VAL A 1 330 ? 12.080 -6.382 -11.764 1.00 98.62 330 VAL A CA 1
ATOM 2409 C C . VAL A 1 330 ? 12.226 -5.410 -10.596 1.00 98.62 330 VAL A C 1
ATOM 2411 O O . VAL A 1 330 ? 11.982 -5.792 -9.455 1.00 98.62 330 VAL A O 1
ATOM 2414 N N . ALA A 1 331 ? 12.589 -4.151 -10.865 1.00 98.56 331 ALA A N 1
ATOM 2415 C CA . ALA A 1 331 ? 12.727 -3.138 -9.825 1.00 98.56 331 ALA A CA 1
ATOM 2416 C C . ALA A 1 331 ? 11.403 -2.896 -9.084 1.00 98.56 331 ALA A C 1
ATOM 2418 O O . ALA A 1 331 ? 11.390 -2.885 -7.855 1.00 98.56 331 ALA A O 1
ATOM 2419 N N . ARG A 1 332 ? 10.289 -2.734 -9.814 1.00 98.62 332 ARG A N 1
ATOM 2420 C CA . ARG A 1 332 ? 8.961 -2.508 -9.217 1.00 98.62 332 ARG A CA 1
ATOM 2421 C C . ARG A 1 332 ? 8.484 -3.697 -8.389 1.00 98.62 332 ARG A C 1
ATOM 2423 O O . ARG A 1 332 ? 7.995 -3.501 -7.280 1.00 98.62 332 ARG A O 1
ATOM 2430 N N . ASP A 1 333 ? 8.636 -4.909 -8.904 1.00 98.50 333 ASP A N 1
ATOM 2431 C CA . ASP A 1 333 ? 8.143 -6.111 -8.235 1.00 98.50 333 ASP A CA 1
ATOM 2432 C C . ASP A 1 333 ? 8.979 -6.448 -6.995 1.00 98.50 333 ASP A C 1
ATOM 2434 O O . ASP A 1 333 ? 8.424 -6.777 -5.945 1.00 98.50 333 ASP A O 1
ATOM 2438 N N . ALA A 1 334 ? 10.304 -6.293 -7.076 1.00 98.69 334 ALA A N 1
ATOM 2439 C CA . ALA A 1 334 ? 11.186 -6.440 -5.924 1.00 98.69 334 ALA A CA 1
ATOM 2440 C C . ALA A 1 334 ? 10.897 -5.376 -4.852 1.00 98.69 334 ALA A C 1
ATOM 2442 O O . ALA A 1 334 ? 10.850 -5.693 -3.665 1.00 98.69 334 ALA A O 1
ATOM 2443 N N . GLU A 1 335 ? 10.632 -4.131 -5.256 1.00 98.69 335 GLU A N 1
ATOM 2444 C CA . GLU A 1 335 ? 10.236 -3.061 -4.338 1.00 98.69 335 GLU A CA 1
ATOM 2445 C C . GLU A 1 335 ? 8.901 -3.358 -3.638 1.00 98.69 335 GLU A C 1
ATOM 2447 O O . GLU A 1 335 ? 8.776 -3.156 -2.431 1.00 98.69 335 GLU A O 1
ATOM 2452 N N . ALA A 1 336 ? 7.917 -3.903 -4.361 1.00 98.56 336 ALA A N 1
ATOM 2453 C CA . ALA A 1 336 ? 6.655 -4.334 -3.766 1.00 98.56 336 ALA A CA 1
ATOM 2454 C C . ALA A 1 336 ? 6.872 -5.438 -2.717 1.00 98.56 336 ALA A C 1
ATOM 2456 O O . ALA A 1 336 ? 6.343 -5.345 -1.609 1.00 98.56 336 ALA A O 1
ATOM 2457 N N . VAL A 1 337 ? 7.706 -6.440 -3.027 1.00 98.56 337 VAL A N 1
ATOM 2458 C CA . VAL A 1 337 ? 8.076 -7.496 -2.070 1.00 98.56 337 VAL A CA 1
ATOM 2459 C C . VAL A 1 337 ? 8.774 -6.912 -0.840 1.00 98.56 337 VAL A C 1
ATOM 2461 O O . VAL A 1 337 ? 8.420 -7.278 0.280 1.00 98.56 337 VAL A O 1
ATOM 2464 N N . ARG A 1 338 ? 9.724 -5.986 -1.026 1.00 98.50 338 ARG A N 1
ATOM 2465 C CA . ARG A 1 338 ? 10.417 -5.303 0.076 1.00 98.50 338 ARG A CA 1
ATOM 2466 C C . ARG A 1 338 ? 9.432 -4.585 0.994 1.00 98.50 338 ARG A C 1
ATOM 2468 O O . ARG A 1 338 ? 9.422 -4.843 2.194 1.00 98.50 338 ARG A O 1
ATOM 2475 N N . ALA A 1 339 ? 8.585 -3.726 0.430 1.00 98.44 339 ALA A N 1
ATOM 2476 C CA . ALA A 1 339 ? 7.630 -2.934 1.197 1.00 98.44 339 ALA A CA 1
ATOM 2477 C C . ALA A 1 339 ? 6.613 -3.811 1.949 1.00 98.44 339 ALA A C 1
ATOM 2479 O O . ALA A 1 339 ? 6.193 -3.475 3.055 1.00 98.44 339 ALA A O 1
ATOM 2480 N N . GLU A 1 340 ? 6.197 -4.939 1.369 1.00 97.69 340 GLU A N 1
ATOM 2481 C CA . GLU A 1 340 ? 5.337 -5.908 2.053 1.00 97.69 340 GLU A CA 1
ATOM 2482 C C . GLU A 1 340 ? 6.073 -6.632 3.190 1.00 97.69 340 GLU A C 1
ATOM 2484 O O . GLU A 1 340 ? 5.506 -6.772 4.275 1.00 97.69 340 GLU A O 1
ATOM 2489 N N . ALA A 1 341 ? 7.330 -7.037 2.980 1.00 98.06 341 ALA A N 1
ATOM 2490 C CA . ALA A 1 341 ? 8.151 -7.681 4.005 1.00 98.06 341 ALA A CA 1
ATOM 2491 C C . ALA A 1 341 ? 8.385 -6.755 5.212 1.00 98.06 341 ALA A C 1
ATOM 2493 O O . ALA A 1 341 ? 8.156 -7.153 6.353 1.00 98.06 341 ALA A O 1
ATOM 2494 N N . GLU A 1 342 ? 8.738 -5.490 4.972 1.00 97.19 342 GLU A N 1
ATOM 2495 C CA . GLU A 1 342 ? 8.984 -4.491 6.025 1.00 97.19 342 GLU A CA 1
ATOM 2496 C C . GLU A 1 342 ? 7.736 -4.177 6.871 1.00 97.19 342 GLU A C 1
ATOM 2498 O O . GLU A 1 342 ? 7.848 -3.871 8.058 1.00 97.19 342 GLU A O 1
ATOM 2503 N N . ARG A 1 343 ? 6.529 -4.324 6.308 1.00 96.44 343 ARG A N 1
ATOM 2504 C CA . ARG A 1 343 ? 5.262 -4.114 7.036 1.00 96.44 343 ARG A CA 1
ATOM 2505 C C . ARG A 1 343 ? 4.883 -5.264 7.968 1.00 96.44 343 ARG A C 1
ATOM 2507 O O . ARG A 1 343 ? 4.063 -5.069 8.869 1.00 96.44 343 ARG A O 1
ATOM 2514 N N . LEU A 1 344 ? 5.417 -6.471 7.765 1.00 96.44 344 LEU A N 1
ATOM 2515 C CA . LEU A 1 344 ? 5.045 -7.639 8.572 1.00 96.44 344 LEU A CA 1
ATOM 2516 C C . LEU A 1 344 ? 5.426 -7.474 10.058 1.00 96.44 344 LEU A C 1
ATOM 2518 O O . LEU A 1 344 ? 4.547 -7.679 10.903 1.00 96.44 344 LEU A O 1
ATOM 2522 N N . PRO A 1 345 ? 6.656 -7.048 10.415 1.00 95.81 345 PRO A N 1
ATOM 2523 C CA . PRO A 1 345 ? 7.016 -6.744 11.802 1.00 95.81 345 PRO A CA 1
ATOM 2524 C C . PRO A 1 345 ? 6.141 -5.668 12.450 1.00 95.81 345 PRO A C 1
ATOM 2526 O O . PRO A 1 345 ? 5.726 -5.818 13.601 1.00 95.81 345 PRO A O 1
ATOM 2529 N N . GLU A 1 346 ? 5.813 -4.602 11.719 1.00 94.44 346 GLU A N 1
ATOM 2530 C CA . GLU A 1 346 ? 4.953 -3.530 12.230 1.00 94.44 346 GLU A CA 1
ATOM 2531 C C . GLU A 1 346 ? 3.553 -4.056 12.561 1.00 94.44 346 GLU A C 1
ATOM 2533 O O . GLU A 1 346 ? 3.032 -3.817 13.656 1.00 94.44 346 GLU A O 1
ATOM 2538 N N . ARG A 1 347 ? 2.975 -4.842 11.646 1.00 96.25 347 ARG A N 1
ATOM 2539 C CA . ARG A 1 347 ? 1.663 -5.477 11.815 1.00 96.25 347 ARG A CA 1
ATOM 2540 C C . ARG A 1 347 ? 1.649 -6.466 12.979 1.00 96.25 347 ARG A C 1
ATOM 2542 O O . ARG A 1 347 ? 0.672 -6.512 13.734 1.00 96.25 347 ARG A O 1
ATOM 2549 N N . ALA A 1 348 ? 2.726 -7.229 13.149 1.00 97.19 348 ALA A N 1
ATOM 2550 C CA . ALA A 1 348 ? 2.918 -8.126 14.280 1.00 97.19 348 ALA A CA 1
ATOM 2551 C C . ALA A 1 348 ? 2.898 -7.350 15.606 1.00 97.19 348 ALA A C 1
ATOM 2553 O O . ALA A 1 348 ? 2.048 -7.609 16.460 1.00 97.19 348 ALA A O 1
ATOM 2554 N N . ALA A 1 349 ? 3.744 -6.323 15.727 1.00 96.56 349 ALA A N 1
ATOM 2555 C CA . ALA A 1 349 ? 3.854 -5.500 16.927 1.00 96.56 349 ALA A CA 1
ATOM 2556 C C . ALA A 1 349 ? 2.566 -4.722 17.247 1.00 96.56 349 ALA A C 1
ATOM 2558 O O . ALA A 1 349 ? 2.246 -4.482 18.413 1.00 96.56 349 ALA A O 1
ATOM 2559 N N . GLU A 1 350 ? 1.829 -4.274 16.231 1.00 97.81 350 GLU A N 1
ATOM 2560 C CA . GLU A 1 350 ? 0.523 -3.644 16.420 1.00 97.81 350 GLU A CA 1
ATOM 2561 C C . GLU A 1 350 ? -0.513 -4.639 16.957 1.00 97.81 350 GLU A C 1
ATOM 2563 O O . GLU A 1 350 ? -1.236 -4.329 17.909 1.00 97.81 350 GLU A O 1
ATOM 2568 N N . THR A 1 351 ? -0.569 -5.841 16.380 1.00 98.19 351 THR A N 1
ATOM 2569 C CA . THR A 1 351 ? -1.479 -6.905 16.825 1.00 98.19 351 THR A CA 1
ATOM 2570 C C . THR A 1 351 ? -1.192 -7.285 18.279 1.00 98.19 351 THR A C 1
ATOM 2572 O O . THR A 1 351 ? -2.120 -7.366 19.084 1.00 98.19 351 THR A O 1
ATOM 2575 N N . ASP A 1 352 ? 0.085 -7.406 18.644 1.00 98.06 352 ASP A N 1
ATOM 2576 C CA . ASP A 1 352 ? 0.523 -7.736 20.005 1.00 98.06 352 ASP A CA 1
ATOM 2577 C C . ASP A 1 352 ? 0.105 -6.655 21.014 1.00 98.06 352 ASP A C 1
ATOM 2579 O O . ASP A 1 352 ? -0.465 -6.952 22.069 1.00 98.06 352 ASP A O 1
ATOM 2583 N N . ARG A 1 353 ? 0.282 -5.373 20.664 1.00 98.56 353 ARG A N 1
ATOM 2584 C CA . ARG A 1 353 ? -0.189 -4.244 21.485 1.00 98.56 353 ARG A CA 1
ATOM 2585 C C . ARG A 1 353 ? -1.706 -4.261 21.675 1.00 98.56 353 ARG A C 1
ATOM 2587 O O . ARG A 1 353 ? -2.187 -4.040 22.789 1.00 98.56 353 ARG A O 1
ATOM 2594 N N . ARG A 1 354 ? -2.469 -4.534 20.612 1.00 98.50 354 ARG A N 1
ATOM 2595 C CA . ARG A 1 354 ? -3.939 -4.618 20.670 1.00 98.50 354 ARG A CA 1
ATOM 2596 C C . ARG A 1 354 ? -4.407 -5.786 21.542 1.00 98.50 354 ARG A C 1
ATOM 2598 O O . ARG A 1 354 ? -5.321 -5.595 22.340 1.00 98.50 354 ARG A O 1
ATOM 2605 N N . LEU A 1 355 ? -3.762 -6.951 21.441 1.00 98.69 355 LEU A N 1
ATOM 2606 C CA . LEU A 1 355 ? -4.037 -8.120 22.287 1.00 98.69 355 LEU A CA 1
ATOM 2607 C C . LEU A 1 355 ? -3.855 -7.791 23.773 1.00 98.69 355 LEU A C 1
ATOM 2609 O O . LEU A 1 355 ? -4.757 -8.044 24.571 1.00 98.69 355 LEU A O 1
ATOM 2613 N N . VAL A 1 356 ? -2.725 -7.178 24.143 1.00 98.62 356 VAL A N 1
ATOM 2614 C CA . VAL A 1 356 ? -2.460 -6.764 25.531 1.00 98.62 356 VAL A CA 1
ATOM 2615 C C . VAL A 1 356 ? -3.483 -5.728 26.000 1.00 98.62 356 VAL A C 1
ATOM 2617 O O . VAL A 1 356 ? -4.070 -5.887 27.067 1.00 98.62 356 VAL A O 1
ATOM 2620 N N . SER A 1 357 ? -3.741 -4.694 25.196 1.00 98.56 357 SER A N 1
ATOM 2621 C CA . SER A 1 357 ? -4.685 -3.626 25.546 1.00 98.56 357 SER A CA 1
ATOM 2622 C C . SER A 1 357 ? -6.105 -4.153 25.787 1.00 98.56 357 SER A C 1
ATOM 2624 O O . SER A 1 357 ? -6.723 -3.818 26.800 1.00 98.56 357 SER A O 1
ATOM 2626 N N . LEU A 1 358 ? -6.613 -5.012 24.898 1.00 98.69 358 LEU A N 1
ATOM 2627 C CA . LEU A 1 358 ? -7.955 -5.580 25.026 1.00 98.69 358 LEU A CA 1
ATOM 2628 C C . LEU A 1 358 ? -8.052 -6.592 26.170 1.00 98.69 358 LEU A C 1
ATOM 2630 O O . LEU A 1 358 ? -9.074 -6.615 26.850 1.00 98.69 358 LEU A O 1
ATOM 2634 N N . ARG A 1 359 ? -6.993 -7.364 26.446 1.00 98.50 359 ARG A N 1
ATOM 2635 C CA . ARG A 1 359 ? -6.933 -8.244 27.623 1.00 98.50 359 ARG A CA 1
ATOM 2636 C C . ARG A 1 359 ? -7.028 -7.444 28.922 1.00 98.50 359 ARG A C 1
ATOM 2638 O O . ARG A 1 359 ? -7.836 -7.773 29.784 1.00 98.50 359 ARG A O 1
ATOM 2645 N N . THR A 1 360 ? -6.268 -6.355 29.039 1.00 98.31 360 THR A N 1
ATOM 2646 C CA . THR A 1 360 ? -6.350 -5.458 30.203 1.00 98.31 360 THR A CA 1
ATOM 2647 C C . THR A 1 360 ? -7.739 -4.836 30.333 1.00 98.31 360 THR A C 1
ATOM 2649 O O . THR A 1 360 ? -8.265 -4.740 31.440 1.00 98.31 360 THR A O 1
ATOM 2652 N N . ARG A 1 361 ? -8.369 -4.449 29.214 1.00 98.25 361 ARG A N 1
ATOM 2653 C CA . ARG A 1 361 ? -9.740 -3.920 29.227 1.00 98.25 361 ARG A CA 1
ATOM 2654 C C . ARG A 1 361 ? -10.758 -4.970 29.676 1.00 98.25 361 ARG A C 1
ATOM 2656 O O . ARG A 1 361 ? -11.621 -4.629 30.476 1.00 98.25 361 ARG A O 1
ATOM 2663 N N . ALA A 1 362 ? -10.650 -6.210 29.200 1.00 98.00 362 ALA A N 1
ATOM 2664 C CA . ALA A 1 362 ? -11.509 -7.310 29.636 1.00 98.00 362 ALA A CA 1
ATOM 2665 C C . ALA A 1 362 ? -11.391 -7.526 31.152 1.00 98.00 362 ALA A C 1
ATOM 2667 O O . ALA A 1 362 ? -12.401 -7.487 31.846 1.00 98.00 362 ALA A O 1
ATOM 2668 N N . GLN A 1 363 ? -10.163 -7.599 31.680 1.00 97.06 363 GLN A N 1
ATOM 2669 C CA . GLN A 1 363 ? -9.923 -7.749 33.118 1.00 97.06 363 GLN A CA 1
ATOM 2670 C C . GLN A 1 363 ? -10.509 -6.591 33.939 1.00 97.06 363 GLN A C 1
ATOM 2672 O O . GLN A 1 363 ? -11.153 -6.813 34.963 1.00 97.06 363 GLN A O 1
ATOM 2677 N N . ALA A 1 364 ? -10.301 -5.348 33.494 1.00 96.94 364 ALA A N 1
ATOM 2678 C CA . ALA A 1 364 ? -10.861 -4.176 34.163 1.00 96.94 364 ALA A CA 1
ATOM 2679 C C . ALA A 1 364 ? -12.398 -4.194 34.155 1.00 96.94 364 ALA A C 1
ATOM 2681 O O . ALA A 1 364 ? -13.031 -3.775 35.127 1.00 96.94 364 ALA A O 1
ATOM 2682 N N . LEU A 1 365 ? -12.998 -4.687 33.070 1.00 96.44 365 LEU A N 1
ATOM 2683 C CA . LEU A 1 365 ? -14.442 -4.775 32.925 1.00 96.44 365 LEU A CA 1
ATOM 2684 C C . LEU A 1 365 ? -15.046 -5.886 33.790 1.00 96.44 365 LEU A C 1
ATOM 2686 O O . LEU A 1 365 ? -16.104 -5.658 34.366 1.00 96.44 365 LEU A O 1
ATOM 2690 N N . THR A 1 366 ? -14.353 -7.016 33.975 1.00 93.94 366 THR A N 1
ATOM 2691 C CA . THR A 1 366 ? -14.725 -8.047 34.961 1.00 93.94 366 THR A CA 1
ATOM 2692 C C . THR A 1 366 ? -14.870 -7.437 36.354 1.00 93.94 366 THR A C 1
ATOM 2694 O O . THR A 1 366 ? -15.933 -7.530 36.961 1.00 93.94 366 THR A O 1
ATOM 2697 N N . THR A 1 367 ? -13.850 -6.715 36.829 1.00 93.75 367 THR A N 1
ATOM 2698 C CA . THR A 1 367 ? -13.888 -6.063 38.150 1.00 93.75 367 THR A CA 1
ATOM 2699 C C . THR A 1 367 ? -14.964 -4.979 38.239 1.00 93.75 367 THR A C 1
ATOM 2701 O O . THR A 1 367 ? -15.578 -4.786 39.286 1.00 93.75 367 THR A O 1
ATOM 2704 N N . ARG A 1 368 ? -15.221 -4.245 37.149 1.00 93.56 368 ARG A N 1
ATOM 2705 C CA . ARG A 1 368 ? -16.278 -3.225 37.129 1.00 93.56 368 ARG A CA 1
ATOM 2706 C C . ARG A 1 368 ? -17.677 -3.847 37.148 1.00 93.56 368 ARG A C 1
ATOM 2708 O O . ARG A 1 368 ? -18.552 -3.301 37.813 1.00 93.56 368 ARG A O 1
ATOM 2715 N N . ALA A 1 369 ? -17.886 -4.975 36.472 1.00 93.00 369 ALA A N 1
ATOM 2716 C CA . ALA A 1 369 ? -19.161 -5.689 36.471 1.00 93.00 369 ALA A CA 1
ATOM 2717 C C . ALA A 1 369 ? -19.550 -6.177 37.880 1.00 93.00 369 ALA A C 1
ATOM 2719 O O . ALA A 1 369 ? -20.721 -6.111 38.245 1.00 93.00 369 ALA A O 1
ATOM 2720 N N . GLU A 1 370 ? -18.578 -6.557 38.717 1.00 91.75 370 GLU A N 1
ATOM 2721 C CA . GLU A 1 370 ? -18.814 -6.910 40.130 1.00 91.75 370 GLU A CA 1
ATOM 2722 C C . GLU A 1 370 ? -19.415 -5.749 40.947 1.00 91.75 370 GLU A C 1
ATOM 2724 O O . GLU A 1 370 ? -20.152 -5.978 41.905 1.00 91.75 370 GLU A O 1
ATOM 2729 N N . GLN A 1 371 ? -19.156 -4.494 40.558 1.00 91.94 371 GLN A N 1
ATOM 2730 C CA . GLN A 1 371 ? -19.705 -3.309 41.234 1.00 91.94 371 GLN A CA 1
ATOM 2731 C C . GLN A 1 371 ? -21.180 -3.046 40.898 1.00 91.94 371 GLN A C 1
ATOM 2733 O O . GLN A 1 371 ? -21.818 -2.221 41.556 1.00 91.94 371 GLN A O 1
ATOM 2738 N N . VAL A 1 372 ? -21.748 -3.739 39.907 1.00 95.44 372 VAL A N 1
ATOM 2739 C CA . VAL A 1 372 ? -23.155 -3.571 39.515 1.00 95.44 372 VAL A CA 1
ATOM 2740 C C . VAL A 1 372 ? -24.097 -4.154 40.570 1.00 95.44 372 VAL A C 1
ATOM 2742 O O . VAL A 1 372 ? -25.125 -3.548 40.861 1.00 95.44 372 VAL A O 1
ATOM 2745 N N . GLU A 1 373 ? -23.745 -5.272 41.208 1.00 94.19 373 GLU A N 1
ATOM 2746 C CA . GLU A 1 373 ? -24.620 -5.927 42.193 1.00 94.19 373 GLU A CA 1
ATOM 2747 C C . GLU A 1 373 ? -24.884 -5.060 43.449 1.00 94.19 373 GLU A C 1
ATOM 2749 O O . GLU A 1 373 ? -26.047 -4.923 43.858 1.00 94.19 373 GLU A O 1
ATOM 2754 N N . PRO A 1 374 ? -23.876 -4.379 44.041 1.00 95.94 374 PRO A N 1
ATOM 2755 C CA . PRO A 1 374 ? -24.114 -3.362 45.068 1.00 95.94 374 PRO A CA 1
ATOM 2756 C C . PRO A 1 374 ? -25.036 -2.224 44.605 1.00 95.94 374 PRO A C 1
ATOM 2758 O O . PRO A 1 374 ? -25.929 -1.810 45.346 1.00 95.94 374 PRO A O 1
ATOM 2761 N N . ILE A 1 375 ? -24.869 -1.742 43.369 1.00 96.81 375 ILE A N 1
ATOM 2762 C CA . ILE A 1 375 ? -25.704 -0.677 42.790 1.00 96.81 375 ILE A CA 1
ATOM 2763 C C . ILE A 1 375 ? -27.158 -1.149 42.648 1.00 96.81 375 ILE A C 1
ATOM 2765 O O . ILE A 1 375 ? -28.078 -0.439 43.056 1.00 96.81 375 ILE A O 1
ATOM 2769 N N . LEU A 1 376 ? -27.379 -2.361 42.131 1.00 96.50 376 LEU A N 1
ATOM 2770 C CA . LEU A 1 376 ? -28.707 -2.973 42.025 1.00 96.50 376 LEU A CA 1
ATOM 2771 C C . LEU A 1 376 ? -29.346 -3.201 43.397 1.00 96.50 376 LEU A C 1
ATOM 2773 O O . LEU A 1 376 ? -30.562 -3.086 43.541 1.00 96.50 376 LEU A O 1
ATOM 2777 N N . SER A 1 377 ? -28.554 -3.529 44.417 1.00 97.00 377 SER A N 1
ATOM 2778 C CA . SER A 1 377 ? -29.039 -3.667 45.796 1.00 97.00 377 SER A CA 1
ATOM 2779 C C . SER A 1 377 ? -29.560 -2.337 46.348 1.00 97.00 377 SER A C 1
ATOM 2781 O O . SER A 1 377 ? -30.656 -2.285 46.908 1.00 97.00 377 SER A O 1
ATOM 2783 N N . GLU A 1 378 ? -28.828 -1.244 46.126 1.00 96.81 378 GLU A N 1
ATOM 2784 C CA . GLU A 1 378 ? -29.274 0.104 46.499 1.00 96.81 378 GLU A CA 1
ATOM 2785 C C . GLU A 1 378 ? -30.516 0.548 45.714 1.00 96.81 378 GLU A C 1
ATOM 2787 O O . GLU A 1 378 ? -31.448 1.109 46.296 1.00 96.81 378 GLU A O 1
ATOM 2792 N N . LEU A 1 379 ? -30.579 0.241 44.414 1.00 96.56 379 LEU A N 1
ATOM 2793 C CA . LEU A 1 379 ? -31.755 0.513 43.587 1.00 96.56 379 LEU A CA 1
ATOM 2794 C C . LEU A 1 379 ? -33.005 -0.210 44.113 1.00 96.56 379 LEU A C 1
ATOM 2796 O O . LEU A 1 379 ? -34.028 0.438 44.335 1.00 96.56 379 LEU A O 1
ATOM 2800 N N . ARG A 1 380 ? -32.901 -1.518 44.388 1.00 96.12 380 ARG A N 1
ATOM 2801 C CA . ARG A 1 380 ? -33.989 -2.351 44.937 1.00 96.12 380 ARG A CA 1
ATOM 2802 C C . ARG A 1 380 ? -34.495 -1.860 46.287 1.00 96.12 380 ARG A C 1
ATOM 2804 O O . ARG A 1 380 ? -35.680 -1.969 46.583 1.00 96.12 380 ARG A O 1
ATOM 2811 N N . ARG A 1 381 ? -33.594 -1.335 47.118 1.00 96.12 381 ARG A N 1
ATOM 2812 C CA . ARG A 1 381 ? -33.926 -0.835 48.454 1.00 96.12 381 ARG A CA 1
ATOM 2813 C C . ARG A 1 381 ? -34.682 0.493 48.415 1.00 96.12 381 ARG A C 1
ATOM 2815 O O . ARG A 1 381 ? -35.490 0.747 49.305 1.00 96.12 381 ARG A O 1
ATOM 2822 N N . ARG A 1 382 ? -34.371 1.371 47.456 1.00 94.88 382 ARG A N 1
ATOM 2823 C CA . ARG A 1 382 ? -34.791 2.785 47.493 1.00 94.88 382 ARG A CA 1
ATOM 2824 C C . ARG A 1 382 ? -35.839 3.166 46.455 1.00 94.88 382 ARG A C 1
ATOM 2826 O O . ARG A 1 382 ? -36.547 4.146 46.672 1.00 94.88 382 ARG A O 1
ATOM 2833 N N . PHE A 1 383 ? -35.935 2.431 45.353 1.00 95.12 383 PHE A N 1
ATOM 2834 C CA . PHE A 1 383 ? -36.764 2.794 44.206 1.00 95.12 383 PHE A CA 1
ATOM 2835 C C . PHE A 1 383 ? -37.738 1.674 43.821 1.00 95.12 383 PHE A C 1
ATOM 2837 O O . PHE A 1 383 ? -37.561 0.512 44.189 1.00 95.12 383 PHE A O 1
ATOM 2844 N N . THR A 1 384 ? -38.786 2.033 43.077 1.00 94.25 384 THR A N 1
ATOM 2845 C CA . THR A 1 384 ? -39.785 1.090 42.556 1.00 94.25 384 THR A CA 1
ATOM 2846 C C . THR A 1 384 ? -39.175 0.114 41.547 1.00 94.25 384 THR A C 1
ATOM 2848 O O . THR A 1 384 ? -38.100 0.352 40.999 1.00 94.25 384 THR A O 1
ATOM 2851 N N . ILE A 1 385 ? -39.874 -0.994 41.279 1.00 94.94 385 ILE A N 1
ATOM 2852 C CA . ILE A 1 385 ? -39.407 -2.050 40.365 1.00 94.94 385 ILE A CA 1
ATOM 2853 C C . ILE A 1 385 ? -39.112 -1.541 38.945 1.00 94.94 385 ILE A C 1
ATOM 2855 O O . ILE A 1 385 ? -38.105 -1.925 38.353 1.00 94.94 385 ILE A O 1
ATOM 2859 N N . ALA A 1 386 ? -39.924 -0.609 38.440 1.00 92.38 386 ALA A N 1
ATOM 2860 C CA . ALA A 1 386 ? -39.764 -0.011 37.114 1.00 92.38 386 ALA A CA 1
ATOM 2861 C C . ALA A 1 386 ? -38.421 0.721 36.930 1.00 92.38 386 ALA A C 1
ATOM 2863 O O . ALA A 1 386 ? -37.928 0.842 35.811 1.00 92.38 386 ALA A O 1
ATOM 2864 N N . CYS A 1 387 ? -37.788 1.158 38.023 1.00 93.69 387 CYS A N 1
ATOM 2865 C CA . CYS A 1 387 ? -36.512 1.865 37.979 1.00 93.69 387 CYS A CA 1
ATOM 2866 C C . CYS A 1 387 ? -35.296 0.961 37.722 1.00 93.69 387 CYS A C 1
ATOM 2868 O O . CYS A 1 387 ? -34.234 1.490 37.376 1.00 93.69 387 CYS A O 1
ATOM 2870 N N . TRP A 1 388 ? -35.411 -0.356 37.937 1.00 95.06 388 TRP A N 1
ATOM 2871 C CA . TRP A 1 388 ? -34.257 -1.267 37.932 1.00 95.06 388 TRP A CA 1
ATOM 2872 C C . TRP A 1 388 ? -34.491 -2.644 37.308 1.00 95.06 388 TRP A C 1
ATOM 2874 O O . TRP A 1 388 ? -33.514 -3.352 37.072 1.00 95.06 388 TRP A O 1
ATOM 2884 N N . GLN A 1 389 ? -35.734 -3.059 37.048 1.00 95.44 389 GLN A N 1
ATOM 2885 C CA . GLN A 1 389 ? -36.029 -4.401 36.531 1.00 95.44 389 GLN A CA 1
ATOM 2886 C C . GLN A 1 389 ? -35.310 -4.703 35.207 1.00 95.44 389 GLN A C 1
ATOM 2888 O O . GLN A 1 389 ? -34.844 -5.821 34.999 1.00 95.44 389 GLN A O 1
ATOM 2893 N N . ASP A 1 390 ? -35.176 -3.705 34.333 1.00 94.50 390 ASP A N 1
ATOM 2894 C CA . ASP A 1 390 ? -34.456 -3.805 33.060 1.00 94.50 390 ASP A CA 1
ATOM 2895 C C . ASP A 1 390 ? -32.955 -4.081 33.239 1.00 94.50 390 ASP A C 1
ATOM 2897 O O . ASP A 1 390 ? -32.321 -4.684 32.376 1.00 94.50 390 ASP A O 1
ATOM 2901 N N . LEU A 1 391 ? -32.391 -3.687 34.382 1.00 95.00 391 LEU A N 1
ATOM 2902 C CA . LEU A 1 391 ? -30.973 -3.833 34.698 1.00 95.00 391 LEU A CA 1
ATOM 2903 C C . LEU A 1 391 ? -30.640 -5.150 35.408 1.00 95.00 391 LEU A C 1
ATOM 2905 O O . LEU A 1 391 ? -29.465 -5.449 35.611 1.00 95.00 391 LEU A O 1
ATOM 2909 N N . GLN A 1 392 ? -31.644 -5.945 35.789 1.00 94.06 392 GLN A N 1
ATOM 2910 C CA . GLN A 1 392 ? -31.448 -7.116 36.646 1.00 94.06 392 GLN A CA 1
ATOM 2911 C C . GLN A 1 392 ? -30.523 -8.171 36.028 1.00 94.06 392 GLN A C 1
ATOM 2913 O O . GLN A 1 392 ? -29.804 -8.831 36.760 1.00 94.06 392 GLN A O 1
ATOM 2918 N N . GLN A 1 393 ? -30.535 -8.311 34.701 1.00 94.25 393 GLN A N 1
ATOM 2919 C CA . GLN A 1 393 ? -29.732 -9.305 33.977 1.00 94.25 393 GLN A CA 1
ATOM 2920 C C . GLN A 1 393 ? -28.343 -8.785 33.571 1.00 94.25 393 GLN A C 1
ATOM 2922 O O . GLN A 1 393 ? -27.549 -9.524 32.990 1.00 94.25 393 GLN A O 1
ATOM 2927 N N . VAL A 1 394 ? -28.050 -7.500 33.811 1.00 94.56 394 VAL A N 1
ATOM 2928 C CA . VAL A 1 394 ? -26.792 -6.870 33.381 1.00 94.56 394 VAL A CA 1
ATOM 2929 C C . VAL A 1 394 ? -25.561 -7.559 33.985 1.00 94.56 394 VAL A C 1
ATOM 2931 O O . VAL A 1 394 ? -24.617 -7.776 33.225 1.00 94.56 394 VAL A O 1
ATOM 2934 N N . PRO A 1 395 ? -25.521 -7.947 35.278 1.00 93.56 395 PRO A N 1
ATOM 2935 C CA . PRO A 1 395 ? -24.361 -8.639 35.842 1.00 93.56 395 PRO A CA 1
ATOM 2936 C C . PRO A 1 395 ? -24.057 -9.967 35.136 1.00 93.56 395 PRO A C 1
ATOM 2938 O O . PRO A 1 395 ? -22.919 -10.199 34.715 1.00 93.56 395 PRO A O 1
ATOM 2941 N N . GLU A 1 396 ? -25.063 -10.827 34.947 1.00 93.62 396 GLU A N 1
ATOM 2942 C CA . GLU A 1 396 ? -24.885 -12.126 34.295 1.00 93.62 396 GLU A CA 1
ATOM 2943 C C . GLU A 1 396 ? -24.517 -11.969 32.817 1.00 93.62 396 GLU A C 1
ATOM 2945 O O . GLU A 1 396 ? -23.621 -12.666 32.326 1.00 93.62 396 GLU A O 1
ATOM 2950 N N . GLN A 1 397 ? -25.162 -11.033 32.112 1.00 95.06 397 GLN A N 1
ATOM 2951 C CA . GLN A 1 397 ? -24.871 -10.723 30.711 1.00 95.06 397 GLN A CA 1
ATOM 2952 C C . GLN A 1 397 ? -23.462 -10.158 30.533 1.00 95.06 397 GLN A C 1
ATOM 2954 O O . GLN A 1 397 ? -22.748 -10.580 29.620 1.00 95.06 397 GLN A O 1
ATOM 2959 N N . ALA A 1 398 ? -23.028 -9.251 31.411 1.00 95.31 398 ALA A N 1
ATOM 2960 C CA . ALA A 1 398 ? -21.682 -8.694 31.382 1.00 95.31 398 ALA A CA 1
ATOM 2961 C C . ALA A 1 398 ? -20.637 -9.788 31.617 1.00 95.31 398 ALA A C 1
ATOM 2963 O O . ALA A 1 398 ? -19.693 -9.918 30.838 1.00 95.31 398 ALA A O 1
ATOM 2964 N N . ALA A 1 399 ? -20.844 -10.642 32.623 1.00 94.31 399 ALA A N 1
ATOM 2965 C CA . ALA A 1 399 ? -19.948 -11.760 32.898 1.00 94.31 399 ALA A CA 1
ATOM 2966 C C . ALA A 1 399 ? -19.887 -12.756 31.723 1.00 94.31 399 ALA A C 1
ATOM 2968 O O . ALA A 1 399 ? -18.809 -13.232 31.367 1.00 94.31 399 ALA A O 1
ATOM 2969 N N . ALA A 1 400 ? -21.025 -13.071 31.095 1.00 96.06 400 ALA A N 1
ATOM 2970 C CA . ALA A 1 400 ? -21.073 -13.947 29.923 1.00 96.06 400 ALA A CA 1
ATOM 2971 C C . ALA A 1 400 ? -20.359 -13.338 28.707 1.00 96.06 400 ALA A C 1
ATOM 2973 O O . ALA A 1 400 ? -19.563 -14.019 28.056 1.00 96.06 400 ALA A O 1
ATOM 2974 N N . THR A 1 401 ? -20.594 -12.056 28.438 1.00 97.25 401 THR A N 1
ATOM 2975 C CA . THR A 1 401 ? -20.011 -11.348 27.294 1.00 97.25 401 THR A CA 1
ATOM 2976 C C . THR A 1 401 ? -18.504 -11.159 27.459 1.00 97.25 401 THR A C 1
ATOM 2978 O O . THR A 1 401 ? -17.757 -11.338 26.497 1.00 97.25 401 THR A O 1
ATOM 2981 N N . VAL A 1 402 ? -18.020 -10.887 28.678 1.00 97.25 402 VAL A N 1
ATOM 2982 C CA . VAL A 1 402 ? -16.576 -10.826 28.951 1.00 97.25 402 VAL A CA 1
ATOM 2983 C C . VAL A 1 402 ? -15.920 -12.193 28.756 1.00 97.25 402 VAL A C 1
ATOM 2985 O O . VAL A 1 402 ? -14.913 -12.265 28.057 1.00 97.25 402 VAL A O 1
ATOM 2988 N N . ARG A 1 403 ? -16.514 -13.293 29.247 1.00 97.12 403 ARG A N 1
ATOM 2989 C CA . ARG A 1 403 ? -15.996 -14.650 28.972 1.00 97.12 403 ARG A CA 1
ATOM 2990 C C . ARG A 1 403 ? -15.934 -14.952 27.473 1.00 97.12 403 ARG A C 1
ATOM 2992 O O . ARG A 1 403 ? -14.967 -15.542 26.995 1.00 97.12 403 ARG A O 1
ATOM 2999 N N . GLN A 1 404 ? -16.944 -14.528 26.712 1.00 98.25 404 GLN A N 1
ATOM 3000 C CA . GLN A 1 404 ? -16.935 -14.653 25.254 1.00 98.25 404 GLN A CA 1
ATOM 3001 C C . GLN A 1 404 ? -15.803 -13.827 24.623 1.00 98.25 404 GLN A C 1
ATOM 3003 O O . GLN A 1 404 ? -15.109 -14.315 23.729 1.00 98.25 404 GLN A O 1
ATOM 3008 N N . ALA A 1 405 ? -15.589 -12.596 25.089 1.00 98.50 405 ALA A N 1
ATOM 3009 C CA . ALA A 1 405 ? -14.503 -11.738 24.629 1.00 98.50 405 ALA A CA 1
ATOM 3010 C C . ALA A 1 405 ? -13.121 -12.336 24.951 1.00 98.50 405 ALA A C 1
ATOM 3012 O O . ALA A 1 405 ? -12.232 -12.299 24.104 1.00 98.50 405 ALA A O 1
ATOM 3013 N N . GLU A 1 406 ? -12.940 -12.946 26.123 1.00 98.25 406 GLU A N 1
ATOM 3014 C CA . GLU A 1 406 ? -11.711 -13.651 26.509 1.00 98.25 406 GLU A CA 1
ATOM 3015 C C . GLU A 1 406 ? -11.445 -14.881 25.631 1.00 98.25 406 GLU A C 1
ATOM 3017 O O . GLU A 1 406 ? -10.323 -15.064 25.155 1.00 98.25 406 GLU A O 1
ATOM 3022 N N . ALA A 1 407 ? -12.476 -15.679 25.334 1.00 98.44 407 ALA A N 1
ATOM 3023 C CA . ALA A 1 407 ? -12.360 -16.795 24.394 1.00 98.44 407 ALA A CA 1
ATOM 3024 C C . ALA A 1 407 ? -11.945 -16.308 22.994 1.00 98.44 407 ALA A C 1
ATOM 3026 O O . ALA A 1 407 ? -11.023 -16.850 22.383 1.00 98.44 407 ALA A O 1
ATOM 3027 N N . LYS A 1 408 ? -12.552 -15.216 22.512 1.00 98.56 408 LYS A N 1
ATOM 3028 C CA . LYS A 1 408 ? -12.188 -14.593 21.230 1.00 98.56 408 LYS A CA 1
ATOM 3029 C C . LYS A 1 408 ? -10.790 -13.972 21.241 1.00 98.56 408 LYS A C 1
ATOM 3031 O O . LYS A 1 408 ? -10.119 -13.991 20.212 1.00 98.56 408 LYS A O 1
ATOM 3036 N N . LEU A 1 409 ? -10.311 -13.473 22.382 1.00 98.56 409 LEU A N 1
ATOM 3037 C CA . LEU A 1 409 ? -8.920 -13.039 22.546 1.00 98.56 409 LEU A CA 1
ATOM 3038 C C . LEU A 1 409 ? -7.938 -14.210 22.449 1.00 98.56 409 LEU A C 1
ATOM 3040 O O . LEU A 1 409 ? -6.873 -14.047 21.856 1.00 98.56 409 LEU A O 1
ATOM 3044 N N . ALA A 1 410 ? -8.285 -15.382 22.986 1.00 98.56 410 ALA A N 1
ATOM 3045 C CA . ALA A 1 410 ? -7.473 -16.588 22.833 1.00 98.56 410 ALA A CA 1
ATOM 3046 C C . ALA A 1 410 ? -7.437 -17.065 21.369 1.00 98.56 410 ALA A C 1
ATOM 3048 O O . ALA A 1 410 ? -6.364 -17.368 20.849 1.00 98.56 410 ALA A O 1
ATOM 3049 N N . GLU A 1 411 ? -8.577 -17.043 20.668 1.00 98.69 411 GLU A N 1
ATOM 3050 C CA . GLU A 1 411 ? -8.627 -17.306 19.222 1.00 98.69 411 GLU A CA 1
ATOM 3051 C C . GLU A 1 411 ? -7.776 -16.295 18.431 1.00 98.69 411 GLU A C 1
ATOM 3053 O O . GLU A 1 411 ? -7.050 -16.679 17.512 1.00 98.69 411 GLU A O 1
ATOM 3058 N N . ALA A 1 412 ? -7.825 -15.007 18.796 1.00 98.69 412 ALA A N 1
ATOM 3059 C CA . ALA A 1 412 ? -7.034 -13.957 18.156 1.00 98.69 412 ALA A CA 1
ATOM 3060 C C . ALA A 1 412 ? -5.530 -14.150 18.389 1.00 98.69 412 ALA A C 1
ATOM 3062 O O . ALA A 1 412 ? -4.743 -13.957 17.463 1.00 98.69 412 ALA A O 1
ATOM 3063 N N . GLN A 1 413 ? -5.132 -14.567 19.596 1.00 98.50 413 GLN A N 1
ATOM 3064 C CA . GLN A 1 413 ? -3.752 -14.938 19.907 1.00 98.50 413 GLN A CA 1
ATOM 3065 C C . GLN A 1 413 ? -3.306 -16.125 19.046 1.00 98.50 413 GLN A C 1
ATOM 3067 O O . GLN A 1 413 ? -2.286 -16.036 18.375 1.00 98.50 413 GLN A O 1
ATOM 3072 N N . ALA A 1 414 ? -4.108 -17.189 18.965 1.00 98.56 414 ALA A N 1
ATOM 3073 C CA . ALA A 1 414 ? -3.791 -18.341 18.123 1.00 98.56 414 ALA A CA 1
ATOM 3074 C C . ALA A 1 414 ? -3.698 -17.964 16.633 1.00 98.56 414 ALA A C 1
ATOM 3076 O O . ALA A 1 414 ? -2.840 -18.470 15.912 1.00 98.56 414 ALA A O 1
ATOM 3077 N N . ALA A 1 415 ? -4.550 -17.051 16.151 1.00 98.25 415 ALA A N 1
ATOM 3078 C CA . ALA A 1 415 ? -4.453 -16.507 14.799 1.00 98.25 415 ALA A CA 1
ATOM 3079 C C . ALA A 1 415 ? -3.171 -15.681 14.599 1.00 98.25 415 ALA A C 1
ATOM 3081 O O . ALA A 1 415 ? -2.524 -15.816 13.563 1.00 98.25 415 ALA A O 1
ATOM 3082 N N . ARG A 1 416 ? -2.770 -14.874 15.588 1.00 97.25 416 ARG A N 1
ATOM 3083 C CA . ARG A 1 416 ? -1.515 -14.107 15.596 1.00 97.25 416 ARG A CA 1
ATOM 3084 C C . ARG A 1 416 ? -0.277 -15.012 15.595 1.00 97.25 416 ARG A C 1
ATOM 3086 O O . ARG A 1 416 ? 0.655 -14.745 14.834 1.00 97.25 416 ARG A O 1
ATOM 3093 N N . ASP A 1 417 ? -0.277 -16.083 16.379 1.00 96.94 417 ASP A N 1
ATOM 3094 C CA . ASP A 1 417 ? 0.816 -17.065 16.441 1.00 96.94 417 ASP A CA 1
ATOM 3095 C C . ASP A 1 417 ? 0.890 -17.874 15.138 1.00 96.94 417 ASP A C 1
ATOM 3097 O O . ASP A 1 417 ? 1.962 -18.108 14.576 1.00 96.94 417 ASP A O 1
ATOM 3101 N N . ALA A 1 418 ? -0.277 -18.216 14.585 1.00 96.69 418 ALA A N 1
ATOM 3102 C CA . ALA A 1 418 ? -0.405 -18.817 13.265 1.00 96.69 418 ALA A CA 1
ATOM 3103 C C . ALA A 1 418 ? -0.175 -17.822 12.107 1.00 96.69 418 ALA A C 1
ATOM 3105 O O . ALA A 1 418 ? -0.212 -18.247 10.951 1.00 96.69 418 ALA A O 1
ATOM 3106 N N . GLN A 1 419 ? 0.049 -16.537 12.404 1.00 96.50 419 GLN A N 1
ATOM 3107 C CA . GLN A 1 419 ? 0.256 -15.435 11.454 1.00 96.50 419 GLN A CA 1
ATOM 3108 C C . GLN A 1 419 ? -0.868 -15.282 10.411 1.00 96.50 419 GLN A C 1
ATOM 3110 O O . GLN A 1 419 ? -0.660 -14.813 9.295 1.00 96.50 419 GLN A O 1
ATOM 3115 N N . ARG A 1 420 ? -2.099 -15.644 10.791 1.00 96.44 420 ARG A N 1
ATOM 3116 C CA . ARG A 1 420 ? -3.330 -15.417 10.021 1.00 96.44 420 ARG A CA 1
ATOM 3117 C C . ARG A 1 420 ? -3.856 -14.015 10.301 1.00 96.44 420 ARG A C 1
ATOM 3119 O O . ARG A 1 420 ? -4.807 -13.809 11.054 1.00 96.44 420 ARG A O 1
ATOM 3126 N N . TRP A 1 421 ? -3.186 -13.025 9.723 1.00 95.19 421 TRP A N 1
ATOM 3127 C CA . TRP A 1 421 ? -3.415 -11.624 10.063 1.00 95.19 421 TRP A CA 1
ATOM 3128 C C . TRP A 1 421 ? -4.843 -11.095 9.834 1.00 95.19 421 TRP A C 1
ATOM 3130 O O . TRP A 1 421 ? -5.298 -10.308 10.666 1.00 95.19 421 TRP A O 1
ATOM 3140 N N . PRO A 1 422 ? -5.561 -11.450 8.746 1.00 96.62 422 PRO A N 1
ATOM 3141 C CA . PRO A 1 422 ? -6.952 -11.024 8.567 1.00 96.62 422 PRO A CA 1
ATOM 3142 C C . PRO A 1 422 ? -7.866 -11.543 9.683 1.00 96.62 422 PRO A C 1
ATOM 3144 O O . PRO A 1 422 ? -8.664 -10.781 10.231 1.00 96.62 422 PRO A O 1
ATOM 3147 N N . ASP A 1 423 ? -7.678 -12.803 10.082 1.00 98.19 423 ASP A N 1
ATOM 3148 C CA . ASP A 1 423 ? -8.458 -13.446 11.141 1.00 98.19 423 ASP A CA 1
ATOM 3149 C C . ASP A 1 423 ? -8.201 -12.775 12.492 1.00 98.19 423 ASP A C 1
ATOM 3151 O O . ASP A 1 423 ? -9.145 -12.411 13.192 1.00 98.19 423 ASP A O 1
ATOM 3155 N N . ALA A 1 424 ? -6.929 -12.528 12.832 1.00 98.44 424 ALA A N 1
ATOM 3156 C CA . ALA A 1 424 ? -6.562 -11.814 14.053 1.00 98.44 424 ALA A CA 1
ATOM 3157 C C . ALA A 1 424 ? -7.208 -10.415 14.105 1.00 98.44 424 ALA A C 1
ATOM 3159 O O . ALA A 1 424 ? -7.802 -10.045 15.118 1.00 98.44 424 ALA A O 1
ATOM 3160 N N . THR A 1 425 ? -7.172 -9.649 13.007 1.00 98.12 425 THR A N 1
ATOM 3161 C CA . THR A 1 425 ? -7.814 -8.324 12.932 1.00 98.12 425 THR A CA 1
ATOM 3162 C C . THR A 1 425 ? -9.334 -8.395 13.117 1.00 98.12 425 THR A C 1
ATOM 3164 O O . THR A 1 425 ? -9.906 -7.564 13.833 1.00 98.12 425 THR A O 1
ATOM 3167 N N . SER A 1 426 ? -9.994 -9.373 12.491 1.00 98.50 426 SER A N 1
ATOM 3168 C CA . SER A 1 426 ? -11.445 -9.571 12.602 1.00 98.50 426 SER A CA 1
ATOM 3169 C C . SER A 1 426 ? -11.860 -9.940 14.033 1.00 98.50 426 SER A C 1
ATOM 3171 O O . SER A 1 426 ? -12.760 -9.326 14.618 1.00 98.50 426 SER A O 1
ATOM 3173 N N . LEU A 1 427 ? -11.130 -10.871 14.653 1.00 98.75 427 LEU A N 1
ATOM 3174 C CA . LEU A 1 427 ? -11.364 -11.297 16.032 1.00 98.75 427 LEU A CA 1
ATOM 3175 C C . LEU A 1 427 ? -11.145 -10.147 17.024 1.00 98.75 427 LEU A C 1
ATOM 3177 O O . LEU A 1 427 ? -11.998 -9.914 17.877 1.00 98.75 427 LEU A O 1
ATOM 3181 N N . LEU A 1 428 ? -10.070 -9.364 16.882 1.00 98.75 428 LEU A N 1
ATOM 3182 C CA . LEU A 1 428 ? -9.815 -8.199 17.744 1.00 98.75 428 LEU A CA 1
ATOM 3183 C C . LEU A 1 428 ? -10.897 -7.117 17.607 1.00 98.75 428 LEU A C 1
ATOM 3185 O O . LEU A 1 428 ? -11.281 -6.501 18.602 1.00 98.75 428 LEU A O 1
ATOM 3189 N N . SER A 1 429 ? -11.416 -6.899 16.396 1.00 98.69 429 SER A N 1
ATOM 3190 C CA . SER A 1 429 ? -12.544 -5.984 16.167 1.00 98.69 429 SER A CA 1
ATOM 3191 C C . SER A 1 429 ? -13.812 -6.471 16.871 1.00 98.69 429 SER A C 1
ATOM 3193 O O . SER A 1 429 ? -14.495 -5.685 17.528 1.00 98.69 429 SER A O 1
ATOM 3195 N N . THR A 1 430 ? -14.078 -7.778 16.810 1.00 98.69 430 THR A N 1
ATOM 3196 C CA . THR A 1 430 ? -15.206 -8.416 17.504 1.00 98.69 430 THR A CA 1
ATOM 3197 C C . THR A 1 430 ? -15.080 -8.269 19.020 1.00 98.69 430 THR A C 1
ATOM 3199 O O . THR A 1 430 ? -16.017 -7.820 19.677 1.00 98.69 430 THR A O 1
ATOM 3202 N N . VAL A 1 431 ? -13.902 -8.559 19.582 1.00 98.81 431 VAL A N 1
ATOM 3203 C CA . VAL A 1 431 ? -13.615 -8.373 21.014 1.00 98.81 431 VAL A CA 1
ATOM 3204 C C . VAL A 1 431 ? -13.875 -6.930 21.435 1.00 98.81 431 VAL A C 1
ATOM 3206 O O . VAL A 1 431 ? -14.539 -6.692 22.441 1.00 98.81 431 VAL A O 1
ATOM 3209 N N . ARG A 1 432 ? -13.389 -5.950 20.663 1.00 98.69 432 ARG A N 1
ATOM 3210 C CA . ARG A 1 432 ? -13.612 -4.531 20.964 1.00 98.69 432 ARG A CA 1
ATOM 3211 C C . ARG A 1 432 ? -15.102 -4.186 21.020 1.00 98.69 432 ARG A C 1
ATOM 3213 O O . ARG A 1 432 ? -15.508 -3.479 21.936 1.00 98.69 432 ARG A O 1
ATOM 3220 N N . ALA A 1 433 ? -15.901 -4.674 20.072 1.00 98.56 433 ALA A N 1
ATOM 3221 C CA . ALA A 1 433 ? -17.344 -4.435 20.055 1.00 98.56 433 ALA A CA 1
ATOM 3222 C C . ALA A 1 433 ? -18.047 -5.050 21.282 1.00 98.56 433 ALA A C 1
ATOM 3224 O O . ALA A 1 433 ? -18.826 -4.368 21.951 1.00 98.56 433 ALA A O 1
ATOM 3225 N N . LEU A 1 434 ? -17.707 -6.296 21.635 1.00 98.31 434 LEU A N 1
ATOM 3226 C CA . LEU A 1 434 ? -18.231 -6.970 22.829 1.00 98.31 434 LEU A CA 1
ATOM 3227 C C . LEU A 1 434 ? -17.886 -6.197 24.112 1.00 98.31 434 LEU A C 1
ATOM 3229 O O . LEU A 1 434 ? -18.768 -5.908 24.920 1.00 98.31 434 LEU A O 1
ATOM 3233 N N . LEU A 1 435 ? -16.622 -5.795 24.279 1.00 98.25 435 LEU A N 1
ATOM 3234 C CA . LEU A 1 435 ? -16.182 -5.059 25.468 1.00 98.25 435 LEU A CA 1
ATOM 3235 C C . LEU A 1 435 ? -16.786 -3.652 25.551 1.00 98.25 435 LEU A C 1
ATOM 3237 O O . LEU A 1 435 ? -17.084 -3.197 26.650 1.00 98.25 435 LEU A O 1
ATOM 3241 N N . ASN A 1 436 ? -16.980 -2.963 24.424 1.00 98.19 436 ASN A N 1
ATOM 3242 C CA . ASN A 1 436 ? -17.624 -1.648 24.408 1.00 98.19 436 ASN A CA 1
ATOM 3243 C C . ASN A 1 436 ? -19.102 -1.739 24.812 1.00 98.19 436 ASN A C 1
ATOM 3245 O O . ASN A 1 436 ? -19.517 -1.032 25.723 1.00 98.19 436 ASN A O 1
ATOM 3249 N N . SER A 1 437 ? -19.865 -2.647 24.195 1.00 95.56 437 SER A N 1
ATOM 3250 C CA . SER A 1 437 ? -21.283 -2.843 24.543 1.00 95.56 437 SER A CA 1
ATOM 3251 C C . SER A 1 437 ? -21.471 -3.255 26.008 1.00 95.56 437 SER A C 1
ATOM 3253 O O . SER A 1 437 ? -22.378 -2.777 26.687 1.00 95.56 437 SER A O 1
ATOM 3255 N N . THR A 1 438 ? -20.564 -4.082 26.532 1.00 96.62 438 THR A N 1
ATOM 3256 C CA . THR A 1 438 ? -20.592 -4.490 27.941 1.00 96.62 438 THR A CA 1
ATOM 3257 C C . THR A 1 438 ? -20.263 -3.327 28.881 1.00 96.62 438 THR A C 1
ATOM 3259 O O . THR A 1 438 ? -20.915 -3.167 29.908 1.00 96.62 438 THR A O 1
ATOM 3262 N N . ASP A 1 439 ? -19.277 -2.492 28.543 1.00 96.94 439 ASP A N 1
ATOM 3263 C CA . ASP A 1 439 ? -18.906 -1.310 29.334 1.00 96.94 439 ASP A CA 1
ATOM 3264 C C . ASP A 1 439 ? -20.042 -0.277 29.386 1.00 96.94 439 ASP A C 1
ATOM 3266 O O . ASP A 1 439 ? -20.305 0.298 30.445 1.00 96.94 439 ASP A O 1
ATOM 3270 N N . GLU A 1 440 ? -20.769 -0.098 28.280 1.00 95.94 440 GLU A N 1
ATOM 3271 C CA . GLU A 1 440 ? -21.984 0.723 28.224 1.00 95.94 440 GLU A CA 1
ATOM 3272 C C . GLU A 1 440 ? -23.087 0.167 29.137 1.00 95.94 440 GLU A C 1
ATOM 3274 O O . GLU A 1 440 ? -23.628 0.911 29.960 1.00 95.94 440 GLU A O 1
ATOM 3279 N N . ALA A 1 441 ? -23.373 -1.139 29.065 1.00 92.75 441 ALA A N 1
ATOM 3280 C CA . ALA A 1 441 ? -24.381 -1.789 29.905 1.00 92.75 441 ALA A CA 1
ATOM 3281 C C . ALA A 1 441 ? -24.043 -1.707 31.406 1.00 92.75 441 ALA A C 1
ATOM 3283 O O . ALA A 1 441 ? -24.892 -1.347 32.222 1.00 92.75 441 ALA A O 1
ATOM 3284 N N . VAL A 1 442 ? -22.785 -1.971 31.777 1.00 94.75 442 VAL A N 1
ATOM 3285 C CA . VAL A 1 442 ? -22.298 -1.871 33.165 1.00 94.75 442 VAL A CA 1
ATOM 3286 C C . VAL A 1 442 ? -22.382 -0.430 33.679 1.00 94.75 442 VAL A C 1
ATOM 3288 O O . VAL A 1 442 ? -22.835 -0.187 34.800 1.00 94.75 442 VAL A O 1
ATOM 3291 N N . SER A 1 443 ? -21.997 0.548 32.855 1.00 95.44 443 SER A N 1
ATOM 3292 C CA . SER A 1 443 ? -22.054 1.968 33.223 1.00 95.44 443 SER A CA 1
ATOM 3293 C C . SER A 1 443 ? -23.491 2.482 33.360 1.00 95.44 443 SER A C 1
ATOM 3295 O O . SER A 1 443 ? -23.756 3.365 34.180 1.00 95.44 443 SER A O 1
ATOM 3297 N N . ALA A 1 444 ? -24.440 1.915 32.605 1.00 93.56 444 ALA A N 1
ATOM 3298 C CA . ALA A 1 444 ? -25.846 2.304 32.651 1.00 93.56 444 ALA A CA 1
ATOM 3299 C C . ALA A 1 444 ? -26.456 2.145 34.053 1.00 93.56 444 ALA A C 1
ATOM 3301 O O . ALA A 1 444 ? -27.205 3.023 34.481 1.00 93.56 444 ALA A O 1
ATOM 3302 N N . ALA A 1 445 ? -26.093 1.098 34.802 1.00 93.38 445 ALA A N 1
ATOM 3303 C CA . ALA A 1 445 ? -26.609 0.878 36.154 1.00 93.38 445 ALA A CA 1
ATOM 3304 C C . ALA A 1 445 ? -26.151 1.958 37.151 1.00 93.38 445 ALA A C 1
ATOM 3306 O O . ALA A 1 445 ? -26.963 2.508 37.899 1.00 93.38 445 ALA A O 1
ATOM 3307 N N . GLY A 1 446 ? -24.863 2.317 37.131 1.00 93.69 446 GLY A N 1
ATOM 3308 C CA . GLY A 1 446 ? -24.329 3.391 37.976 1.00 93.69 446 GLY A CA 1
ATOM 3309 C C . GLY A 1 446 ? -24.927 4.753 37.626 1.00 93.69 446 GLY A C 1
ATOM 3310 O O . GLY A 1 446 ? -25.392 5.478 38.510 1.00 93.69 446 GLY A O 1
ATOM 3311 N N . ASN A 1 447 ? -25.010 5.057 36.329 1.00 96.06 447 ASN A N 1
ATOM 3312 C CA . ASN A 1 447 ? -25.643 6.279 35.834 1.00 96.06 447 ASN A CA 1
ATOM 3313 C C . ASN A 1 447 ? -27.127 6.348 36.229 1.00 96.06 447 ASN A C 1
ATOM 3315 O O . ASN A 1 447 ? -27.609 7.411 36.628 1.00 96.06 447 ASN A O 1
ATOM 3319 N N . ARG A 1 448 ? -27.850 5.219 36.171 1.00 96.44 448 ARG A N 1
ATOM 3320 C CA . ARG A 1 448 ? -29.250 5.110 36.605 1.00 96.44 448 ARG A CA 1
ATOM 3321 C C . ARG A 1 448 ? -29.392 5.472 38.080 1.00 96.44 448 ARG A C 1
ATOM 3323 O O . ARG A 1 448 ? -30.181 6.356 38.401 1.00 96.44 448 ARG A O 1
ATOM 3330 N N . LEU A 1 449 ? -28.604 4.859 38.965 1.00 96.44 449 LEU A N 1
ATOM 3331 C CA . LEU A 1 449 ? -28.648 5.158 40.400 1.00 96.44 449 LEU A CA 1
ATOM 3332 C C . LEU A 1 449 ? -28.312 6.628 40.691 1.00 96.44 449 LEU A C 1
ATOM 3334 O O . LEU A 1 449 ? -28.987 7.260 41.504 1.00 96.44 449 LEU A O 1
ATOM 3338 N N . GLN A 1 450 ? -27.313 7.201 40.016 1.00 96.88 450 GLN A N 1
ATOM 3339 C CA . GLN A 1 450 ? -26.970 8.616 40.172 1.00 96.88 450 GLN A CA 1
ATOM 3340 C C . GLN A 1 450 ? -28.126 9.540 39.756 1.00 96.88 450 GLN A C 1
ATOM 3342 O O . GLN A 1 450 ? -28.485 10.436 40.522 1.00 96.88 450 GLN A O 1
ATOM 3347 N N . ARG A 1 451 ? -28.730 9.316 38.580 1.00 96.75 451 ARG A N 1
ATOM 3348 C CA . ARG A 1 451 ? -29.868 10.112 38.082 1.00 96.75 451 ARG A CA 1
ATOM 3349 C C . ARG A 1 451 ? -31.074 10.010 39.012 1.00 96.75 451 ARG A C 1
ATOM 3351 O O . ARG A 1 451 ? -31.667 11.028 39.356 1.00 96.75 451 ARG A O 1
ATOM 3358 N N . LEU A 1 452 ? -31.394 8.798 39.464 1.00 96.94 452 LEU A N 1
ATOM 3359 C CA . LEU A 1 452 ? -32.501 8.558 40.387 1.00 96.94 452 LEU A CA 1
ATOM 3360 C C . LEU A 1 452 ? -32.266 9.220 41.753 1.00 96.94 452 LEU A C 1
ATOM 3362 O O . LEU A 1 452 ? -33.185 9.795 42.324 1.00 96.94 452 LEU A O 1
ATOM 3366 N N . ASN A 1 453 ? -31.030 9.212 42.260 1.00 96.56 453 ASN A N 1
ATOM 3367 C CA . ASN A 1 453 ? -30.675 9.934 43.484 1.00 96.56 453 ASN A CA 1
ATOM 3368 C C . ASN A 1 453 ? -30.826 11.451 43.344 1.00 96.56 453 ASN A C 1
ATOM 3370 O O . ASN A 1 453 ? -31.286 12.098 44.283 1.00 96.56 453 ASN A O 1
ATOM 3374 N N . ALA A 1 454 ? -30.424 12.011 42.201 1.00 96.31 454 ALA A N 1
ATOM 3375 C CA . ALA A 1 454 ? -30.536 13.440 41.941 1.00 96.31 454 ALA A CA 1
ATOM 3376 C C . ALA A 1 454 ? -32.005 13.878 41.878 1.00 96.31 454 ALA A C 1
ATOM 3378 O O . ALA A 1 454 ? -32.402 14.767 42.626 1.00 96.31 454 ALA A O 1
ATOM 3379 N N . VAL A 1 455 ? -32.828 13.193 41.077 1.00 96.19 455 VAL A N 1
ATOM 3380 C CA . VAL A 1 455 ? -34.247 13.551 40.925 1.00 96.19 455 VAL A CA 1
ATOM 3381 C C . VAL A 1 455 ? -35.056 13.282 42.192 1.00 96.19 455 VAL A C 1
ATOM 3383 O O . VAL A 1 455 ? -35.944 14.053 42.519 1.00 96.19 455 VAL A O 1
ATOM 3386 N N . ALA A 1 456 ? -34.733 12.236 42.959 1.00 93.88 456 ALA A N 1
ATOM 3387 C CA . ALA A 1 456 ? -35.403 11.994 44.235 1.00 93.88 456 ALA A CA 1
ATOM 3388 C C . ALA A 1 456 ? -35.071 13.067 45.282 1.00 93.88 456 ALA A C 1
ATOM 3390 O O . ALA A 1 456 ? -35.869 13.303 46.186 1.00 93.88 456 ALA A O 1
ATOM 3391 N N . LYS A 1 457 ? -33.897 13.704 45.179 1.00 94.75 457 LYS A N 1
ATOM 3392 C CA . LYS A 1 457 ? -33.507 14.818 46.047 1.00 94.75 457 LYS A CA 1
ATOM 3393 C C . LYS A 1 457 ? -34.219 16.110 45.650 1.00 94.75 457 LYS A C 1
ATOM 3395 O O . LYS A 1 457 ? -34.654 16.838 46.535 1.00 94.75 457 LYS A O 1
ATOM 3400 N N . ASP A 1 458 ? -34.292 16.391 44.354 1.00 95.12 458 ASP A N 1
ATOM 3401 C CA . ASP A 1 458 ? -34.927 17.595 43.826 1.00 95.12 458 ASP A CA 1
ATOM 3402 C C . ASP A 1 458 ? -35.530 17.345 42.430 1.00 95.12 458 ASP A C 1
ATOM 3404 O O . ASP A 1 458 ? -34.835 17.465 41.418 1.00 95.12 458 ASP A O 1
ATOM 3408 N N . PRO A 1 459 ? -36.827 16.993 42.347 1.00 95.38 459 PRO A N 1
ATOM 3409 C CA . PRO A 1 459 ? -37.504 16.842 41.065 1.00 95.38 459 PRO A CA 1
ATOM 3410 C C . PRO A 1 459 ? -37.717 18.174 40.335 1.00 95.38 459 PRO A C 1
ATOM 3412 O O . PRO A 1 459 ? -37.924 18.160 39.121 1.00 95.38 459 PRO A O 1
ATOM 3415 N N . GLN A 1 460 ? -37.704 19.312 41.048 1.00 95.44 460 GLN A N 1
ATOM 3416 C CA . GLN A 1 460 ? -38.038 20.614 40.460 1.00 95.44 460 GLN A CA 1
ATOM 3417 C C . GLN A 1 460 ? -37.005 21.047 39.424 1.00 95.44 460 GLN A C 1
ATOM 3419 O O . GLN A 1 460 ? -37.393 21.604 38.402 1.00 95.44 460 GLN A O 1
ATOM 3424 N N . ASP A 1 461 ? -35.729 20.708 39.613 1.00 96.00 461 ASP A N 1
ATOM 3425 C CA . ASP A 1 461 ? -34.670 21.028 38.648 1.00 96.00 461 ASP A CA 1
ATOM 3426 C C . ASP A 1 461 ? -34.972 20.465 37.240 1.00 96.00 461 ASP A C 1
ATOM 3428 O O . ASP A 1 461 ? -34.923 21.179 36.233 1.00 96.00 461 ASP A O 1
ATOM 3432 N N . GLU A 1 462 ? -35.395 19.199 37.149 1.00 96.44 462 GLU A N 1
ATOM 3433 C CA . GLU A 1 462 ? -35.768 18.574 35.870 1.00 96.44 462 GLU A CA 1
ATOM 3434 C C . GLU A 1 462 ? -37.079 19.141 35.293 1.00 96.44 462 GLU A C 1
ATOM 3436 O O . GLU A 1 462 ? -37.207 19.296 34.067 1.00 96.44 462 GLU A O 1
ATOM 3441 N N . ILE A 1 463 ? -38.037 19.501 36.155 1.00 97.56 463 ILE A N 1
ATOM 3442 C CA . ILE A 1 463 ? -39.292 20.156 35.755 1.00 97.56 463 ILE A CA 1
ATOM 3443 C C . ILE A 1 463 ? -38.992 21.520 35.138 1.00 97.56 463 ILE A C 1
ATOM 3445 O O . ILE A 1 463 ? -39.407 21.792 34.009 1.00 97.56 463 ILE A O 1
ATOM 3449 N N . ASP A 1 464 ? -38.246 22.366 35.840 1.00 97.88 464 ASP A N 1
ATOM 3450 C CA . ASP A 1 464 ? -37.948 23.732 35.424 1.00 97.88 464 ASP A CA 1
ATOM 3451 C C . ASP A 1 464 ? -37.123 23.760 34.146 1.00 97.88 464 ASP A C 1
ATOM 3453 O O . ASP A 1 464 ? -37.433 24.530 33.228 1.00 97.88 464 ASP A O 1
ATOM 3457 N N . ARG A 1 465 ? -36.147 22.855 34.023 1.00 97.38 465 ARG A N 1
ATOM 3458 C CA . ARG A 1 465 ? -35.379 22.665 32.790 1.00 97.38 465 ARG A CA 1
ATOM 3459 C C . ARG A 1 465 ? -36.277 22.326 31.602 1.00 97.38 465 ARG A C 1
ATOM 3461 O O . ARG A 1 465 ? -36.105 22.881 30.514 1.00 97.38 465 ARG A O 1
ATOM 3468 N N . THR A 1 466 ? -37.249 21.437 31.795 1.00 98.12 466 THR A N 1
ATOM 3469 C CA . THR A 1 466 ? -38.179 21.023 30.733 1.00 98.12 466 THR A CA 1
ATOM 3470 C C . THR A 1 466 ? -39.169 22.138 30.393 1.00 98.12 466 THR A C 1
ATOM 3472 O O . THR A 1 466 ? -39.349 22.457 29.217 1.00 98.12 466 THR A O 1
ATOM 3475 N N . ARG A 1 467 ? -39.730 22.819 31.403 1.00 98.38 467 ARG A N 1
ATOM 3476 C CA . ARG A 1 467 ? -40.583 24.006 31.218 1.00 98.38 467 ARG A CA 1
ATOM 3477 C C . ARG A 1 467 ? -39.854 25.106 30.464 1.00 98.38 467 ARG A C 1
ATOM 3479 O O . ARG A 1 467 ? -40.459 25.763 29.623 1.00 98.38 467 ARG A O 1
ATOM 3486 N N . PHE A 1 468 ? -38.583 25.340 30.780 1.00 98.25 468 PHE A N 1
ATOM 3487 C CA . PHE A 1 468 ? -37.772 26.344 30.103 1.00 98.25 468 PHE A CA 1
ATOM 3488 C C . PHE A 1 468 ? -37.600 26.009 28.620 1.00 98.25 468 PHE A C 1
ATOM 3490 O O . PHE A 1 468 ? -37.863 26.868 27.784 1.00 98.25 468 PHE A O 1
ATOM 3497 N N . ALA A 1 469 ? -37.243 24.763 28.288 1.00 97.94 469 ALA A N 1
ATOM 3498 C CA . ALA A 1 469 ? -37.101 24.327 26.899 1.00 97.94 469 ALA A CA 1
ATOM 3499 C C . ALA A 1 469 ? -38.407 24.491 26.100 1.00 97.94 469 ALA A C 1
ATOM 3501 O O . ALA A 1 469 ? -38.386 25.021 24.990 1.00 97.94 469 ALA A O 1
ATOM 3502 N N . ILE A 1 470 ? -39.547 24.091 26.678 1.00 98.06 470 ILE A N 1
ATOM 3503 C CA . ILE A 1 470 ? -40.862 24.257 26.043 1.00 98.06 470 ILE A CA 1
ATOM 3504 C C . ILE A 1 470 ? -41.170 25.741 25.819 1.00 98.06 470 ILE A C 1
ATOM 3506 O O . ILE A 1 470 ? -41.506 26.131 24.702 1.00 98.06 470 ILE A O 1
ATOM 3510 N N . ARG A 1 471 ? -41.018 26.581 26.853 1.00 97.88 471 ARG A N 1
ATOM 3511 C CA . ARG A 1 471 ? -41.283 28.026 26.763 1.00 97.88 471 ARG A CA 1
ATOM 3512 C C . ARG A 1 471 ? -40.400 28.708 25.723 1.00 97.88 471 ARG A C 1
ATOM 3514 O O . ARG A 1 471 ? -40.883 29.559 24.979 1.00 97.88 471 ARG A O 1
ATOM 3521 N N . ASP A 1 472 ? -39.125 28.337 25.652 1.00 97.00 472 ASP A N 1
ATOM 3522 C CA . ASP A 1 472 ? -38.203 28.898 24.666 1.00 97.00 472 ASP A CA 1
ATOM 3523 C C . ASP A 1 472 ? -38.594 28.500 23.234 1.00 97.00 472 ASP A C 1
ATOM 3525 O O . ASP A 1 472 ? -38.641 29.351 22.345 1.00 97.00 472 ASP A O 1
ATOM 3529 N N . ALA A 1 473 ? -38.987 27.242 23.019 1.00 95.62 473 ALA A N 1
ATOM 3530 C CA . ALA A 1 473 ? -39.486 26.779 21.727 1.00 95.62 473 ALA A CA 1
ATOM 3531 C C . ALA A 1 473 ? -40.829 27.418 21.333 1.00 95.62 473 ALA A C 1
ATOM 3533 O O . ALA A 1 473 ? -41.008 27.789 20.175 1.00 95.62 473 ALA A O 1
ATOM 3534 N N . GLN A 1 474 ? -41.754 27.607 22.280 1.00 95.00 474 GLN A N 1
ATOM 3535 C CA . GLN A 1 474 ? -43.013 28.328 22.051 1.00 95.00 474 GLN A CA 1
ATOM 3536 C C . GLN A 1 474 ? -42.753 29.792 21.678 1.00 95.00 474 GLN A C 1
ATOM 3538 O O . GLN A 1 474 ? -43.337 30.298 20.720 1.00 95.00 474 GLN A O 1
ATOM 3543 N N . ARG A 1 475 ? -41.822 30.462 22.372 1.00 94.00 475 ARG A N 1
ATOM 3544 C CA . ARG A 1 475 ? -41.385 31.821 22.021 1.00 94.00 475 ARG A CA 1
ATOM 3545 C C . ARG A 1 475 ? -40.794 31.867 20.614 1.00 94.00 475 ARG A C 1
ATOM 3547 O O . ARG A 1 475 ? -41.104 32.782 19.856 1.00 94.00 475 ARG A O 1
ATOM 3554 N N . LEU A 1 476 ? -39.979 30.878 20.249 1.00 92.38 476 LEU A N 1
ATOM 3555 C CA . LEU A 1 476 ? -39.419 30.776 18.905 1.00 92.38 476 LEU A CA 1
ATOM 3556 C C . LEU A 1 476 ? -40.516 30.582 17.848 1.00 92.38 476 LEU A C 1
ATOM 3558 O O . LEU A 1 476 ? -40.487 31.271 16.831 1.00 92.38 476 LEU A O 1
ATOM 3562 N N . ALA A 1 477 ? -41.493 29.706 18.095 1.00 90.75 477 ALA A N 1
ATOM 3563 C CA . ALA A 1 477 ? -42.618 29.448 17.192 1.00 90.75 477 ALA A CA 1
ATOM 3564 C C . ALA A 1 477 ? -43.517 30.682 16.979 1.00 90.75 477 ALA A C 1
ATOM 3566 O O . ALA A 1 477 ? -44.075 30.860 15.896 1.00 90.75 477 ALA A O 1
ATOM 3567 N N . MET A 1 478 ? -43.625 31.546 17.992 1.00 89.88 478 MET A N 1
ATOM 3568 C CA . MET A 1 478 ? -44.384 32.800 17.942 1.00 89.88 478 MET A CA 1
ATOM 3569 C C . MET A 1 478 ? -43.607 33.981 17.346 1.00 89.88 478 MET A C 1
ATOM 3571 O O . MET A 1 478 ? -44.215 34.997 17.016 1.00 89.88 478 MET A O 1
ATOM 3575 N N . ALA A 1 479 ? -42.281 33.894 17.211 1.00 84.62 479 ALA A N 1
ATOM 3576 C CA . ALA A 1 479 ? -41.495 35.015 16.699 1.00 84.62 479 ALA A CA 1
ATOM 3577 C C . ALA A 1 479 ? -41.937 35.396 15.269 1.00 84.62 479 ALA A C 1
ATOM 3579 O O . ALA A 1 479 ? -42.076 34.531 14.400 1.00 84.62 479 ALA A O 1
ATOM 3580 N N . ASP A 1 480 ? -42.183 36.694 15.071 1.00 72.94 480 ASP A N 1
ATOM 3581 C CA . ASP A 1 480 ? -42.660 37.332 13.833 1.00 72.94 480 ASP A CA 1
ATOM 3582 C C . ASP A 1 480 ? -44.065 36.907 13.361 1.00 72.94 480 ASP A C 1
ATOM 3584 O O . ASP A 1 480 ? -44.445 37.150 12.214 1.00 72.94 480 ASP A O 1
ATOM 3588 N N . ARG A 1 481 ? -44.876 36.284 14.233 1.00 75.25 481 ARG A N 1
ATOM 3589 C CA . ARG A 1 481 ? -46.240 35.833 13.906 1.00 75.25 481 ARG A CA 1
ATOM 3590 C C . ARG A 1 481 ? -47.229 36.139 15.028 1.00 75.25 481 ARG A C 1
ATOM 3592 O O . ARG A 1 481 ? -46.918 36.028 16.204 1.00 75.25 481 ARG A O 1
ATOM 3599 N N . HIS A 1 482 ? -48.458 36.493 14.652 1.00 73.44 482 HIS A N 1
ATOM 3600 C CA . HIS A 1 482 ? -49.565 36.663 15.608 1.00 73.44 482 HIS A CA 1
ATOM 3601 C C . HIS A 1 482 ? -50.309 35.345 15.878 1.00 73.44 482 HIS A C 1
ATOM 3603 O O . HIS A 1 482 ? -50.967 35.204 16.905 1.00 73.44 482 HIS A O 1
ATOM 3609 N N . THR A 1 483 ? -50.195 34.366 14.973 1.00 78.88 483 THR A N 1
ATOM 3610 C CA . THR A 1 483 ? -50.781 33.028 15.119 1.00 78.88 483 THR A CA 1
ATOM 3611 C C . THR A 1 483 ? -49.708 31.976 14.825 1.00 78.88 483 THR A C 1
ATOM 3613 O O . THR A 1 483 ? -49.108 32.027 13.745 1.00 78.88 483 THR A O 1
ATOM 3616 N N . PRO A 1 484 ? -49.432 31.047 15.757 1.00 80.06 484 PRO A N 1
ATOM 3617 C CA . PRO A 1 484 ? -48.405 30.032 15.562 1.00 80.06 484 PRO A CA 1
ATOM 3618 C C . PRO A 1 484 ? -48.862 28.985 14.538 1.00 80.06 484 PRO A C 1
ATOM 3620 O O . PRO A 1 484 ? -50.042 28.630 14.482 1.00 80.06 484 PRO A O 1
ATOM 3623 N N . ASP A 1 485 ? -47.928 28.474 13.728 1.00 87.44 485 ASP A N 1
ATOM 3624 C CA . ASP A 1 485 ? -48.225 27.401 12.771 1.00 87.44 485 ASP A CA 1
ATOM 3625 C C . ASP A 1 485 ? -48.682 26.145 13.543 1.00 87.44 485 ASP A C 1
ATOM 3627 O O . ASP A 1 485 ? -47.950 25.671 14.422 1.00 87.44 485 ASP A O 1
ATOM 3631 N N . PRO A 1 486 ? -49.858 25.563 13.230 1.00 90.00 486 PRO A N 1
ATOM 3632 C CA . PRO A 1 486 ? -50.362 24.371 13.910 1.00 90.00 486 PRO A CA 1
ATOM 3633 C C . PRO A 1 486 ? -49.384 23.188 13.922 1.00 90.00 486 PRO A C 1
ATOM 3635 O O . PRO A 1 486 ? -49.458 22.347 14.819 1.00 90.00 486 PRO A O 1
ATOM 3638 N N . ARG A 1 487 ? -48.469 23.110 12.945 1.00 90.44 487 ARG A N 1
ATOM 3639 C CA . ARG A 1 487 ? -47.441 22.061 12.841 1.00 90.44 487 ARG A CA 1
ATOM 3640 C C . ARG A 1 487 ? -46.358 22.175 13.913 1.00 90.44 487 ARG A C 1
ATOM 3642 O O . ARG A 1 487 ? -45.733 21.166 14.232 1.00 90.44 487 ARG A O 1
ATOM 3649 N N . HIS A 1 488 ? -46.147 23.366 14.470 1.00 92.06 488 HIS A N 1
ATOM 3650 C CA . HIS A 1 488 ? -45.218 23.604 15.578 1.00 92.06 488 HIS A CA 1
ATOM 3651 C C . HIS A 1 488 ? -45.958 23.748 16.908 1.00 92.06 488 HIS A C 1
ATOM 3653 O O . HIS A 1 488 ? -45.490 23.227 17.914 1.00 92.06 488 HIS A O 1
ATOM 3659 N N . ALA A 1 489 ? -47.129 24.394 16.910 1.00 92.06 489 ALA A N 1
ATOM 3660 C CA . ALA A 1 489 ? -47.921 24.622 18.119 1.00 92.06 489 ALA A CA 1
ATOM 3661 C C . ALA A 1 489 ? -48.430 23.315 18.743 1.00 92.06 489 ALA A C 1
ATOM 3663 O O . ALA A 1 489 ? -48.190 23.066 19.920 1.00 92.06 489 ALA A O 1
ATOM 3664 N N . ARG A 1 490 ? -49.054 22.428 17.948 1.00 94.31 490 ARG A N 1
ATOM 3665 C CA . ARG A 1 490 ? -49.673 21.197 18.476 1.00 94.31 490 ARG A CA 1
ATOM 3666 C C . ARG A 1 490 ? -48.683 20.289 19.224 1.00 94.31 490 ARG A C 1
ATOM 3668 O O . ARG A 1 490 ? -49.019 19.872 20.329 1.00 94.31 490 ARG A O 1
ATOM 3675 N N . PRO A 1 491 ? -47.474 19.984 18.701 1.00 96.44 491 PRO A N 1
ATOM 3676 C CA . PRO A 1 491 ? -46.502 19.184 19.451 1.00 96.44 491 PRO A CA 1
ATOM 3677 C C . PRO A 1 491 ? -45.988 19.863 20.731 1.00 96.44 491 PRO A C 1
ATOM 3679 O O . PRO A 1 491 ? -45.641 19.167 21.684 1.00 96.44 491 PRO A O 1
ATOM 3682 N N . LEU A 1 492 ? -45.926 21.200 20.771 1.00 96.88 492 LEU A N 1
ATOM 3683 C CA . LEU A 1 492 ? -45.497 21.947 21.958 1.00 96.88 492 LEU A CA 1
ATOM 3684 C C . LEU A 1 492 ? -46.591 21.979 23.034 1.00 96.88 492 LEU A C 1
ATOM 3686 O O . LEU A 1 492 ? -46.287 21.766 24.204 1.00 96.88 492 LEU A O 1
ATOM 3690 N N . ASP A 1 493 ? -47.853 22.159 22.650 1.00 96.75 493 ASP A N 1
ATOM 3691 C CA . ASP A 1 493 ? -48.992 22.088 23.577 1.00 96.75 493 ASP A CA 1
ATOM 3692 C C . ASP A 1 493 ? -49.137 20.680 24.168 1.00 96.75 493 ASP A C 1
ATOM 3694 O O . ASP A 1 493 ? -49.316 20.504 25.374 1.00 96.75 493 ASP A O 1
ATOM 3698 N N . GLU A 1 494 ? -48.962 19.657 23.330 1.00 97.75 494 GLU A N 1
ATOM 3699 C CA . GLU A 1 494 ? -48.918 18.266 23.776 1.00 97.75 494 GLU A CA 1
ATOM 3700 C C . GLU A 1 494 ? -47.739 18.011 24.727 1.00 97.75 494 GLU A C 1
ATOM 3702 O O . GLU A 1 494 ? -47.887 17.310 25.725 1.00 97.75 494 GLU A O 1
ATOM 3707 N N . SER A 1 495 ? -46.582 18.630 24.477 1.00 98.06 495 SER A N 1
ATOM 3708 C CA . SER A 1 495 ? -45.419 18.561 25.369 1.00 98.06 495 SER A CA 1
ATOM 3709 C C . SER A 1 495 ? -45.699 19.167 26.752 1.00 98.06 495 SER A C 1
ATOM 3711 O O . SER A 1 495 ? -45.246 18.610 27.751 1.00 98.06 495 SER A O 1
ATOM 3713 N N . VAL A 1 496 ? -46.477 20.258 26.840 1.00 98.12 496 VAL A N 1
ATOM 3714 C CA . VAL A 1 496 ? -46.942 20.815 28.128 1.00 98.12 496 VAL A CA 1
ATOM 3715 C C . VAL A 1 496 ? -47.838 19.812 28.848 1.00 98.12 496 VAL A C 1
ATOM 3717 O O . VAL A 1 496 ? -47.615 19.519 30.021 1.00 98.12 496 VAL A O 1
ATOM 3720 N N . ARG A 1 497 ? -48.823 19.239 28.144 1.00 97.94 497 ARG A N 1
ATOM 3721 C CA . ARG A 1 497 ? -49.749 18.254 28.722 1.00 97.94 497 ARG A CA 1
ATOM 3722 C C . ARG A 1 497 ? -49.010 17.026 29.258 1.00 97.94 497 ARG A C 1
ATOM 3724 O O . ARG A 1 497 ? -49.293 16.574 30.364 1.00 97.94 497 ARG A O 1
ATOM 3731 N N . ARG A 1 498 ? -48.055 16.501 28.486 1.00 97.88 498 ARG A N 1
ATOM 3732 C CA . ARG A 1 498 ? -47.200 15.368 28.869 1.00 97.88 498 ARG A CA 1
ATOM 3733 C C . ARG A 1 498 ? -46.360 15.671 30.106 1.00 97.88 498 ARG A C 1
ATOM 3735 O O . ARG A 1 498 ? -46.293 14.838 31.005 1.00 97.88 498 ARG A O 1
ATOM 3742 N N . LEU A 1 499 ? -45.787 16.873 30.189 1.00 97.81 499 LEU A N 1
ATOM 3743 C CA . LEU A 1 499 ? -45.044 17.310 31.369 1.00 97.81 499 LEU A CA 1
ATOM 3744 C C . LEU A 1 499 ? -45.929 17.354 32.622 1.00 97.81 499 LEU A C 1
ATOM 3746 O O . LEU A 1 499 ? -45.542 16.802 33.646 1.00 97.81 499 LEU A O 1
ATOM 3750 N N . GLU A 1 500 ? -47.112 17.966 32.553 1.00 96.75 500 GLU A N 1
ATOM 3751 C CA . GLU A 1 500 ? -48.016 18.046 33.711 1.00 96.75 500 GLU A CA 1
ATOM 3752 C C . GLU A 1 500 ? -48.505 16.655 34.155 1.00 96.75 500 GLU A C 1
ATOM 3754 O O . GLU A 1 500 ? -48.562 16.370 35.351 1.00 96.75 500 GLU A O 1
ATOM 3759 N N . LEU A 1 501 ? -48.755 15.739 33.210 1.00 95.81 501 LEU A N 1
ATOM 3760 C CA . LEU A 1 501 ? -49.042 14.339 33.538 1.00 95.81 501 LEU A CA 1
ATOM 3761 C C . LEU A 1 501 ? -47.862 13.647 34.227 1.00 95.81 501 LEU A C 1
ATOM 3763 O O . LEU A 1 501 ? -48.067 12.971 35.231 1.00 95.81 501 LEU A O 1
ATOM 3767 N N . ALA A 1 502 ? -46.638 13.830 33.727 1.00 95.69 502 ALA A N 1
ATOM 3768 C CA . ALA A 1 502 ? -45.444 13.265 34.345 1.00 95.69 502 ALA A CA 1
ATOM 3769 C C . ALA A 1 502 ? -45.246 13.795 35.776 1.00 95.69 502 ALA A C 1
ATOM 3771 O O . ALA A 1 502 ? -44.921 13.019 36.672 1.00 95.69 502 ALA A O 1
ATOM 3772 N N . ILE A 1 503 ? -45.506 15.083 36.025 1.00 95.31 503 ILE A N 1
ATOM 3773 C CA . ILE A 1 503 ? -45.452 15.673 37.373 1.00 95.31 503 ILE A CA 1
ATOM 3774 C C . ILE A 1 503 ? -46.480 15.012 38.297 1.00 95.31 503 ILE A C 1
ATOM 3776 O O . ILE A 1 503 ? -46.129 14.641 39.414 1.00 95.31 503 ILE A O 1
ATOM 3780 N N . ALA A 1 504 ? -47.711 14.795 37.826 1.00 92.62 504 ALA A N 1
ATOM 3781 C CA . ALA A 1 504 ? -48.744 14.123 38.614 1.00 92.62 504 ALA A CA 1
ATOM 3782 C C . ALA A 1 504 ? -48.351 12.684 39.008 1.00 92.62 504 ALA A C 1
ATOM 3784 O O . ALA A 1 504 ? -48.731 12.211 40.076 1.00 92.62 504 ALA A O 1
ATOM 3785 N N . THR A 1 505 ? -47.525 11.990 38.208 1.00 88.75 505 THR A N 1
ATOM 3786 C CA . THR A 1 505 ? -47.012 10.651 38.575 1.00 88.75 505 THR A CA 1
ATOM 3787 C C . THR A 1 505 ? -46.030 10.653 39.753 1.00 88.75 505 THR A C 1
ATOM 3789 O O . THR A 1 505 ? -45.717 9.587 40.290 1.00 88.75 505 THR A O 1
ATOM 3792 N N . LEU A 1 506 ? -45.556 11.829 40.185 1.00 91.88 506 LEU A N 1
ATOM 3793 C CA . LEU A 1 506 ? -44.720 11.971 41.378 1.00 91.88 506 LEU A CA 1
ATOM 3794 C C . LEU A 1 506 ? -45.520 11.973 42.689 1.00 91.88 506 LEU A C 1
ATOM 3796 O O . LEU A 1 506 ? -44.927 11.908 43.767 1.00 91.88 506 LEU A O 1
ATOM 3800 N N . GLU A 1 507 ? -46.850 12.031 42.625 1.00 83.31 507 GLU A N 1
ATOM 3801 C CA . GLU A 1 507 ? -47.711 12.003 43.803 1.00 83.31 507 GLU A CA 1
ATOM 3802 C C . GLU A 1 507 ? -47.841 10.568 44.347 1.00 83.31 507 GLU A C 1
ATOM 3804 O O . GLU A 1 507 ? -48.366 9.670 43.690 1.00 83.31 507 GLU A O 1
ATOM 3809 N N . GLY A 1 508 ? -47.355 10.320 45.569 1.00 77.44 508 GLY A N 1
ATOM 3810 C CA . GLY A 1 508 ? -47.474 9.016 46.229 1.00 77.44 508 GLY A CA 1
ATOM 3811 C C . GLY A 1 508 ? -46.274 8.637 47.098 1.00 77.44 508 GLY A C 1
ATOM 3812 O O . GLY A 1 508 ? -45.328 9.400 47.269 1.00 77.44 508 GLY A O 1
ATOM 3813 N N . ARG A 1 509 ? -46.315 7.430 47.683 1.00 77.25 509 ARG A N 1
ATOM 3814 C CA . ARG A 1 509 ? -45.294 6.954 48.640 1.00 77.25 509 ARG A CA 1
ATOM 3815 C C . ARG A 1 509 ? -43.984 6.510 47.972 1.00 77.25 509 ARG A C 1
ATOM 3817 O O . ARG A 1 509 ? -42.934 6.623 48.595 1.00 77.25 509 ARG A O 1
ATOM 3824 N N . HIS A 1 510 ? -44.050 6.020 46.731 1.00 79.19 510 HIS A N 1
ATOM 3825 C CA . HIS A 1 510 ? -42.894 5.601 45.930 1.00 79.19 510 HIS A CA 1
ATOM 3826 C C . HIS A 1 510 ? -43.122 5.932 44.447 1.00 79.19 510 HIS A C 1
ATOM 3828 O O . HIS A 1 510 ? -43.646 5.093 43.715 1.00 79.19 510 HIS A O 1
ATOM 3834 N N . PRO A 1 511 ? -42.764 7.148 44.009 1.00 91.62 511 PRO A N 1
ATOM 3835 C CA . PRO A 1 511 ? -42.885 7.551 42.613 1.00 91.62 511 PRO A CA 1
ATOM 3836 C C . PRO A 1 511 ? -42.048 6.701 41.659 1.00 91.62 511 PRO A C 1
ATOM 3838 O O . PRO A 1 511 ? -40.934 6.281 41.994 1.00 91.62 511 PRO A O 1
ATOM 3841 N N . ASP A 1 512 ? -42.545 6.521 40.436 1.00 92.88 512 ASP A N 1
ATOM 3842 C CA . ASP A 1 512 ? -41.742 6.007 39.328 1.00 92.88 512 ASP A CA 1
ATOM 3843 C C . ASP A 1 512 ? -40.881 7.130 38.733 1.00 92.88 512 ASP A C 1
ATOM 3845 O O . ASP A 1 512 ? -41.177 7.735 37.700 1.00 92.88 512 ASP A O 1
ATOM 3849 N N . TYR A 1 513 ? -39.782 7.421 39.425 1.00 95.75 513 TYR A N 1
ATOM 3850 C CA . TYR A 1 513 ? -38.813 8.422 38.993 1.00 95.75 513 TYR A CA 1
ATOM 3851 C C . TYR A 1 513 ? -38.160 8.088 37.647 1.00 95.75 513 TYR A C 1
ATOM 3853 O O . TYR A 1 513 ? -37.664 8.993 36.975 1.00 95.75 513 TYR A O 1
ATOM 3861 N N . TRP A 1 514 ? -38.131 6.815 37.238 1.00 95.69 514 TRP A N 1
ATOM 3862 C CA . TRP A 1 514 ? -37.547 6.444 35.956 1.00 95.69 514 TRP A CA 1
ATOM 3863 C C . TRP A 1 514 ? -38.481 6.769 34.794 1.00 95.69 514 TRP A C 1
ATOM 3865 O O . TRP A 1 514 ? -38.041 7.382 33.816 1.00 95.69 514 TRP A O 1
ATOM 3875 N N . HIS A 1 515 ? -39.770 6.450 34.924 1.00 94.56 515 HIS A N 1
ATOM 3876 C CA . HIS A 1 515 ? -40.778 6.892 33.965 1.00 94.56 515 HIS A CA 1
ATOM 3877 C C . HIS A 1 515 ? -40.803 8.421 33.859 1.00 94.56 515 HIS A C 1
ATOM 3879 O O . HIS A 1 515 ? -40.723 8.959 32.759 1.00 94.56 515 HIS A O 1
ATOM 3885 N N . PHE A 1 516 ? -40.789 9.124 34.995 1.00 96.56 516 PHE A N 1
ATOM 3886 C CA . PHE A 1 516 ? -40.720 10.585 35.021 1.00 96.56 516 PHE A CA 1
ATOM 3887 C C . PHE A 1 516 ? -39.508 11.136 34.245 1.00 96.56 516 PHE A C 1
ATOM 3889 O O . PHE A 1 516 ? -39.662 11.974 33.358 1.00 96.56 516 PHE A O 1
ATOM 3896 N N . LEU A 1 517 ? -38.295 10.645 34.528 1.00 96.62 517 LEU A N 1
ATOM 3897 C CA . LEU A 1 517 ? -37.080 11.117 33.854 1.00 96.62 517 LEU A CA 1
ATOM 3898 C C . LEU A 1 517 ? -37.082 10.830 32.348 1.00 96.62 517 LEU A C 1
ATOM 3900 O O . LEU A 1 517 ? -36.678 11.687 31.561 1.00 96.62 517 LEU A O 1
ATOM 3904 N N . THR A 1 518 ? -37.504 9.628 31.952 1.00 96.12 518 THR A N 1
ATOM 3905 C CA . THR A 1 518 ? -37.546 9.228 30.537 1.00 96.12 518 THR A CA 1
ATOM 3906 C C . THR A 1 518 ? -38.609 9.998 29.762 1.00 96.12 518 THR A C 1
ATOM 3908 O O . THR A 1 518 ? -38.361 10.404 28.626 1.00 96.12 518 THR A O 1
ATOM 3911 N N . GLU A 1 519 ? -39.747 10.289 30.388 1.00 97.62 519 GLU A N 1
ATOM 3912 C CA . GLU A 1 519 ? -40.811 11.091 29.794 1.00 97.62 519 GLU A CA 1
ATOM 3913 C C . GLU A 1 519 ? -40.381 12.550 29.593 1.00 97.62 519 GLU A C 1
ATOM 3915 O O . GLU A 1 519 ? -40.543 13.095 28.500 1.00 97.62 519 GLU A O 1
ATOM 3920 N N . LEU A 1 520 ? -39.742 13.174 30.588 1.00 97.75 520 LEU A N 1
ATOM 3921 C CA . LEU A 1 520 ? -39.203 14.533 30.453 1.00 97.75 520 LEU A CA 1
ATOM 3922 C C . LEU A 1 520 ? -38.113 14.621 29.376 1.00 97.75 520 LEU A C 1
ATOM 3924 O O . LEU A 1 520 ? -38.059 15.591 28.617 1.00 97.75 520 LEU A O 1
ATOM 3928 N N . GLU A 1 521 ? -37.255 13.607 29.271 1.00 97.25 521 GLU A N 1
ATOM 3929 C CA . GLU A 1 521 ? -36.249 13.521 28.212 1.00 97.25 521 GLU A CA 1
ATOM 3930 C C . GLU A 1 521 ? -36.898 13.398 26.820 1.00 97.25 521 GLU A C 1
ATOM 3932 O O . GLU A 1 521 ? -36.530 14.139 25.904 1.00 97.25 521 GLU A O 1
ATOM 3937 N N . ALA A 1 522 ? -37.934 12.567 26.675 1.00 97.88 522 ALA A N 1
ATOM 3938 C CA . ALA A 1 522 ? -38.703 12.435 25.435 1.00 97.88 522 ALA A CA 1
ATOM 3939 C C . ALA A 1 522 ? -39.455 13.727 25.056 1.00 97.88 522 ALA A C 1
ATOM 3941 O O . ALA A 1 522 ? -39.519 14.095 23.876 1.00 97.88 522 ALA A O 1
ATOM 3942 N N . VAL A 1 523 ? -39.994 14.447 26.043 1.00 98.31 523 VAL A N 1
ATOM 3943 C CA . VAL A 1 523 ? -40.596 15.773 25.853 1.00 98.31 523 VAL A CA 1
ATOM 3944 C C . VAL A 1 523 ? -39.551 16.757 25.324 1.00 98.31 523 VAL A C 1
ATOM 3946 O O . VAL A 1 523 ? -39.772 17.387 24.290 1.00 98.31 523 VAL A O 1
ATOM 3949 N N . ARG A 1 524 ? -38.370 16.843 25.950 1.00 98.12 524 ARG A N 1
ATOM 3950 C CA . ARG A 1 524 ? -37.290 17.727 25.476 1.00 98.12 524 ARG A CA 1
ATOM 3951 C C . ARG A 1 524 ? -36.808 17.374 24.069 1.00 98.12 524 ARG A C 1
ATOM 3953 O O . ARG A 1 524 ? -36.537 18.284 23.290 1.00 98.12 524 ARG A O 1
ATOM 3960 N N . GLN A 1 525 ? -36.749 16.092 23.711 1.00 97.75 525 GLN A N 1
ATOM 3961 C CA . GLN A 1 525 ? -36.392 15.667 22.353 1.00 97.75 525 GLN A CA 1
ATOM 3962 C C . GLN A 1 525 ? -37.449 16.081 21.316 1.00 97.75 525 GLN A C 1
ATOM 3964 O O . GLN A 1 525 ? -37.112 16.529 20.215 1.00 97.75 525 GLN A O 1
ATOM 3969 N N . THR A 1 526 ? -38.731 15.983 21.677 1.00 97.88 526 THR A N 1
ATOM 3970 C CA . THR A 1 526 ? -39.847 16.464 20.845 1.00 97.88 526 THR A CA 1
ATOM 3971 C C . THR A 1 526 ? -39.722 17.970 20.613 1.00 97.88 526 THR A C 1
ATOM 3973 O O . THR A 1 526 ? -39.753 18.431 19.472 1.00 97.88 526 THR A O 1
ATOM 3976 N N . VAL A 1 527 ? -39.483 18.731 21.684 1.00 98.12 527 VAL A N 1
ATOM 3977 C CA . VAL A 1 527 ? -39.250 20.181 21.639 1.00 98.12 527 VAL A CA 1
ATOM 3978 C C . VAL A 1 527 ? -38.052 20.529 20.750 1.00 98.12 527 VAL A C 1
ATOM 3980 O O . VAL A 1 527 ? -38.165 21.393 19.882 1.00 98.12 527 VAL A O 1
ATOM 3983 N N . ALA A 1 528 ? -36.921 19.835 20.909 1.00 97.56 528 ALA A N 1
ATOM 3984 C CA . ALA A 1 528 ? -35.727 20.052 20.093 1.00 97.56 528 ALA A CA 1
ATOM 3985 C C . ALA A 1 528 ? -35.996 19.805 18.600 1.00 97.56 528 ALA A C 1
ATOM 3987 O O . ALA A 1 528 ? -35.570 20.595 17.762 1.00 97.56 528 ALA A O 1
ATOM 3988 N N . THR A 1 529 ? -36.765 18.764 18.268 1.00 96.94 529 THR A N 1
ATOM 3989 C CA . THR A 1 529 ? -37.169 18.460 16.884 1.00 96.94 529 THR A CA 1
ATOM 3990 C C . THR A 1 529 ? -38.005 19.592 16.281 1.00 96.94 529 THR A C 1
ATOM 3992 O O . THR A 1 529 ? -37.773 19.995 15.141 1.00 96.94 529 THR A O 1
ATOM 3995 N N . VAL A 1 530 ? -38.942 20.159 17.050 1.00 96.62 530 VAL A N 1
ATOM 3996 C CA . VAL A 1 530 ? -39.731 21.326 16.618 1.00 96.62 530 VAL A CA 1
ATOM 3997 C C . VAL A 1 530 ? -38.835 22.546 16.398 1.00 96.62 530 VAL A C 1
ATOM 3999 O O . VAL A 1 530 ? -38.963 23.215 15.375 1.00 96.62 530 VAL A O 1
ATOM 4002 N N . VAL A 1 531 ? -37.902 22.824 17.314 1.00 96.12 531 VAL A N 1
ATOM 4003 C CA . VAL A 1 531 ? -36.949 23.940 17.181 1.00 96.12 531 VAL A CA 1
ATOM 4004 C C . VAL A 1 531 ? -36.091 23.791 15.927 1.00 96.12 531 VAL A C 1
ATOM 4006 O O . VAL A 1 531 ? -35.946 24.762 15.183 1.00 96.12 531 VAL A O 1
ATOM 4009 N N . SER A 1 532 ? -35.548 22.598 15.671 1.00 95.44 532 SER A N 1
ATOM 4010 C CA . SER A 1 532 ? -34.771 22.318 14.458 1.00 95.44 532 SER A CA 1
ATOM 4011 C C . SER A 1 532 ? -35.598 22.578 13.207 1.00 95.44 532 SER A C 1
ATOM 4013 O O . SER A 1 532 ? -35.164 23.333 12.346 1.00 95.44 532 SER A O 1
ATOM 4015 N N . ARG A 1 533 ? -36.836 22.076 13.161 1.00 93.69 533 ARG A N 1
ATOM 4016 C CA . ARG A 1 533 ? -37.748 22.305 12.038 1.00 93.69 533 ARG A CA 1
ATOM 4017 C C . ARG A 1 533 ? -38.054 23.789 11.808 1.00 93.69 533 ARG A C 1
ATOM 4019 O O . ARG A 1 533 ? -38.008 24.243 10.672 1.00 93.69 533 ARG A O 1
ATOM 4026 N N . ILE A 1 534 ? -38.333 24.563 12.862 1.00 92.38 534 ILE A N 1
ATOM 4027 C CA . ILE A 1 534 ? -38.570 26.015 12.735 1.00 92.38 534 ILE A CA 1
ATOM 4028 C C . ILE A 1 534 ? -37.327 26.713 12.170 1.00 92.38 534 ILE A C 1
ATOM 4030 O O . ILE A 1 534 ? -37.440 27.606 11.331 1.00 92.38 534 ILE A O 1
ATOM 4034 N N . ARG A 1 535 ? -36.134 26.332 12.642 1.00 92.25 535 ARG A N 1
ATOM 4035 C CA . ARG A 1 535 ? -34.868 26.912 12.176 1.00 92.25 535 ARG A CA 1
ATOM 4036 C C . ARG A 1 535 ? -34.567 26.547 10.729 1.00 92.25 535 ARG A C 1
ATOM 4038 O O . ARG A 1 535 ? -34.145 27.425 9.987 1.00 92.25 535 ARG A O 1
ATOM 4045 N N . GLU A 1 536 ? -34.801 25.300 10.338 1.00 91.44 536 GLU A N 1
ATOM 4046 C CA . GLU A 1 536 ? -34.675 24.841 8.954 1.00 91.44 536 GLU A CA 1
ATOM 4047 C C . GLU A 1 536 ? -35.614 25.626 8.045 1.00 91.44 536 GLU A C 1
ATOM 4049 O O . GLU A 1 536 ? -35.142 26.254 7.105 1.00 91.44 536 GLU A O 1
ATOM 4054 N N . GLU A 1 537 ? -36.906 25.696 8.382 1.00 87.88 537 GLU A N 1
ATOM 4055 C CA . GLU A 1 537 ? -37.904 26.438 7.606 1.00 87.88 537 GLU A CA 1
ATOM 4056 C C . GLU A 1 537 ? -37.495 27.909 7.435 1.00 87.88 537 GLU A C 1
ATOM 4058 O O . GLU A 1 537 ? -37.541 28.422 6.318 1.00 87.88 537 GLU A O 1
ATOM 4063 N N . ARG A 1 538 ? -36.999 28.555 8.501 1.00 84.12 538 ARG A N 1
ATOM 4064 C CA . ARG A 1 538 ? -36.485 29.936 8.457 1.00 84.12 538 ARG A CA 1
ATOM 4065 C C . ARG A 1 538 ? -35.208 30.088 7.633 1.00 84.12 538 ARG A C 1
ATOM 4067 O O . ARG A 1 538 ? -35.067 31.094 6.945 1.00 84.12 538 ARG A O 1
ATOM 4074 N N . GLY A 1 539 ? -34.306 29.111 7.699 1.00 77.38 539 GLY A N 1
ATOM 4075 C CA . GLY A 1 539 ? -33.062 29.075 6.931 1.00 77.38 539 GLY A CA 1
ATOM 4076 C C . GLY A 1 539 ? -33.266 28.787 5.442 1.00 77.38 539 GLY A C 1
ATOM 4077 O O . GLY A 1 539 ? -32.446 29.209 4.642 1.00 77.38 539 GLY A O 1
ATOM 4078 N N . THR A 1 540 ? -34.360 28.119 5.062 1.00 60.66 540 THR A N 1
ATOM 4079 C CA . THR A 1 540 ? -34.786 27.951 3.657 1.00 60.66 540 THR A CA 1
ATOM 4080 C C . THR A 1 540 ? -35.621 29.111 3.106 1.00 60.66 540 THR A C 1
ATOM 4082 O O . THR A 1 540 ? -35.826 29.178 1.898 1.00 60.66 540 THR A O 1
ATOM 4085 N N . THR A 1 541 ? -36.141 30.001 3.960 1.00 55.09 541 THR A N 1
ATOM 4086 C CA . THR A 1 541 ? -36.895 31.206 3.548 1.00 55.09 541 THR A CA 1
ATOM 4087 C C . THR A 1 541 ? -36.061 32.492 3.517 1.00 55.09 541 THR A C 1
ATOM 4089 O O . THR A 1 541 ? -36.616 33.551 3.221 1.00 55.09 541 THR A O 1
ATOM 4092 N N . ALA A 1 542 ? -34.769 32.409 3.841 1.00 46.06 542 ALA A N 1
ATOM 4093 C CA . ALA A 1 542 ? -33.772 33.456 3.616 1.00 46.06 542 ALA A CA 1
ATOM 4094 C C . ALA A 1 542 ? -32.994 33.138 2.335 1.00 46.06 542 ALA A C 1
ATOM 4096 O O . ALA A 1 542 ? -32.665 34.100 1.607 1.00 46.06 542 ALA A O 1
#